Protein AF-0000000067511232 (afdb_homodimer)

Organism: Streptococcus pyogenes serotype M1 (NCBI:txid301447)

Nearest PDB structures (foldseek):
  1jft-assembly1_A-2  TM=5.245E-01  e=6.812E-08  Escherichia coli
  1vpw-assembly1_A-2  TM=4.801E-01  e=4.025E-08  Escherichia coli
  1jfs-assembly1_A-2  TM=5.142E-01  e=1.087E-07  Escherichia coli
  3c3k-assembly1_B  TM=6.241E-01  e=3.677E-04  Actinobacillus succinogenes 130Z
  8ikz-assembly1_A  TM=3.084E-01  e=2.949E-02  Arabidopsis thaliana

Sequence (532 aa):
MMTSKITIKDIAREAGVSVATVSYVLNQRNDQKISEETRNKVLHISNLLNYTPNQAARSLVTQQSNSVVLYYKYADSILARAEQLHTISFLSRLLHEQDYQLVCLNEDSTEKFDWADLILTLDVDNDTFYKIGKLNFKPLIAIDSFVNDPLFFQINTDYAALKDQANQFFKDEPYTLLSLPITNRERYEHVSAFFPSLHIVNDLRELTYFEKENLLLIDESLDQFFVNSSQKLYCPRFSPKKGQVILEAIEWAKKRQPDKKHNLLVMMTSKITIKDIAREAGVSVATVSYVLNQRNDQKISEETRNKVLHISNLLNYTPNQAARSLVTQQSNSVVLYYKYADSILARAEQLHTISFLSRLLHEQDYQLVCLNEDSTEKFDWADLILTLDVDNDTFYKIGKLNFKPLIAIDSFVNDPLFFQINTDYAALKDQANQFFKDEPYTLLSLPITNRERYEHVSAFFPSLHIVNDLRELTYFEKENLLLIDESLDQFFVNSSQKLYCPRFSPKKGQVILEAIEWAKKRQPDKKHNLLV

pLDDT: mean 82.09, std 18.15, range [25.64, 98.56]

Structure (mmCIF, N/CA/C/O backbone):
data_AF-0000000067511232-model_v1
#
loop_
_entity.id
_entity.type
_entity.pdbx_description
1 polymer 'Transcription regulator (LacI family)'
#
loop_
_atom_site.group_PDB
_atom_site.id
_atom_site.type_symbol
_atom_site.label_atom_id
_atom_site.label_alt_id
_atom_site.label_comp_id
_atom_site.label_asym_id
_atom_site.label_entity_id
_atom_site.label_seq_id
_atom_site.pdbx_PDB_ins_code
_atom_site.Cartn_x
_atom_site.Cartn_y
_atom_site.Cartn_z
_atom_site.occupancy
_atom_site.B_iso_or_equiv
_atom_site.auth_seq_id
_atom_site.auth_comp_id
_atom_site.auth_asym_id
_atom_site.auth_atom_id
_atom_site.pdbx_PDB_model_num
ATOM 1 N N . MET A 1 1 ? 36.125 -21.984 -4.438 1 25.64 1 MET A N 1
ATOM 2 C CA . MET A 1 1 ? 35.875 -21.969 -5.875 1 25.64 1 MET A CA 1
ATOM 3 C C . MET A 1 1 ? 35.875 -20.531 -6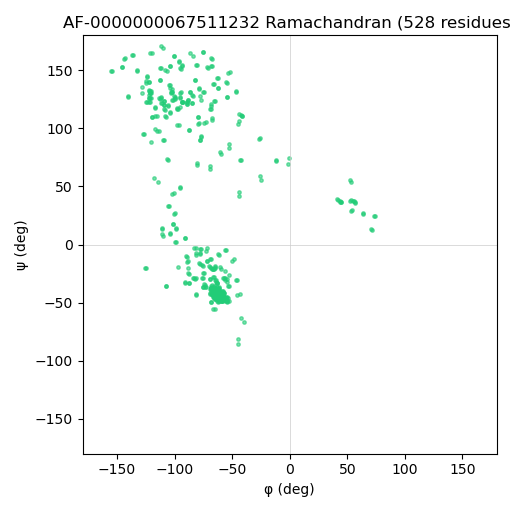.406 1 25.64 1 MET A C 1
ATOM 5 O O . MET A 1 1 ? 35.219 -19.656 -5.828 1 25.64 1 MET A O 1
ATOM 9 N N . MET A 1 2 ? 36.844 -20.109 -7.141 1 31.78 2 MET A N 1
ATOM 10 C CA . MET A 1 2 ? 37.281 -18.781 -7.566 1 31.78 2 MET A CA 1
ATOM 11 C C . MET A 1 2 ? 36.156 -18.094 -8.344 1 31.78 2 MET A C 1
ATOM 13 O O . MET A 1 2 ? 35.688 -18.609 -9.359 1 31.78 2 MET A O 1
ATOM 17 N N . THR A 1 3 ? 35.188 -17.578 -7.723 1 38.22 3 THR A N 1
ATOM 18 C CA . THR A 1 3 ? 33.969 -17.031 -8.336 1 38.22 3 THR A CA 1
ATOM 19 C C . THR A 1 3 ? 34.312 -16.203 -9.562 1 38.22 3 THR A C 1
ATOM 21 O O . THR A 1 3 ? 35 -15.172 -9.461 1 38.22 3 THR A O 1
ATOM 24 N N . SER A 1 4 ? 34.719 -16.891 -10.695 1 42.34 4 SER A N 1
ATOM 25 C CA . SER A 1 4 ? 35.25 -16.422 -11.984 1 42.34 4 SER A CA 1
ATOM 26 C C . SER A 1 4 ? 34.5 -15.188 -12.469 1 42.34 4 SER A C 1
ATOM 28 O O . SER A 1 4 ? 33.281 -15.125 -12.391 1 42.34 4 SER A O 1
ATOM 30 N N . LYS A 1 5 ? 35.188 -14.062 -12.461 1 51.5 5 LYS A N 1
ATOM 31 C CA . LYS A 1 5 ? 34.781 -12.742 -12.945 1 51.5 5 LYS A CA 1
ATOM 32 C C . LYS A 1 5 ? 34.094 -12.844 -14.305 1 51.5 5 LYS A C 1
ATOM 34 O O . LYS A 1 5 ? 34.625 -13.484 -15.219 1 51.5 5 LYS A O 1
ATOM 39 N N . ILE A 1 6 ? 32.781 -12.68 -14.328 1 54.81 6 ILE A N 1
ATOM 40 C CA . ILE A 1 6 ? 32.062 -12.641 -15.594 1 54.81 6 ILE A CA 1
ATOM 41 C C . ILE A 1 6 ? 32.812 -11.781 -16.594 1 54.81 6 ILE A C 1
ATOM 43 O O . ILE A 1 6 ? 33.281 -10.688 -16.266 1 54.81 6 ILE A O 1
ATOM 47 N N . THR A 1 7 ? 33.375 -12.344 -17.656 1 61.28 7 THR A N 1
ATOM 48 C CA . THR A 1 7 ? 34.125 -11.664 -18.703 1 61.28 7 THR A CA 1
ATOM 49 C C . THR A 1 7 ? 33.219 -11.367 -19.891 1 61.28 7 THR A C 1
ATOM 51 O O . THR A 1 7 ? 32.094 -11.859 -19.969 1 61.28 7 THR A O 1
ATOM 54 N N . ILE A 1 8 ? 33.688 -10.414 -20.578 1 65.81 8 ILE A N 1
ATOM 55 C CA . ILE A 1 8 ? 33.031 -10.086 -21.844 1 65.81 8 ILE A CA 1
ATOM 56 C C . ILE A 1 8 ? 32.781 -11.367 -22.625 1 65.81 8 ILE A C 1
ATOM 58 O O . ILE A 1 8 ? 31.781 -11.469 -23.359 1 65.81 8 ILE A O 1
ATOM 62 N N . LYS A 1 9 ? 33.594 -12.344 -22.484 1 67.62 9 LYS A N 1
ATOM 63 C CA . LYS A 1 9 ? 33.438 -13.617 -23.172 1 67.62 9 LYS A CA 1
ATOM 64 C C . LYS A 1 9 ? 32.219 -14.383 -22.656 1 67.62 9 LYS A C 1
ATOM 66 O O . LYS A 1 9 ? 31.5 -15.023 -23.438 1 67.62 9 LYS A O 1
ATOM 71 N N . ASP A 1 10 ? 32 -14.281 -21.406 1 67.12 10 ASP A N 1
ATOM 72 C CA . ASP A 1 10 ? 30.844 -14.953 -20.812 1 67.12 10 ASP A CA 1
ATOM 73 C C . ASP A 1 10 ? 29.531 -14.344 -21.328 1 67.12 10 ASP A C 1
ATOM 75 O O . ASP A 1 10 ? 28.578 -15.062 -21.625 1 67.12 10 ASP A O 1
ATOM 79 N N . ILE A 1 11 ? 29.578 -13.078 -21.391 1 69.81 11 ILE A N 1
ATOM 80 C CA . ILE A 1 11 ? 28.422 -12.367 -21.906 1 69.81 11 ILE A CA 1
ATOM 81 C C . ILE A 1 11 ? 28.172 -12.758 -23.359 1 69.81 11 ILE A C 1
ATOM 83 O O . ILE A 1 11 ? 27.031 -13 -23.766 1 69.81 11 ILE A O 1
ATOM 87 N N . ALA A 1 12 ? 29.203 -12.82 -24.078 1 69.81 12 ALA A N 1
ATOM 88 C CA . ALA A 1 12 ? 29.125 -13.188 -25.484 1 69.81 12 ALA A CA 1
ATOM 89 C C . ALA A 1 12 ? 28.562 -14.594 -25.656 1 69.81 12 ALA A C 1
ATOM 91 O O . ALA A 1 12 ? 27.703 -14.828 -26.5 1 69.81 12 ALA A O 1
ATOM 92 N N . ARG A 1 13 ? 28.938 -15.453 -24.875 1 70 13 ARG A N 1
ATOM 93 C CA . ARG A 1 13 ? 28.453 -16.828 -24.906 1 70 13 ARG A CA 1
ATOM 94 C C . ARG A 1 13 ? 26.969 -16.906 -24.578 1 70 13 ARG A C 1
ATOM 96 O O . ARG A 1 13 ? 26.203 -17.562 -25.297 1 70 13 ARG A O 1
ATOM 103 N N . GLU A 1 14 ? 26.641 -16.172 -23.609 1 66 14 GLU A N 1
ATOM 104 C CA . GLU A 1 14 ? 25.25 -16.219 -23.156 1 66 14 GLU A CA 1
ATOM 105 C C . GLU A 1 14 ? 24.312 -15.523 -24.141 1 66 14 GLU A C 1
ATOM 107 O O . GLU A 1 14 ? 23.172 -15.953 -24.312 1 66 14 GLU A O 1
ATOM 112 N N . ALA A 1 15 ? 24.797 -14.492 -24.688 1 67.5 15 ALA A N 1
ATOM 113 C CA . ALA A 1 15 ? 24.016 -13.703 -25.625 1 67.5 15 ALA A CA 1
ATOM 114 C C . ALA A 1 15 ? 24.047 -14.328 -27.016 1 67.5 15 ALA A C 1
ATOM 116 O O . ALA A 1 15 ? 23.234 -13.977 -27.891 1 67.5 15 ALA A O 1
ATOM 117 N N . GLY A 1 16 ? 24.844 -15.297 -27.141 1 72.56 16 GLY A N 1
ATOM 118 C CA . GLY A 1 16 ? 25.016 -15.93 -28.438 1 72.56 16 GLY A CA 1
ATOM 119 C C . GLY A 1 16 ? 25.609 -14.992 -29.484 1 72.56 16 GLY A C 1
ATOM 120 O O . GLY A 1 16 ? 25.219 -15.039 -30.656 1 72.56 16 GLY A O 1
ATOM 121 N N . VAL A 1 17 ? 26.328 -14.078 -28.984 1 73.81 17 VAL A N 1
ATOM 122 C CA . VAL A 1 17 ? 26.969 -13.141 -29.891 1 73.81 17 VAL A CA 1
ATOM 123 C C . VAL A 1 17 ? 28.484 -13.195 -29.703 1 73.81 17 VAL A C 1
ATOM 125 O O . VAL A 1 17 ? 28.984 -13.875 -28.797 1 73.81 17 VAL A O 1
ATOM 128 N N . SER A 1 18 ? 29.25 -12.633 -30.672 1 68.69 18 SER A N 1
ATOM 129 C CA . SER A 1 18 ? 30.703 -12.594 -30.578 1 68.69 18 SER A CA 1
ATOM 130 C C . SER A 1 18 ? 31.141 -11.68 -29.438 1 68.69 18 SER A C 1
ATOM 132 O O . SER A 1 18 ? 30.406 -10.781 -29.031 1 68.69 18 SER A O 1
ATOM 134 N N . VAL A 1 19 ? 32.281 -11.867 -28.844 1 71.12 19 VAL A N 1
ATOM 135 C CA . VAL A 1 19 ? 32.875 -11.016 -27.812 1 71.12 19 VAL A CA 1
ATOM 136 C C . VAL A 1 19 ? 33 -9.578 -28.328 1 71.12 19 VAL A C 1
ATOM 138 O O . VAL A 1 19 ? 32.781 -8.625 -27.562 1 71.12 19 VAL A O 1
ATOM 141 N N . ALA A 1 20 ? 33.188 -9.375 -29.578 1 69.62 20 ALA A N 1
ATOM 142 C CA . ALA A 1 20 ? 33.281 -8.047 -30.172 1 69.62 20 ALA A CA 1
ATOM 143 C C . ALA A 1 20 ? 31.922 -7.336 -30.125 1 69.62 20 ALA A C 1
ATOM 145 O O . ALA A 1 20 ? 31.859 -6.141 -29.828 1 69.62 20 ALA A O 1
ATOM 146 N N . THR A 1 21 ? 30.891 -8.117 -30.359 1 70.56 21 THR A N 1
ATOM 147 C CA . THR A 1 21 ? 29.562 -7.535 -30.328 1 70.56 21 THR A CA 1
ATOM 148 C C . THR A 1 21 ? 29.219 -7.047 -28.922 1 70.56 21 THR A C 1
ATOM 150 O O . THR A 1 21 ? 28.656 -5.961 -28.75 1 70.56 21 THR A O 1
ATOM 153 N N . VAL A 1 22 ? 29.625 -7.887 -27.922 1 71.81 22 VAL A N 1
ATOM 154 C CA . VAL A 1 22 ? 29.375 -7.488 -26.547 1 71.81 22 VAL A CA 1
ATOM 155 C C . VAL A 1 22 ? 30.172 -6.23 -26.219 1 71.81 22 VAL A C 1
ATOM 157 O O . VAL A 1 22 ? 29.656 -5.293 -25.609 1 71.81 22 VAL A O 1
ATOM 160 N N . SER A 1 23 ? 31.359 -6.16 -26.641 1 64.81 23 SER A N 1
ATOM 161 C CA . SER A 1 23 ? 32.219 -4.996 -26.422 1 64.81 23 SER A CA 1
ATOM 162 C C . SER A 1 23 ? 31.641 -3.752 -27.094 1 64.81 23 SER A C 1
ATOM 164 O O . SER A 1 23 ? 31.625 -2.672 -26.5 1 64.81 23 SER A O 1
ATOM 166 N N . TYR A 1 24 ? 31.141 -3.977 -28.266 1 66.31 24 TYR A N 1
ATOM 167 C CA . TYR A 1 24 ? 30.578 -2.842 -28.984 1 66.31 24 TYR A CA 1
ATOM 168 C C . TYR A 1 24 ? 29.344 -2.311 -28.266 1 66.31 24 TYR A C 1
ATOM 170 O O . TYR A 1 24 ? 29.156 -1.098 -28.156 1 66.31 24 TYR A O 1
ATOM 178 N N . VAL A 1 25 ? 28.531 -3.303 -27.875 1 69.94 25 VAL A N 1
ATOM 179 C CA . VAL A 1 25 ? 27.281 -2.93 -27.219 1 69.94 25 VAL A CA 1
ATOM 180 C C . VAL A 1 25 ? 27.578 -2.254 -25.875 1 69.94 25 VAL A C 1
ATOM 182 O O . VAL A 1 25 ? 26.984 -1.221 -25.562 1 69.94 25 VAL A O 1
ATOM 185 N N . LEU A 1 26 ? 28.562 -2.777 -25.094 1 66.06 26 LEU A N 1
ATOM 186 C CA . LEU A 1 26 ? 28.859 -2.273 -23.766 1 66.06 26 LEU A CA 1
ATOM 187 C C . LEU A 1 26 ? 29.594 -0.943 -23.844 1 66.06 26 LEU A C 1
ATOM 189 O O . LEU A 1 26 ? 29.469 -0.1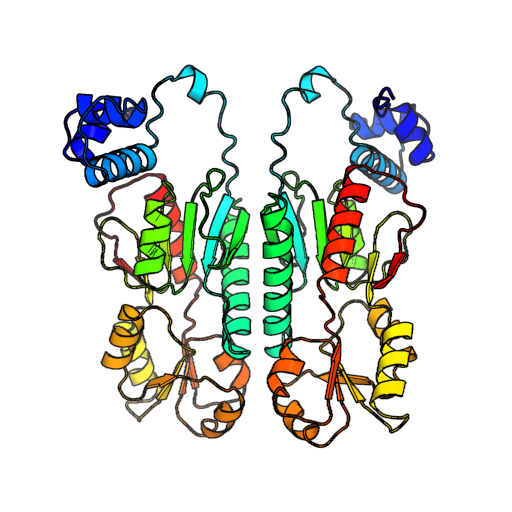05 -22.938 1 66.06 26 LEU A O 1
ATOM 193 N N . ASN A 1 27 ? 30.266 -0.651 -24.875 1 59.69 27 ASN A N 1
ATOM 194 C CA . ASN A 1 27 ? 31 0.595 -25.078 1 59.69 27 ASN A CA 1
ATOM 195 C C . ASN A 1 27 ? 30.25 1.561 -25.969 1 59.69 27 ASN A C 1
ATOM 197 O O . ASN A 1 27 ? 30.828 2.518 -26.5 1 59.69 27 ASN A O 1
ATOM 201 N N . GLN A 1 28 ? 28.984 1.259 -26.078 1 59.69 28 GLN A N 1
ATOM 202 C CA . GLN A 1 28 ? 28.078 2.094 -26.859 1 59.69 28 GLN A CA 1
ATOM 203 C C . GLN A 1 28 ? 28.703 2.482 -28.203 1 59.69 28 GLN A C 1
ATOM 205 O O . GLN A 1 28 ? 28.625 3.643 -28.609 1 59.69 28 GLN A O 1
ATOM 210 N N . ARG A 1 29 ? 29.406 1.569 -28.719 1 55.09 29 ARG A N 1
ATOM 211 C CA . ARG A 1 29 ? 29.922 1.822 -30.062 1 55.09 29 ARG A CA 1
ATOM 212 C C . ARG A 1 29 ? 28.828 1.634 -31.109 1 55.09 29 ARG A C 1
ATOM 214 O O . ARG A 1 29 ? 28.531 0.506 -31.516 1 55.09 29 ARG A O 1
ATOM 221 N N . ASN A 1 30 ? 28.078 2.596 -31.562 1 55.47 30 ASN A N 1
ATOM 222 C CA . ASN A 1 30 ? 26.969 2.666 -32.5 1 55.47 30 ASN A CA 1
ATOM 223 C C . ASN A 1 30 ? 27.438 2.594 -33.938 1 55.47 30 ASN A C 1
ATOM 225 O O . ASN A 1 30 ? 26.625 2.689 -34.875 1 55.47 30 ASN A O 1
ATOM 229 N N . ASP A 1 31 ? 28.609 2.566 -34.094 1 55.69 31 ASP A N 1
ATOM 230 C CA . ASP A 1 31 ? 29.156 2.504 -35.469 1 55.69 31 ASP A CA 1
ATOM 231 C C . ASP A 1 31 ? 29.047 1.089 -36.031 1 55.69 31 ASP A C 1
ATOM 233 O O . ASP A 1 31 ? 29.281 0.875 -37.219 1 55.69 31 ASP A O 1
ATOM 237 N N . GLN A 1 32 ? 28.672 0.107 -35.25 1 59.03 32 GLN A N 1
ATOM 238 C CA . GLN A 1 32 ? 28.531 -1.263 -35.719 1 59.03 32 GLN A CA 1
ATOM 239 C C . GLN A 1 32 ? 27.062 -1.62 -35.938 1 59.03 32 GLN A C 1
ATOM 241 O O . GLN A 1 32 ? 26.188 -1.147 -35.219 1 59.03 32 GLN A O 1
ATOM 246 N N . LYS A 1 33 ? 26.719 -2.254 -37.062 1 66.75 33 LYS A N 1
ATOM 247 C CA . LYS A 1 33 ? 25.359 -2.666 -37.406 1 66.75 33 LYS A CA 1
ATOM 248 C C . LYS A 1 33 ? 24.891 -3.791 -36.5 1 66.75 33 LYS A C 1
ATOM 250 O O . LYS A 1 33 ? 24.922 -4.965 -36.875 1 66.75 33 LYS A O 1
ATOM 255 N N . ILE A 1 34 ? 24.672 -3.588 -35.219 1 70.19 34 ILE A N 1
ATOM 256 C CA . ILE A 1 34 ? 24.078 -4.539 -34.281 1 70.19 34 ILE A CA 1
ATOM 257 C C . ILE A 1 34 ? 22.594 -4.23 -34.094 1 70.19 34 ILE A C 1
ATOM 259 O O . ILE A 1 34 ? 22.219 -3.088 -33.812 1 70.19 34 ILE A O 1
ATOM 263 N N . SER A 1 35 ? 21.781 -5.234 -34.5 1 72.06 35 SER A N 1
ATOM 264 C CA . SER A 1 35 ? 20.344 -5.051 -34.375 1 72.06 35 SER A CA 1
ATOM 265 C C . SER A 1 35 ? 19.953 -4.637 -32.969 1 72.06 35 SER A C 1
ATOM 267 O O . SER A 1 35 ? 20.672 -4.949 -32 1 72.06 35 SER A O 1
ATOM 269 N N . GLU A 1 36 ? 18.938 -3.883 -32.875 1 67.38 36 GLU A N 1
ATOM 270 C CA . GLU A 1 36 ? 18.438 -3.473 -31.562 1 67.38 36 GLU A CA 1
ATOM 271 C C . GLU A 1 36 ? 18.125 -4.68 -30.672 1 67.38 36 GLU A C 1
ATOM 273 O O . GLU A 1 36 ? 18.344 -4.641 -29.469 1 67.38 36 GLU A O 1
ATOM 278 N N . GLU A 1 37 ? 17.781 -5.727 -31.328 1 65.06 37 GLU A N 1
ATOM 279 C CA . GLU A 1 37 ? 17.484 -6.965 -30.609 1 65.06 37 GLU A CA 1
ATOM 280 C C . GLU A 1 37 ? 18.734 -7.547 -29.969 1 65.06 37 GLU A C 1
ATOM 282 O O . GLU A 1 37 ? 18.719 -7.945 -28.797 1 65.06 37 GLU A O 1
ATOM 287 N N . THR A 1 38 ? 19.766 -7.652 -30.734 1 69.25 38 THR A N 1
ATOM 288 C CA . THR A 1 38 ? 21.016 -8.188 -30.234 1 69.25 38 THR A CA 1
ATOM 289 C C . THR A 1 38 ? 21.609 -7.27 -29.156 1 69.25 38 THR A C 1
ATOM 291 O O . THR A 1 38 ? 22.109 -7.742 -28.125 1 69.25 38 THR A O 1
ATOM 294 N N . ARG A 1 39 ? 21.516 -6.047 -29.375 1 69.38 39 ARG A N 1
ATOM 295 C CA . ARG A 1 39 ? 22 -5.07 -28.391 1 69.38 39 ARG A CA 1
ATOM 296 C C . ARG A 1 39 ? 21.281 -5.227 -27.062 1 69.38 39 ARG A C 1
ATOM 298 O O . ARG A 1 39 ? 21.922 -5.27 -26.016 1 69.38 39 ARG A O 1
ATOM 305 N N . ASN A 1 40 ? 20.078 -5.285 -27.203 1 62.34 40 ASN A N 1
ATOM 306 C CA . ASN A 1 40 ? 19.281 -5.445 -26 1 62.34 40 ASN A CA 1
ATOM 307 C C . ASN A 1 40 ? 19.609 -6.754 -25.281 1 62.34 40 ASN A C 1
ATOM 309 O O . ASN A 1 40 ? 19.703 -6.793 -24.062 1 62.34 40 ASN A O 1
ATOM 313 N N . LYS A 1 41 ? 19.781 -7.809 -26.031 1 63.19 41 LYS A N 1
ATOM 314 C CA . LYS A 1 41 ? 20.125 -9.117 -25.484 1 63.19 41 LYS A CA 1
ATOM 315 C C . LYS A 1 41 ? 21.469 -9.07 -24.766 1 63.19 41 LYS A C 1
ATOM 317 O O . LYS A 1 41 ? 21.609 -9.609 -23.656 1 63.19 41 LYS A O 1
ATOM 322 N N . VAL A 1 42 ? 22.422 -8.461 -25.391 1 66.06 42 VAL A N 1
ATOM 323 C CA . VAL A 1 42 ? 23.766 -8.367 -24.797 1 66.06 42 VAL A CA 1
ATOM 324 C C . VAL A 1 42 ? 23.703 -7.516 -23.531 1 66.06 42 VAL A C 1
ATOM 326 O O . VAL A 1 42 ? 24.297 -7.879 -22.516 1 66.06 42 VAL A O 1
ATOM 329 N N . LEU A 1 43 ? 22.984 -6.461 -23.656 1 62.97 43 LEU A N 1
ATOM 330 C CA . LEU A 1 43 ? 22.875 -5.574 -22.5 1 62.97 43 LEU A CA 1
ATOM 331 C C . LEU A 1 43 ? 22.156 -6.262 -21.359 1 62.97 43 LEU A C 1
ATOM 333 O O . LEU A 1 43 ? 22.562 -6.129 -20.188 1 62.97 43 LEU A O 1
ATOM 337 N N . HIS A 1 44 ? 21.219 -7 -21.734 1 57.59 44 HIS A N 1
ATOM 338 C CA . HIS A 1 44 ? 20.484 -7.773 -20.75 1 57.59 44 HIS A CA 1
ATOM 339 C C . HIS A 1 44 ? 21.375 -8.812 -20.078 1 57.59 44 HIS A C 1
ATOM 341 O O . HIS A 1 44 ? 21.391 -8.93 -18.859 1 57.59 44 HIS A O 1
ATOM 347 N N . ILE A 1 45 ? 22.125 -9.531 -20.891 1 58.78 45 ILE A N 1
ATOM 348 C CA . ILE A 1 45 ? 23 -10.586 -20.391 1 58.78 45 ILE A CA 1
ATOM 349 C C . ILE A 1 45 ? 24.125 -9.969 -19.578 1 58.78 45 ILE A C 1
ATOM 351 O O . ILE A 1 45 ? 24.5 -10.5 -18.516 1 58.78 45 ILE A O 1
ATOM 355 N N . SER A 1 46 ? 24.672 -8.914 -20.062 1 57.72 46 SER A N 1
ATOM 356 C CA . SER A 1 46 ? 25.734 -8.219 -19.359 1 57.72 46 SER A CA 1
ATOM 357 C C . SER A 1 46 ? 25.281 -7.762 -17.984 1 57.72 46 SER A C 1
ATOM 359 O O . SER A 1 46 ? 26.031 -7.871 -17 1 57.72 46 SER A O 1
ATOM 361 N N . ASN A 1 47 ? 24.141 -7.262 -18.016 1 52.91 47 ASN A N 1
ATOM 362 C CA . ASN A 1 47 ? 23.531 -6.812 -16.766 1 52.91 47 ASN A CA 1
ATOM 363 C C . ASN A 1 47 ? 23.25 -7.984 -15.828 1 52.91 47 ASN A C 1
ATOM 365 O O . ASN A 1 47 ? 23.5 -7.895 -14.625 1 52.91 47 ASN A O 1
ATOM 369 N N . LEU A 1 48 ? 22.781 -9.008 -16.422 1 51.16 48 LEU A N 1
ATOM 370 C CA . LEU A 1 48 ? 22.469 -10.219 -15.672 1 51.16 48 LEU A CA 1
ATOM 371 C C . LEU A 1 48 ? 23.734 -10.82 -15.07 1 51.16 48 LEU A C 1
ATOM 373 O O . LEU A 1 48 ? 23.703 -11.359 -13.961 1 51.16 48 LEU A O 1
ATOM 377 N N . LEU A 1 49 ? 24.828 -10.625 -15.828 1 52.03 49 LEU A N 1
ATOM 378 C CA . LEU A 1 49 ? 26.078 -11.25 -15.398 1 52.03 49 LEU A CA 1
ATOM 379 C C . LEU A 1 49 ? 26.953 -10.25 -14.664 1 52.03 49 LEU A C 1
ATOM 381 O O . LEU A 1 49 ? 28.109 -10.562 -14.32 1 52.03 49 LEU A O 1
ATOM 385 N N . ASN A 1 50 ? 26.359 -9.133 -14.289 1 48.97 50 ASN A N 1
ATOM 386 C CA . ASN A 1 50 ? 27.016 -8.039 -13.586 1 48.97 50 ASN A CA 1
ATOM 387 C C . ASN A 1 50 ? 28.391 -7.73 -14.188 1 48.97 50 ASN A C 1
ATOM 389 O O . ASN A 1 50 ? 29.375 -7.578 -13.453 1 48.97 50 ASN A O 1
ATOM 393 N N . TYR A 1 51 ? 28.531 -7.832 -15.43 1 50.53 51 TYR A N 1
ATOM 394 C CA . TYR A 1 51 ? 29.797 -7.527 -16.078 1 50.53 51 TYR A CA 1
ATOM 395 C C . TYR A 1 51 ? 29.984 -6.023 -16.234 1 50.53 51 TYR A C 1
ATOM 397 O O . TYR A 1 51 ? 29.094 -5.336 -16.75 1 50.53 51 TYR A O 1
ATOM 405 N N . THR A 1 52 ? 30.875 -5.406 -15.367 1 45.94 52 THR A N 1
ATOM 406 C CA . THR A 1 52 ? 31.344 -4.047 -15.625 1 45.94 52 THR A CA 1
ATOM 407 C C . THR A 1 52 ? 32.75 -4.062 -16.203 1 45.94 52 THR A C 1
ATOM 409 O O . THR A 1 52 ? 33.625 -4.758 -15.695 1 45.94 52 THR A O 1
ATOM 412 N N . PRO A 1 53 ? 33.094 -3.477 -17.375 1 40.5 53 PRO A N 1
ATOM 413 C CA . PRO A 1 53 ? 34.469 -3.492 -17.875 1 40.5 53 PRO A CA 1
ATOM 414 C C . PRO A 1 53 ? 35.469 -3.152 -16.781 1 40.5 53 PRO A C 1
ATOM 416 O O . PRO A 1 53 ? 36.531 -3.777 -16.719 1 40.5 53 PRO A O 1
ATOM 419 N N . ASN A 1 54 ? 35.875 -1.779 -16.375 1 36.28 54 ASN A N 1
ATOM 420 C CA . ASN A 1 54 ? 36.969 -1.298 -15.516 1 36.28 54 ASN A CA 1
ATOM 421 C C . ASN A 1 54 ? 36.75 -1.704 -14.062 1 36.28 54 ASN A C 1
ATOM 423 O O . ASN A 1 54 ? 35.656 -1.47 -13.508 1 36.28 54 ASN A O 1
ATOM 427 N N . GLN A 1 55 ? 37.5 -2.605 -13.562 1 34.09 55 GLN A N 1
ATOM 428 C CA . GLN A 1 55 ? 37.594 -3.107 -12.195 1 34.09 55 GLN A CA 1
ATOM 429 C C . GLN A 1 55 ? 37.531 -1.966 -11.18 1 34.09 55 GLN A C 1
ATOM 431 O O . GLN A 1 55 ? 36.938 -2.109 -10.109 1 34.09 55 GLN A O 1
ATOM 436 N N . ALA A 1 56 ? 38.562 -1.05 -11.227 1 34.53 56 ALA A N 1
ATOM 437 C CA . ALA A 1 56 ? 38.75 0.078 -10.32 1 34.53 56 ALA A CA 1
ATOM 438 C C . ALA A 1 56 ? 37.438 0.829 -10.109 1 34.53 56 ALA A C 1
ATOM 440 O O . ALA A 1 56 ? 37.156 1.326 -9.016 1 34.53 56 ALA A O 1
ATOM 441 N N . ALA A 1 57 ? 36.688 1.066 -11.133 1 34.84 57 ALA A N 1
ATOM 442 C CA . ALA A 1 57 ? 35.344 1.642 -11.125 1 34.84 57 ALA A CA 1
ATOM 443 C C . ALA A 1 57 ? 34.344 0.684 -10.492 1 34.84 57 ALA A C 1
ATOM 445 O O . ALA A 1 57 ? 33.188 1.057 -10.234 1 34.84 57 ALA A O 1
ATOM 446 N N . ARG A 1 58 ? 34.656 -0.508 -10.281 1 35.47 58 ARG A N 1
ATOM 447 C CA . ARG A 1 58 ? 33.938 -1.527 -9.539 1 35.47 58 ARG A CA 1
ATOM 448 C C . ARG A 1 58 ? 33.844 -1.158 -8.062 1 35.47 58 ARG A C 1
ATOM 450 O O . ARG A 1 58 ? 32.812 -1.448 -7.41 1 35.47 58 ARG A O 1
ATOM 457 N N . SER A 1 59 ? 35.125 -0.934 -7.516 1 31.98 59 SER A N 1
ATOM 458 C CA . SER A 1 59 ? 35.281 -0.646 -6.098 1 31.98 59 SER A CA 1
ATOM 459 C C . SER A 1 59 ? 34.406 0.526 -5.66 1 31.98 59 SER A C 1
ATOM 461 O O . SER A 1 59 ? 34.344 0.83 -4.469 1 31.98 59 SER A O 1
ATOM 463 N N . LEU A 1 60 ? 34.5 1.585 -6.551 1 32.25 60 LEU A N 1
ATOM 464 C CA . LEU A 1 60 ? 33.469 2.549 -6.188 1 32.25 60 LEU A CA 1
ATOM 465 C C . LEU A 1 60 ? 32.156 1.843 -5.887 1 32.25 60 LEU A C 1
ATOM 467 O O . LEU A 1 60 ? 31.5 1.344 -6.797 1 32.25 60 LEU A O 1
ATOM 471 N N . VAL A 1 61 ? 32.25 0.839 -5.18 1 34.59 61 VAL A N 1
ATOM 472 C CA . VAL A 1 61 ? 31.391 -0.032 -4.379 1 34.59 61 VAL A CA 1
ATOM 473 C C . VAL A 1 61 ? 29.953 0.481 -4.41 1 34.59 61 VAL A C 1
ATOM 475 O O . VAL A 1 61 ? 29.656 1.562 -3.891 1 34.59 61 VAL A O 1
ATOM 478 N N . THR A 1 62 ? 29.281 0.437 -5.414 1 38.53 62 THR A N 1
ATOM 479 C CA . THR A 1 62 ? 27.828 0.571 -5.613 1 38.53 62 THR A CA 1
ATOM 480 C C . THR A 1 62 ? 27.078 0.18 -4.348 1 38.53 62 THR A C 1
ATOM 482 O O . THR A 1 62 ? 27.172 -0.96 -3.887 1 38.53 62 THR A O 1
ATOM 485 N N . GLN A 1 63 ? 27.344 0.736 -3.32 1 41.75 63 GLN A N 1
ATOM 486 C CA . GLN A 1 63 ? 26.562 0.603 -2.094 1 41.75 63 GLN A CA 1
ATOM 487 C C . GLN A 1 63 ? 25.219 -0.074 -2.363 1 41.75 63 GLN A C 1
ATOM 489 O O . GLN A 1 63 ? 24.391 0.456 -3.105 1 41.75 63 GLN A O 1
ATOM 494 N N . GLN A 1 64 ? 25.344 -1.442 -2.631 1 50.22 64 GLN A N 1
ATOM 495 C CA . GLN A 1 64 ? 24.109 -2.211 -2.725 1 50.22 64 GLN A CA 1
ATOM 496 C C . GLN A 1 64 ? 22.984 -1.555 -1.922 1 50.22 64 GLN A C 1
ATOM 498 O O . GLN A 1 64 ? 23.141 -1.295 -0.727 1 50.22 64 GLN A O 1
ATOM 503 N N . SER A 1 65 ? 22.234 -0.71 -2.586 1 62.03 65 SER A N 1
ATOM 504 C CA . SER A 1 65 ? 21.141 0.01 -1.944 1 62.03 65 SER A CA 1
ATOM 505 C C . SER A 1 65 ? 20.156 -0.952 -1.278 1 62.03 65 SER A C 1
ATOM 507 O O . SER A 1 65 ? 19.344 -0.54 -0.458 1 62.03 65 SER A O 1
ATOM 509 N N . ASN A 1 66 ? 20.406 -2.514 -1.49 1 80.94 66 ASN A N 1
ATOM 510 C CA . ASN A 1 66 ? 19.438 -3.492 -1.006 1 80.94 66 ASN A CA 1
ATOM 511 C C . ASN A 1 66 ? 18.016 -3.035 -1.259 1 80.94 66 ASN A C 1
ATOM 513 O O . ASN A 1 66 ? 17.141 -3.213 -0.408 1 80.94 66 ASN A O 1
ATOM 517 N N . SER A 1 67 ? 17.859 -2.418 -2.486 1 86.94 67 SER A N 1
ATOM 518 C CA . SER A 1 67 ? 16.547 -1.912 -2.855 1 86.94 67 SER A CA 1
ATOM 519 C C . SER A 1 67 ? 15.828 -2.865 -3.811 1 86.94 67 SER A C 1
ATOM 521 O O . SER A 1 67 ? 16.406 -3.305 -4.805 1 86.94 67 SER A O 1
ATOM 523 N N . VAL A 1 68 ? 14.664 -3.213 -3.477 1 91.75 68 VAL A N 1
ATOM 524 C CA . VAL A 1 68 ? 13.805 -4.047 -4.305 1 91.75 68 VAL A CA 1
ATOM 525 C C . VAL A 1 68 ? 12.594 -3.238 -4.773 1 91.75 68 VAL A C 1
ATOM 527 O O . VAL A 1 68 ? 11.898 -2.631 -3.961 1 91.75 68 VAL A O 1
ATOM 530 N N . VAL A 1 69 ? 12.398 -3.219 -6.09 1 92.19 69 VAL A N 1
ATOM 531 C CA . VAL A 1 69 ? 11.234 -2.535 -6.641 1 92.19 69 VAL A CA 1
ATOM 532 C C . VAL A 1 69 ? 10.102 -3.535 -6.855 1 92.19 69 VAL A C 1
ATOM 534 O O . VAL A 1 69 ? 10.328 -4.637 -7.359 1 92.19 69 VAL A O 1
ATOM 537 N N . LEU A 1 70 ? 8.977 -3.174 -6.379 1 94 70 LEU A N 1
ATOM 538 C CA . LEU A 1 70 ? 7.766 -3.924 -6.699 1 94 70 LEU A CA 1
ATOM 539 C C . LEU A 1 70 ? 6.906 -3.162 -7.703 1 94 70 LEU A C 1
ATOM 541 O O . LEU A 1 70 ? 6.465 -2.045 -7.422 1 94 70 LEU A O 1
ATOM 545 N N . TYR A 1 71 ? 6.688 -3.795 -8.844 1 92.44 71 TYR A N 1
ATOM 546 C CA . TYR A 1 71 ? 5.77 -3.25 -9.844 1 92.44 71 TYR A CA 1
ATOM 547 C C . TYR A 1 71 ? 4.414 -3.941 -9.773 1 92.44 71 TYR A C 1
ATOM 549 O O . TYR A 1 71 ? 4.336 -5.172 -9.812 1 92.44 71 TYR A O 1
ATOM 557 N N . TYR A 1 72 ? 3.398 -3.148 -9.633 1 92.19 72 TYR A N 1
ATOM 558 C CA . TYR A 1 72 ? 2.031 -3.656 -9.641 1 92.19 72 TYR A CA 1
ATOM 559 C C . TYR A 1 72 ? 1.079 -2.654 -10.281 1 92.19 72 TYR A C 1
ATOM 561 O O . TYR A 1 72 ? 1.372 -1.458 -10.336 1 92.19 72 TYR A O 1
ATOM 569 N N . LYS A 1 73 ? 0.053 -3.162 -10.812 1 90.38 73 LYS A N 1
ATOM 570 C CA . LYS A 1 73 ? -0.982 -2.277 -11.344 1 90.38 73 LYS A CA 1
ATOM 571 C C . LYS A 1 73 ? -1.951 -1.85 -10.242 1 90.38 73 LYS A C 1
ATOM 573 O O . LYS A 1 73 ? -2.574 -2.693 -9.594 1 90.38 73 LYS A O 1
ATOM 578 N N . TYR A 1 74 ? -2.02 -0.558 -10.07 1 92.38 74 TYR A N 1
ATOM 579 C CA . TYR A 1 74 ? -2.98 -0.049 -9.094 1 92.38 74 TYR A CA 1
ATOM 580 C C . TYR A 1 74 ? -4.387 -0.56 -9.398 1 92.38 74 TYR A C 1
ATOM 582 O O . TYR A 1 74 ? -4.879 -0.411 -10.516 1 92.38 74 TYR A O 1
ATOM 590 N N . ALA A 1 75 ? -5 -1.137 -8.406 1 93.62 75 ALA A N 1
ATOM 591 C CA . ALA A 1 75 ? -6.281 -1.809 -8.609 1 93.62 75 ALA A CA 1
ATOM 592 C C . ALA A 1 75 ? -7.43 -0.804 -8.625 1 93.62 75 ALA A C 1
ATOM 594 O O . ALA A 1 75 ? -7.387 0.211 -7.926 1 93.62 75 ALA A O 1
ATOM 595 N N . ASP A 1 76 ? -8.477 -1.205 -9.305 1 91.5 76 ASP A N 1
ATOM 596 C CA . ASP A 1 76 ? -9.633 -0.323 -9.438 1 91.5 76 ASP A CA 1
ATOM 597 C C . ASP A 1 76 ? -10.633 -0.559 -8.305 1 91.5 76 ASP A C 1
ATOM 599 O O . ASP A 1 76 ? -11.344 0.362 -7.898 1 91.5 76 ASP A O 1
ATOM 603 N N . SER A 1 77 ? -10.742 -1.775 -7.832 1 94.69 77 SER A N 1
ATOM 604 C CA . SER A 1 77 ? -11.773 -2.088 -6.848 1 94.69 77 SER A CA 1
ATOM 605 C C . SER A 1 77 ? -11.234 -1.96 -5.426 1 94.69 77 SER A C 1
ATOM 607 O O . SER A 1 77 ? -10.039 -2.154 -5.191 1 94.69 77 SER A O 1
ATOM 609 N N . ILE A 1 78 ? -12.164 -1.699 -4.504 1 95.94 78 ILE A N 1
ATOM 610 C CA . ILE A 1 78 ? -11.844 -1.538 -3.09 1 95.94 78 ILE A CA 1
ATOM 611 C C . ILE A 1 78 ? -11.203 -2.818 -2.557 1 95.94 78 ILE A C 1
ATOM 613 O O . ILE A 1 78 ? -10.148 -2.775 -1.92 1 95.94 78 ILE A O 1
ATOM 617 N N . LEU A 1 79 ? -11.758 -3.947 -2.912 1 97 79 LEU A N 1
ATOM 618 C CA . LEU A 1 79 ? -11.281 -5.234 -2.418 1 97 79 LEU A CA 1
ATOM 619 C C . LEU A 1 79 ? -9.883 -5.535 -2.943 1 97 79 LEU A C 1
ATOM 621 O O . LEU A 1 79 ? -9.016 -5.996 -2.191 1 97 79 LEU A O 1
ATOM 625 N N . ALA A 1 80 ? -9.68 -5.242 -4.176 1 97.12 80 ALA A N 1
ATOM 626 C CA . ALA A 1 80 ? -8.383 -5.508 -4.793 1 97.12 80 ALA A CA 1
ATOM 627 C C . ALA A 1 80 ? -7.301 -4.598 -4.215 1 97.12 80 ALA A C 1
ATOM 629 O O . ALA A 1 80 ? -6.156 -5.02 -4.047 1 97.12 80 ALA A O 1
ATOM 630 N N . ARG A 1 81 ? -7.633 -3.398 -3.939 1 96.88 81 ARG A N 1
ATOM 631 C CA . ARG A 1 81 ? -6.676 -2.484 -3.318 1 96.88 81 ARG A CA 1
ATOM 632 C C . ARG A 1 81 ? -6.297 -2.959 -1.921 1 96.88 81 ARG A C 1
ATOM 634 O O . ARG A 1 81 ? -5.125 -2.9 -1.537 1 96.88 81 ARG A O 1
ATOM 641 N N . ALA A 1 82 ? -7.309 -3.348 -1.19 1 97.38 82 ALA A N 1
ATOM 642 C CA . ALA A 1 82 ? -7.035 -3.904 0.132 1 97.38 82 ALA A CA 1
ATOM 643 C C . ALA A 1 82 ? -6.102 -5.109 0.037 1 97.38 82 ALA A C 1
ATOM 645 O O . ALA A 1 82 ? -5.188 -5.258 0.848 1 97.38 82 ALA A O 1
ATOM 646 N N . GLU A 1 83 ? -6.316 -5.941 -0.922 1 97.38 83 GLU A N 1
ATOM 647 C CA . GLU A 1 83 ? -5.488 -7.125 -1.14 1 97.38 83 GLU A CA 1
ATOM 648 C C . GLU A 1 83 ? -4.062 -6.738 -1.521 1 97.38 83 GLU A C 1
ATOM 650 O O . GLU A 1 83 ? -3.1 -7.352 -1.056 1 97.38 83 GLU A O 1
ATOM 655 N N . GLN A 1 84 ? -3.959 -5.738 -2.348 1 96.25 84 GLN A N 1
ATOM 656 C CA . GLN A 1 84 ? -2.635 -5.27 -2.742 1 96.25 84 GLN A CA 1
ATOM 657 C C . GLN A 1 84 ? -1.852 -4.758 -1.536 1 96.25 84 GLN A C 1
ATOM 659 O O . GLN A 1 84 ? -0.655 -5.027 -1.406 1 96.25 84 GLN A O 1
ATOM 664 N N . LEU A 1 85 ? -2.533 -4.02 -0.7 1 96.56 85 LEU A N 1
ATOM 665 C CA . LEU A 1 85 ? -1.861 -3.549 0.507 1 96.56 85 LEU A CA 1
ATOM 666 C C . LEU A 1 85 ? -1.404 -4.723 1.366 1 96.56 85 LEU A C 1
ATOM 668 O O . LEU A 1 85 ? -0.302 -4.703 1.919 1 96.56 85 LEU A O 1
ATOM 672 N N . HIS A 1 86 ? -2.238 -5.68 1.491 1 96.38 86 HIS A N 1
ATOM 673 C CA . HIS A 1 86 ? -1.885 -6.879 2.242 1 96.38 86 HIS A CA 1
ATOM 674 C C . HIS A 1 86 ? -0.625 -7.531 1.68 1 96.38 86 HIS A C 1
ATOM 676 O O . HIS A 1 86 ? 0.289 -7.875 2.432 1 96.38 86 HIS A O 1
ATOM 682 N N . THR A 1 87 ? -0.589 -7.637 0.403 1 96.12 87 THR A N 1
ATOM 683 C CA . THR A 1 87 ? 0.548 -8.258 -0.269 1 96.12 87 THR A CA 1
ATOM 684 C C . THR A 1 87 ? 1.809 -7.418 -0.086 1 96.12 87 THR A C 1
ATOM 686 O O . THR A 1 87 ? 2.875 -7.949 0.228 1 96.12 87 THR A O 1
ATOM 689 N N . ILE A 1 88 ? 1.663 -6.148 -0.254 1 94.5 88 ILE A N 1
ATOM 690 C CA . ILE A 1 88 ? 2.787 -5.23 -0.101 1 94.5 88 ILE A CA 1
ATOM 691 C C . ILE A 1 88 ? 3.324 -5.309 1.326 1 94.5 88 ILE A C 1
ATOM 693 O O . ILE A 1 88 ? 4.539 -5.355 1.537 1 94.5 88 ILE A O 1
ATOM 697 N N . SER A 1 89 ? 2.434 -5.309 2.27 1 93.44 89 SER A N 1
ATOM 698 C CA . SER A 1 89 ? 2.844 -5.402 3.668 1 93.44 89 SER A CA 1
ATOM 699 C C . SER A 1 89 ? 3.572 -6.711 3.943 1 93.44 89 SER A C 1
ATOM 701 O O . SER A 1 89 ? 4.574 -6.734 4.66 1 93.44 89 SER A O 1
ATOM 703 N N . PHE A 1 90 ? 3.074 -7.777 3.414 1 94.62 90 PHE A N 1
ATOM 704 C CA . PHE A 1 90 ? 3.701 -9.086 3.547 1 94.62 90 PHE A CA 1
ATOM 705 C C . PHE A 1 90 ? 5.117 -9.07 2.982 1 94.62 90 PHE A C 1
ATOM 707 O O . PHE A 1 90 ? 6.062 -9.477 3.658 1 94.62 90 PHE A O 1
ATOM 714 N N . LEU A 1 91 ? 5.258 -8.539 1.771 1 95.31 91 LEU A N 1
ATOM 715 C CA . LEU A 1 91 ? 6.551 -8.5 1.101 1 95.31 91 LEU A CA 1
ATOM 716 C C . LEU A 1 91 ? 7.508 -7.559 1.821 1 95.31 91 LEU A C 1
ATOM 718 O O . LEU A 1 91 ? 8.703 -7.844 1.934 1 95.31 91 LEU A O 1
ATOM 722 N N . SER A 1 92 ? 6.98 -6.422 2.219 1 92.69 92 SER A N 1
ATOM 723 C CA . SER A 1 92 ? 7.805 -5.453 2.936 1 92.69 92 SER A CA 1
ATOM 724 C C . SER A 1 92 ? 8.422 -6.07 4.188 1 92.69 92 SER A C 1
ATOM 726 O O . SER A 1 92 ? 9.625 -5.938 4.418 1 92.69 92 SER A O 1
ATOM 728 N N . ARG A 1 93 ? 7.613 -6.742 4.965 1 90.38 93 ARG A N 1
ATOM 729 C CA . ARG A 1 93 ? 8.102 -7.387 6.18 1 90.38 93 ARG A CA 1
ATOM 730 C C . ARG A 1 93 ? 9.133 -8.469 5.848 1 90.38 93 ARG A C 1
ATOM 732 O O . ARG A 1 93 ? 10.195 -8.523 6.461 1 90.38 93 ARG A O 1
ATOM 739 N N . LEU A 1 94 ? 8.766 -9.281 4.926 1 92.88 94 LEU A N 1
ATOM 740 C CA . LEU A 1 94 ? 9.625 -10.383 4.492 1 92.88 94 LEU A CA 1
ATOM 741 C C . LEU A 1 94 ? 10.992 -9.875 4.066 1 92.88 94 LEU A C 1
ATOM 743 O O . LEU A 1 94 ? 12.023 -10.398 4.504 1 92.88 94 LEU A O 1
ATOM 747 N N . LEU A 1 95 ? 11.062 -8.836 3.24 1 92.12 95 LEU A N 1
ATOM 748 C CA . LEU A 1 95 ? 12.297 -8.297 2.67 1 92.12 95 LEU A CA 1
ATOM 749 C C . LEU A 1 95 ? 13.07 -7.5 3.707 1 92.12 95 LEU A C 1
ATOM 751 O O . LEU A 1 95 ? 14.305 -7.539 3.732 1 92.12 95 LEU A O 1
ATOM 755 N N . HIS A 1 96 ? 12.312 -6.832 4.512 1 87.38 96 HIS A N 1
ATOM 756 C CA . HIS A 1 96 ? 12.953 -6.051 5.562 1 87.38 96 HIS A CA 1
ATOM 757 C C . HIS A 1 96 ? 13.758 -6.941 6.496 1 87.38 96 HIS A C 1
ATOM 759 O O . HIS A 1 96 ? 14.859 -6.574 6.918 1 87.38 96 HIS A O 1
ATOM 765 N N . GLU A 1 97 ? 13.188 -8.039 6.797 1 87.19 97 GLU A N 1
ATOM 766 C CA . GLU A 1 97 ? 13.867 -8.992 7.668 1 87.19 97 GLU A CA 1
ATOM 767 C C . GLU A 1 97 ? 15.18 -9.461 7.055 1 87.19 97 GLU A C 1
ATOM 769 O O . GLU A 1 97 ? 16.062 -9.969 7.762 1 87.19 97 GLU A O 1
ATOM 774 N N . GLN A 1 98 ? 15.367 -9.32 5.758 1 87.88 98 GLN A N 1
ATOM 775 C CA . GLN A 1 98 ? 16.594 -9.688 5.051 1 87.88 98 GLN A CA 1
ATOM 776 C C . GLN A 1 98 ? 17.406 -8.445 4.695 1 87.88 98 GLN A C 1
ATOM 778 O O . GLN A 1 98 ? 18.297 -8.508 3.84 1 87.88 98 GLN A O 1
ATOM 783 N N . ASP A 1 99 ? 17.031 -7.246 5.23 1 83.94 99 ASP A N 1
ATOM 784 C CA . ASP A 1 99 ? 17.719 -5.973 5.09 1 83.94 99 ASP A CA 1
ATOM 785 C C . ASP A 1 99 ? 17.547 -5.391 3.691 1 83.94 99 ASP A C 1
ATOM 787 O O . ASP A 1 99 ? 18.422 -4.703 3.176 1 83.94 99 ASP A O 1
ATOM 791 N N . TYR A 1 100 ? 16.422 -5.84 3.07 1 87.69 100 TYR A N 1
ATOM 792 C CA . TYR A 1 100 ? 16.031 -5.207 1.815 1 87.69 100 TYR A CA 1
ATOM 793 C C . TYR A 1 100 ? 15.016 -4.102 2.061 1 87.69 100 TYR A C 1
ATOM 795 O O . TYR A 1 100 ? 14.242 -4.156 3.021 1 87.69 100 TYR A O 1
ATOM 803 N N . GLN A 1 101 ? 15.062 -3.109 1.126 1 87.44 101 GLN A N 1
ATOM 804 C CA . GLN A 1 101 ? 14.07 -2.041 1.114 1 87.44 101 GLN A CA 1
ATOM 805 C C . GLN A 1 101 ? 13.133 -2.18 -0.079 1 87.44 101 GLN A C 1
ATOM 807 O O . GLN A 1 101 ? 13.578 -2.227 -1.227 1 87.44 101 GLN A O 1
ATOM 812 N N . LEU A 1 102 ? 11.883 -2.252 0.242 1 92.44 102 LEU A N 1
ATOM 813 C CA . LEU A 1 102 ? 10.898 -2.414 -0.818 1 92.44 102 LEU A CA 1
ATOM 814 C C . LEU A 1 102 ? 10.359 -1.061 -1.268 1 92.44 102 LEU A C 1
ATOM 816 O O . LEU A 1 102 ? 9.875 -0.274 -0.447 1 92.44 102 LEU A O 1
ATOM 820 N N . VAL A 1 103 ? 10.5 -0.806 -2.504 1 89.06 103 VAL A N 1
ATOM 821 C CA . VAL A 1 103 ? 9.945 0.393 -3.121 1 89.06 103 VAL A CA 1
ATOM 822 C C . VAL A 1 103 ? 8.812 0.008 -4.07 1 89.06 103 VAL A C 1
ATOM 824 O O . VAL A 1 103 ? 9 -0.802 -4.98 1 89.06 103 VAL A O 1
ATOM 827 N N . CYS A 1 104 ? 7.629 0.585 -3.762 1 88.94 104 CYS A N 1
ATOM 828 C CA . CYS A 1 104 ? 6.473 0.261 -4.586 1 88.94 104 CYS A CA 1
ATOM 829 C C . CYS A 1 104 ? 6.273 1.303 -5.68 1 88.94 104 CYS A C 1
ATOM 831 O O . CYS A 1 104 ? 6.227 2.502 -5.402 1 88.94 104 CYS A O 1
ATOM 833 N N . LEU A 1 105 ? 6.199 0.859 -6.883 1 81.56 105 LEU A N 1
ATOM 834 C CA . LEU A 1 105 ? 5.934 1.735 -8.016 1 81.56 105 LEU A CA 1
ATOM 835 C C . LEU A 1 105 ? 4.773 1.208 -8.852 1 81.56 105 LEU A C 1
ATOM 837 O O . LEU A 1 105 ? 4.641 -0.002 -9.047 1 81.56 105 LEU A O 1
ATOM 841 N N . ASN A 1 106 ? 3.904 2.082 -9.109 1 73.25 106 ASN A N 1
ATOM 842 C CA . ASN A 1 106 ? 2.77 1.663 -9.93 1 73.25 106 ASN A CA 1
ATOM 843 C C . ASN A 1 106 ? 3.094 1.726 -11.414 1 73.25 106 ASN A C 1
ATOM 845 O O . ASN A 1 106 ? 4.145 2.238 -11.805 1 73.25 106 ASN A O 1
ATOM 849 N N . GLU A 1 107 ? 2.377 1.095 -12.188 1 62.53 107 GLU A N 1
ATOM 850 C CA . GLU A 1 107 ? 2.568 0.826 -13.609 1 62.53 107 GLU A CA 1
ATOM 851 C C . GLU A 1 107 ? 2.811 2.115 -14.383 1 62.53 107 GLU A C 1
ATOM 853 O O . GLU A 1 107 ? 3.473 2.104 -15.422 1 62.53 107 GLU A O 1
ATOM 858 N N . ASP A 1 108 ? 2.34 3.125 -13.875 1 63.78 108 ASP A N 1
ATOM 859 C CA . ASP A 1 108 ? 2.479 4.344 -14.664 1 63.78 108 ASP A CA 1
ATOM 860 C C . ASP A 1 108 ? 3.928 4.824 -14.688 1 63.78 108 ASP A C 1
ATOM 862 O O . ASP A 1 108 ? 4.293 5.676 -15.5 1 63.78 108 ASP A O 1
ATOM 866 N N . SER A 1 109 ? 4.676 4.113 -13.992 1 62.94 109 SER A N 1
ATOM 867 C CA . SER A 1 109 ? 6.059 4.57 -13.898 1 62.94 109 SER A CA 1
ATOM 868 C C . SER A 1 109 ? 7.023 3.541 -14.484 1 62.94 109 SER A C 1
ATOM 870 O O . SER A 1 109 ? 7.723 2.85 -13.742 1 62.94 109 SER A O 1
ATOM 872 N N . THR A 1 110 ? 6.871 3.174 -15.711 1 61.62 110 THR A N 1
ATOM 873 C CA . THR A 1 110 ? 7.805 2.211 -16.281 1 61.62 110 THR A CA 1
ATOM 874 C C . THR A 1 110 ? 9.102 2.898 -16.703 1 61.62 110 THR A C 1
ATOM 876 O O . THR A 1 110 ? 9.156 3.52 -17.766 1 61.62 110 THR A O 1
ATOM 879 N N . GLU A 1 111 ? 9.789 3.326 -15.688 1 67.75 111 GLU A N 1
ATOM 880 C CA . GLU A 1 111 ? 11.055 3.969 -16.016 1 67.75 111 GLU A CA 1
ATOM 881 C C . GLU A 1 111 ? 12.242 3.107 -15.586 1 67.75 111 GLU A C 1
ATOM 883 O O . GLU A 1 111 ? 12.055 1.989 -15.102 1 67.75 111 GLU A O 1
ATOM 888 N N . LYS A 1 112 ? 13.375 3.508 -16.031 1 66.19 112 LYS A N 1
ATOM 889 C CA . LYS A 1 112 ? 14.617 2.854 -15.633 1 66.19 112 LYS A CA 1
ATOM 890 C C . LYS A 1 112 ? 14.883 3.035 -14.141 1 66.19 112 LYS A C 1
ATOM 892 O O . LYS A 1 112 ? 14.711 4.133 -13.609 1 66.19 112 LYS A O 1
ATOM 897 N N . PHE A 1 113 ? 15.016 1.839 -13.531 1 71.94 113 PHE A N 1
ATOM 898 C CA . PHE A 1 113 ? 15.312 1.829 -12.102 1 71.94 113 PHE A CA 1
ATOM 899 C C . PHE A 1 113 ? 16.766 1.457 -11.852 1 71.94 113 PHE A C 1
ATOM 901 O O . PHE A 1 113 ? 17.062 0.444 -11.211 1 71.94 113 PHE A O 1
ATOM 908 N N . ASP A 1 114 ? 17.656 2.275 -12.109 1 66.31 114 ASP A N 1
ATOM 909 C CA . ASP A 1 114 ? 19.078 1.991 -12.039 1 66.31 114 ASP A CA 1
ATOM 910 C C . ASP A 1 114 ? 19.531 1.764 -10.594 1 66.31 114 ASP A C 1
ATOM 912 O O . ASP A 1 114 ? 20.469 1.019 -10.344 1 66.31 114 ASP A O 1
ATOM 916 N N . TRP A 1 115 ? 18.766 2.232 -9.734 1 72.81 115 TRP A N 1
ATOM 917 C CA . TRP A 1 115 ? 19.156 2.178 -8.328 1 72.81 115 TRP A CA 1
ATOM 918 C C . TRP A 1 115 ? 18.688 0.877 -7.684 1 72.81 115 TRP A C 1
ATOM 920 O O . TRP A 1 115 ? 19.141 0.522 -6.59 1 72.81 115 TRP A O 1
ATOM 930 N N . ALA A 1 116 ? 17.766 0.152 -8.359 1 82 116 ALA A N 1
ATOM 931 C CA . ALA A 1 116 ? 17.203 -1.062 -7.781 1 82 116 ALA A CA 1
ATOM 932 C C . ALA A 1 116 ? 18.125 -2.256 -7.988 1 82 116 ALA A C 1
ATOM 934 O O . ALA A 1 116 ? 18.75 -2.395 -9.047 1 82 116 ALA A O 1
ATOM 935 N N . ASP A 1 117 ? 18.203 -3.105 -6.984 1 82.31 117 ASP A N 1
ATOM 936 C CA . ASP A 1 117 ? 18.969 -4.336 -7.109 1 82.31 117 ASP A CA 1
ATOM 937 C C . ASP A 1 117 ? 18.156 -5.434 -7.785 1 82.31 117 ASP A C 1
ATOM 939 O O . ASP A 1 117 ? 18.719 -6.324 -8.43 1 82.31 117 ASP A O 1
ATOM 943 N N . LEU A 1 118 ? 16.922 -5.352 -7.602 1 87.81 118 LEU A N 1
ATOM 944 C CA . LEU A 1 118 ? 15.992 -6.383 -8.078 1 87.81 118 LEU A CA 1
ATOM 945 C C . LEU A 1 118 ? 14.602 -5.805 -8.305 1 87.81 118 LEU A C 1
ATOM 947 O O . LEU A 1 118 ? 14.211 -4.844 -7.637 1 87.81 118 LEU A O 1
ATOM 951 N N . ILE A 1 119 ? 13.906 -6.402 -9.281 1 90.75 119 ILE A N 1
ATOM 952 C CA . ILE A 1 119 ? 12.539 -5.973 -9.57 1 90.75 119 ILE A CA 1
ATOM 953 C C . ILE A 1 119 ? 11.586 -7.16 -9.438 1 90.75 119 ILE A C 1
ATOM 955 O O . ILE A 1 119 ? 11.836 -8.227 -9.992 1 90.75 119 ILE A O 1
ATOM 959 N N . LEU A 1 120 ? 10.594 -6.953 -8.648 1 95.56 120 LEU A N 1
ATOM 960 C CA . LEU A 1 120 ? 9.469 -7.879 -8.555 1 95.56 120 LEU A CA 1
ATOM 961 C C . LEU A 1 120 ? 8.25 -7.32 -9.273 1 95.56 120 LEU A C 1
ATOM 963 O O . LEU A 1 120 ? 7.973 -6.121 -9.203 1 95.56 120 LEU A O 1
ATOM 967 N N . THR A 1 121 ? 7.57 -8.156 -10.008 1 94.81 121 THR A N 1
ATOM 968 C CA . THR A 1 121 ? 6.27 -7.789 -10.555 1 94.81 121 THR A CA 1
ATOM 969 C C . THR A 1 121 ? 5.16 -8.625 -9.914 1 94.81 121 THR A C 1
ATOM 971 O O . THR A 1 121 ? 5.359 -9.797 -9.609 1 94.81 121 THR A O 1
ATOM 974 N N . LEU A 1 122 ? 4.051 -7.996 -9.672 1 96.25 122 LEU A N 1
ATOM 975 C CA . LEU A 1 122 ? 2.91 -8.656 -9.047 1 96.25 122 LEU A CA 1
ATOM 976 C C . LEU A 1 122 ? 1.691 -8.625 -9.961 1 96.25 122 LEU A C 1
ATOM 978 O O . LEU A 1 122 ? 1.077 -7.566 -10.148 1 96.25 122 LEU A O 1
ATOM 982 N N . ASP A 1 123 ? 1.335 -9.773 -10.484 1 95.94 123 ASP A N 1
ATOM 983 C CA . ASP A 1 123 ? 0.13 -9.938 -11.289 1 95.94 123 ASP A CA 1
ATOM 984 C C . ASP A 1 123 ? 0.084 -8.922 -12.43 1 95.94 123 ASP A C 1
ATOM 986 O O . ASP A 1 123 ? -0.911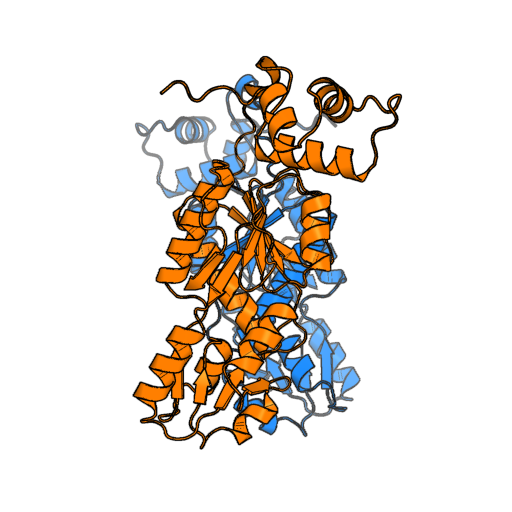 -8.219 -12.594 1 95.94 123 ASP A O 1
ATOM 990 N N . VAL A 1 124 ? 1.127 -8.891 -13.211 1 93.56 124 VAL A N 1
ATOM 991 C CA . VAL A 1 124 ? 1.182 -7.992 -14.367 1 93.56 124 VAL A CA 1
ATOM 992 C C . VAL A 1 124 ? 1.021 -8.797 -15.656 1 93.56 124 VAL A C 1
ATOM 994 O O . VAL A 1 124 ? 1.343 -9.984 -15.695 1 93.56 124 VAL A O 1
ATOM 997 N N . ASP A 1 125 ? 0.436 -8.133 -16.609 1 95.12 125 ASP A N 1
ATOM 998 C CA . ASP A 1 125 ? 0.342 -8.805 -17.906 1 95.12 125 ASP A CA 1
ATOM 999 C C . ASP A 1 125 ? 1.72 -8.969 -18.547 1 95.12 125 ASP A C 1
ATOM 1001 O O . ASP A 1 125 ? 2.645 -8.211 -18.234 1 95.12 125 ASP A O 1
ATOM 1005 N N . ASN A 1 126 ? 1.838 -9.883 -19.469 1 94.81 126 ASN A N 1
ATOM 1006 C CA . ASN A 1 126 ? 3.137 -10.242 -20.031 1 94.81 126 ASN A CA 1
ATOM 1007 C C . ASN A 1 126 ? 3.75 -9.094 -20.812 1 94.81 126 ASN A C 1
ATOM 1009 O O . ASN A 1 126 ? 4.969 -8.898 -20.797 1 94.81 126 ASN A O 1
ATOM 1013 N N . ASP A 1 127 ? 2.945 -8.297 -21.5 1 91.75 127 ASP A N 1
ATOM 1014 C CA . ASP A 1 127 ? 3.469 -7.145 -22.234 1 91.75 127 ASP A CA 1
ATOM 1015 C C . ASP A 1 127 ? 4.172 -6.168 -21.297 1 91.75 127 ASP A C 1
ATOM 1017 O O . ASP A 1 127 ? 5.273 -5.703 -21.578 1 91.75 127 ASP A O 1
ATOM 1021 N N . THR A 1 128 ? 3.518 -5.93 -20.25 1 91.06 128 THR A N 1
ATOM 1022 C CA . THR A 1 128 ? 4.086 -5.027 -19.266 1 91.06 128 THR A CA 1
ATOM 1023 C C . THR A 1 128 ? 5.344 -5.633 -18.641 1 91.06 128 THR A C 1
ATOM 1025 O O . THR A 1 128 ? 6.34 -4.938 -18.438 1 91.06 128 THR A O 1
ATOM 1028 N N . PHE A 1 129 ? 5.289 -6.891 -18.328 1 91.31 129 PHE A N 1
ATOM 1029 C CA . PHE A 1 129 ? 6.426 -7.594 -17.734 1 91.31 129 PHE A CA 1
ATOM 1030 C C . PHE A 1 129 ? 7.66 -7.453 -18.609 1 91.31 129 PHE A C 1
ATOM 1032 O O . PHE A 1 129 ? 8.727 -7.059 -18.141 1 91.31 129 PHE A O 1
ATOM 1039 N N . TYR A 1 130 ? 7.516 -7.648 -19.891 1 86.56 130 TYR A N 1
ATOM 1040 C CA . TYR A 1 130 ? 8.648 -7.602 -20.812 1 86.56 130 TYR A CA 1
ATOM 1041 C C . TYR A 1 130 ? 9.102 -6.168 -21.031 1 86.56 130 TYR A C 1
ATOM 1043 O O . TYR A 1 130 ? 10.297 -5.91 -21.219 1 86.56 130 TYR A O 1
ATOM 1051 N N . LYS A 1 131 ? 8.164 -5.293 -21.031 1 84.69 131 LYS A N 1
ATOM 1052 C CA . LYS A 1 131 ? 8.531 -3.883 -21.141 1 84.69 131 LYS A CA 1
ATOM 1053 C C . LYS A 1 131 ? 9.453 -3.471 -19.984 1 84.69 131 LYS A C 1
ATOM 1055 O O . LYS A 1 131 ? 10.461 -2.799 -20.219 1 84.69 131 LYS A O 1
ATOM 1060 N N . ILE A 1 132 ? 9.086 -3.938 -18.797 1 84.06 132 ILE A N 1
ATOM 1061 C CA . ILE A 1 132 ? 9.898 -3.643 -17.625 1 84.06 132 ILE A CA 1
ATOM 1062 C C . ILE A 1 132 ? 11.281 -4.27 -17.781 1 84.06 132 ILE A C 1
ATOM 1064 O O . ILE A 1 132 ? 12.297 -3.635 -17.484 1 84.06 132 ILE A O 1
ATOM 1068 N N . GLY A 1 133 ? 11.312 -5.492 -18.234 1 80.69 133 GLY A N 1
ATOM 1069 C CA . GLY A 1 133 ? 12.562 -6.207 -18.438 1 80.69 133 GLY A CA 1
ATOM 1070 C C . GLY A 1 133 ? 13.453 -5.57 -19.484 1 80.69 133 GLY A C 1
ATOM 1071 O O . GLY A 1 133 ? 14.68 -5.59 -19.359 1 80.69 133 GLY A O 1
ATOM 1072 N N . LYS A 1 134 ? 12.844 -5.004 -20.453 1 75.75 134 LYS A N 1
ATOM 1073 C CA . LYS A 1 134 ? 13.594 -4.387 -21.547 1 75.75 134 LYS A CA 1
ATOM 1074 C C . LYS A 1 134 ? 14.203 -3.059 -21.109 1 75.75 134 LYS A C 1
ATOM 1076 O O . LYS A 1 134 ? 15.273 -2.67 -21.594 1 75.75 134 LYS A O 1
ATOM 1081 N N . LEU A 1 135 ? 13.539 -2.461 -20.203 1 72.81 135 LEU A N 1
ATOM 1082 C CA . LEU A 1 135 ? 13.977 -1.144 -19.75 1 72.81 135 LEU A CA 1
ATOM 1083 C C . LEU A 1 135 ? 14.984 -1.265 -18.625 1 72.81 135 LEU A C 1
ATOM 1085 O O . LEU A 1 135 ? 15.742 -0.326 -18.359 1 72.81 135 LEU A O 1
ATOM 1089 N N . ASN A 1 136 ? 14.836 -2.398 -17.969 1 70.75 136 ASN A N 1
ATOM 1090 C CA . ASN A 1 136 ? 15.672 -2.59 -16.797 1 70.75 136 ASN A CA 1
ATOM 1091 C C . ASN A 1 136 ? 16.547 -3.838 -16.922 1 70.75 136 ASN A C 1
ATOM 1093 O O . ASN A 1 136 ? 16.047 -4.918 -17.234 1 70.75 136 ASN A O 1
ATOM 1097 N N . PHE A 1 137 ? 17.797 -3.639 -16.656 1 67.5 137 PHE A N 1
ATOM 1098 C CA . PHE A 1 137 ? 18.703 -4.77 -16.75 1 67.5 137 PHE A CA 1
ATOM 1099 C C . PHE A 1 137 ? 19.047 -5.312 -15.375 1 67.5 137 PHE A C 1
ATOM 1101 O O . PHE A 1 137 ? 20.219 -5.496 -15.039 1 67.5 137 PHE A O 1
ATOM 1108 N N . LYS A 1 138 ? 18.062 -5.41 -14.602 1 75.75 138 LYS A N 1
ATOM 1109 C CA . LYS A 1 138 ? 18.141 -5.965 -13.25 1 75.75 138 LYS A CA 1
ATOM 1110 C C . LYS A 1 138 ? 17.391 -7.293 -13.164 1 75.75 138 LYS A C 1
ATOM 1112 O O . LYS A 1 138 ? 16.531 -7.586 -14 1 75.75 138 LYS A O 1
ATOM 1117 N N . PRO A 1 139 ? 17.828 -8.156 -12.258 1 83.12 139 PRO A N 1
ATOM 1118 C CA . PRO A 1 139 ? 17.031 -9.359 -12.055 1 83.12 139 PRO A CA 1
ATOM 1119 C C . PRO A 1 139 ? 15.531 -9.055 -11.922 1 83.12 139 PRO A C 1
ATOM 1121 O O . PRO A 1 139 ? 15.156 -8.102 -11.242 1 83.12 139 PRO A O 1
ATOM 1124 N N . LEU A 1 140 ? 14.742 -9.805 -12.68 1 88.88 140 LEU A N 1
ATOM 1125 C CA . LEU A 1 140 ? 13.297 -9.609 -12.75 1 88.88 140 LEU A CA 1
ATOM 1126 C C . LEU A 1 140 ? 12.555 -10.898 -12.398 1 88.88 140 LEU A C 1
ATOM 1128 O O . LEU A 1 140 ? 12.828 -11.953 -12.984 1 88.88 140 LEU A O 1
ATOM 1132 N N . ILE A 1 141 ? 11.688 -10.859 -11.391 1 94.06 141 ILE A N 1
ATOM 1133 C CA . ILE A 1 141 ? 10.938 -12.023 -10.93 1 94.06 141 ILE A CA 1
ATOM 1134 C C . ILE A 1 141 ? 9.438 -11.75 -11.047 1 94.06 141 ILE A C 1
ATOM 1136 O O . ILE A 1 141 ? 8.961 -10.68 -10.656 1 94.06 141 ILE A O 1
ATOM 1140 N N . ALA A 1 142 ? 8.703 -12.68 -11.609 1 96.38 142 ALA A N 1
ATOM 1141 C CA . ALA A 1 142 ? 7.258 -12.562 -11.766 1 96.38 142 ALA A CA 1
ATOM 1142 C C . ALA A 1 142 ? 6.52 -13.289 -10.648 1 96.38 142 ALA A C 1
ATOM 1144 O O . ALA A 1 142 ? 6.645 -14.508 -10.508 1 96.38 142 ALA A O 1
ATOM 1145 N N . ILE A 1 143 ? 5.773 -12.531 -9.844 1 97.88 143 ILE A N 1
ATOM 1146 C CA . ILE A 1 143 ? 4.934 -13.125 -8.812 1 97.88 143 ILE A CA 1
ATOM 1147 C C . ILE A 1 143 ? 3.475 -13.125 -9.273 1 97.88 143 ILE A C 1
ATOM 1149 O O . ILE A 1 143 ? 2.959 -12.102 -9.719 1 97.88 143 ILE A O 1
ATOM 1153 N N . ASP A 1 144 ? 2.83 -14.219 -9.164 1 97.62 144 ASP A N 1
ATOM 1154 C CA . ASP A 1 144 ? 1.435 -14.398 -9.555 1 97.62 144 ASP A CA 1
ATOM 1155 C C . ASP A 1 144 ? 1.212 -13.992 -11.008 1 97.62 144 ASP A C 1
ATOM 1157 O O . ASP A 1 144 ? 0.267 -13.266 -11.312 1 97.62 144 ASP A O 1
ATOM 1161 N N . SER A 1 145 ? 2.156 -14.289 -11.812 1 97.31 145 SER A N 1
ATOM 1162 C CA . SER A 1 145 ? 2.111 -14.133 -13.258 1 97.31 145 SER A CA 1
ATOM 1163 C C . SER A 1 145 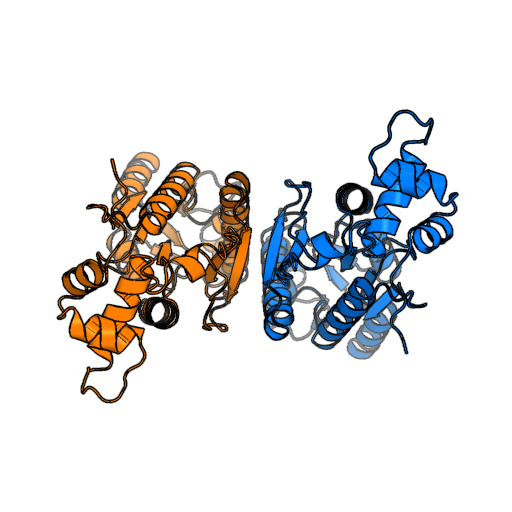? 2.789 -15.305 -13.961 1 97.31 145 SER A C 1
ATOM 1165 O O . SER A 1 145 ? 3.916 -15.672 -13.625 1 97.31 145 SER A O 1
ATOM 1167 N N . PHE A 1 146 ? 2.072 -15.906 -14.883 1 96.31 146 PHE A N 1
ATOM 1168 C CA . PHE A 1 146 ? 2.674 -16.906 -15.742 1 96.31 146 PHE A CA 1
ATOM 1169 C C . PHE A 1 146 ? 3.309 -16.266 -16.969 1 96.31 146 PHE A C 1
ATOM 1171 O O . PHE A 1 146 ? 2.617 -15.961 -17.953 1 96.31 146 PHE A O 1
ATOM 1178 N N . VAL A 1 147 ? 4.57 -16.094 -16.875 1 91.56 147 VAL A N 1
ATOM 1179 C CA . VAL A 1 147 ? 5.336 -15.516 -17.984 1 91.56 147 VAL A CA 1
ATOM 1180 C C . VAL A 1 147 ? 5.773 -16.625 -18.938 1 91.56 147 VAL A C 1
ATOM 1182 O O . VAL A 1 147 ? 5.848 -16.422 -20.141 1 91.56 147 VAL A O 1
ATOM 1185 N N . ASN A 1 148 ? 6.039 -17.766 -18.469 1 87.88 148 ASN A N 1
ATOM 1186 C CA . ASN A 1 148 ? 6.438 -18.953 -19.203 1 87.88 148 ASN A CA 1
ATOM 1187 C C . ASN A 1 148 ? 7.68 -18.703 -20.047 1 87.88 148 ASN A C 1
ATOM 1189 O O . ASN A 1 148 ? 7.707 -19.047 -21.234 1 87.88 148 ASN A O 1
ATOM 1193 N N . ASP A 1 149 ? 8.586 -17.922 -19.578 1 81.69 149 ASP A N 1
ATOM 1194 C CA . ASP A 1 149 ? 9.922 -17.656 -20.094 1 81.69 149 ASP A CA 1
ATOM 1195 C C . ASP A 1 149 ? 11 -18.141 -19.125 1 81.69 149 ASP A C 1
ATOM 1197 O O . ASP A 1 149 ? 11.094 -17.641 -18.016 1 81.69 149 ASP A O 1
ATOM 1201 N N . PRO A 1 150 ? 11.742 -19.203 -19.516 1 76.88 150 PRO A N 1
ATOM 1202 C CA . PRO A 1 150 ? 12.711 -19.812 -18.609 1 76.88 150 PRO A CA 1
ATOM 1203 C C . PRO A 1 150 ? 13.82 -18.844 -18.203 1 76.88 150 PRO A C 1
ATOM 1205 O O . PRO A 1 150 ? 14.594 -19.141 -17.281 1 76.88 150 PRO A O 1
ATOM 1208 N N . LEU A 1 151 ? 13.867 -17.75 -18.781 1 72.56 151 LEU A N 1
ATOM 1209 C CA . LEU A 1 151 ? 14.875 -16.75 -18.422 1 72.56 151 LEU A CA 1
ATOM 1210 C C . LEU A 1 151 ? 14.516 -16.047 -17.109 1 72.56 151 LEU A C 1
ATOM 1212 O O . LEU A 1 151 ? 15.375 -15.438 -16.484 1 72.56 151 LEU A O 1
ATOM 1216 N N . PHE A 1 152 ? 13.25 -16.203 -16.781 1 83.5 152 PHE A N 1
ATOM 1217 C CA . PHE A 1 152 ? 12.789 -15.484 -15.594 1 83.5 152 PHE A CA 1
ATOM 1218 C C . PHE A 1 152 ? 12.172 -16.438 -14.578 1 83.5 152 PHE A C 1
ATOM 1220 O O . PHE A 1 152 ? 11.539 -17.422 -14.953 1 83.5 152 PHE A O 1
ATOM 1227 N N . PHE A 1 153 ? 12.398 -16.094 -13.344 1 88.25 153 PHE A N 1
ATOM 1228 C CA . PHE A 1 153 ? 11.688 -16.812 -12.297 1 88.25 153 PHE A CA 1
ATOM 1229 C C . PHE A 1 153 ? 10.234 -16.359 -12.219 1 88.25 153 PHE A C 1
ATOM 1231 O O . PHE A 1 153 ? 9.945 -15.164 -12.344 1 88.25 153 PHE A O 1
ATOM 1238 N N . GLN A 1 154 ? 9.391 -17.281 -12.188 1 94.38 154 GLN A N 1
ATOM 1239 C CA . GLN A 1 154 ? 7.988 -17.016 -11.898 1 94.38 154 GLN A CA 1
ATOM 1240 C C . GLN A 1 154 ? 7.512 -17.812 -10.695 1 94.38 154 GLN A C 1
ATOM 1242 O O . GLN A 1 154 ? 7.867 -18.984 -10.547 1 94.38 154 GLN A O 1
ATOM 1247 N N . ILE A 1 155 ? 6.844 -17.172 -9.789 1 97.31 155 ILE A N 1
ATOM 1248 C CA . ILE A 1 155 ? 6.324 -17.797 -8.578 1 97.31 155 ILE A CA 1
ATOM 1249 C C . ILE A 1 155 ? 4.801 -17.719 -8.57 1 97.31 155 ILE A C 1
ATOM 1251 O O . ILE A 1 155 ? 4.23 -16.625 -8.547 1 97.31 155 ILE A O 1
ATOM 1255 N N . ASN A 1 156 ? 4.148 -18.844 -8.57 1 97.31 156 ASN A N 1
ATOM 1256 C CA . ASN A 1 156 ? 2.689 -18.906 -8.633 1 97.31 156 ASN A CA 1
ATOM 1257 C C . ASN A 1 156 ? 2.127 -19.938 -7.652 1 97.31 156 ASN A C 1
ATOM 1259 O O . ASN A 1 156 ? 2.869 -20.75 -7.102 1 97.31 156 ASN A O 1
ATOM 1263 N N . THR A 1 157 ? 0.883 -19.844 -7.387 1 97.19 157 THR A N 1
ATOM 1264 C CA . THR A 1 157 ? 0.155 -20.812 -6.574 1 97.19 157 THR A CA 1
ATOM 1265 C C . THR A 1 157 ? 0.085 -22.156 -7.281 1 97.19 157 THR A C 1
ATOM 1267 O O . THR A 1 157 ? -0.116 -22.219 -8.5 1 97.19 157 THR A O 1
ATOM 1270 N N . ASP A 1 158 ? 0.276 -23.219 -6.535 1 97.06 158 ASP A N 1
ATOM 1271 C CA . ASP A 1 158 ? 0.036 -24.562 -7.043 1 97.06 158 ASP A CA 1
ATOM 1272 C C . ASP A 1 158 ? -1.457 -24.875 -7.062 1 97.06 158 ASP A C 1
ATOM 1274 O O . ASP A 1 158 ? -1.98 -25.469 -6.117 1 97.06 158 ASP A O 1
ATOM 1278 N N . TYR A 1 159 ? -2.07 -24.578 -8.133 1 97 159 TYR A N 1
ATOM 1279 C CA . TYR A 1 159 ? -3.523 -24.688 -8.219 1 97 159 TYR A CA 1
ATOM 1280 C C . TYR A 1 159 ? -3.967 -26.141 -8.195 1 97 159 TYR A C 1
ATOM 1282 O O . TYR A 1 159 ? -5.082 -26.453 -7.766 1 97 159 TYR A O 1
ATOM 1290 N N . ALA A 1 160 ? -3.111 -27.047 -8.711 1 96.5 160 ALA A N 1
ATOM 1291 C CA . ALA A 1 160 ? -3.436 -28.469 -8.617 1 96.5 160 ALA A CA 1
ATOM 1292 C C . ALA A 1 160 ? -3.547 -28.906 -7.156 1 96.5 160 ALA A C 1
ATOM 1294 O O . ALA A 1 160 ? -4.527 -29.547 -6.77 1 96.5 160 ALA A O 1
ATOM 1295 N N . ALA A 1 161 ? -2.564 -28.531 -6.414 1 97 161 ALA A N 1
ATOM 1296 C CA . ALA A 1 161 ? -2.582 -28.859 -4.988 1 97 161 ALA A CA 1
ATOM 1297 C C . ALA A 1 161 ? -3.752 -28.172 -4.289 1 97 161 ALA A C 1
ATOM 1299 O O . ALA A 1 161 ? -4.387 -28.75 -3.404 1 97 161 ALA A O 1
ATOM 1300 N N . LEU A 1 162 ? -4.016 -26.922 -4.629 1 97.62 162 LEU A N 1
ATOM 1301 C CA . LEU A 1 162 ? -5.125 -26.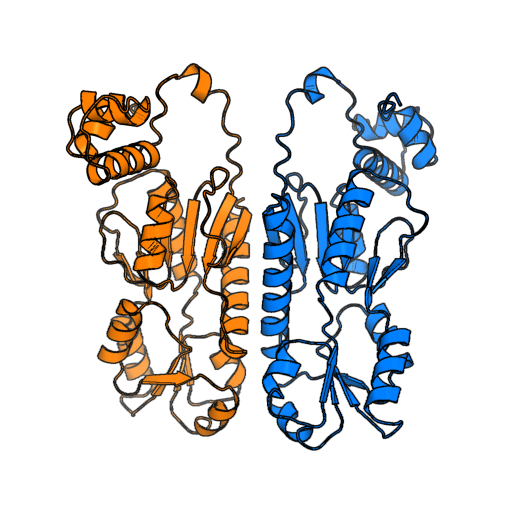172 -4.062 1 97.62 162 LEU A CA 1
ATOM 1302 C C . LEU A 1 162 ? -6.453 -26.875 -4.316 1 97.62 162 LEU A C 1
ATOM 1304 O O . LEU A 1 162 ? -7.289 -26.984 -3.416 1 97.62 162 L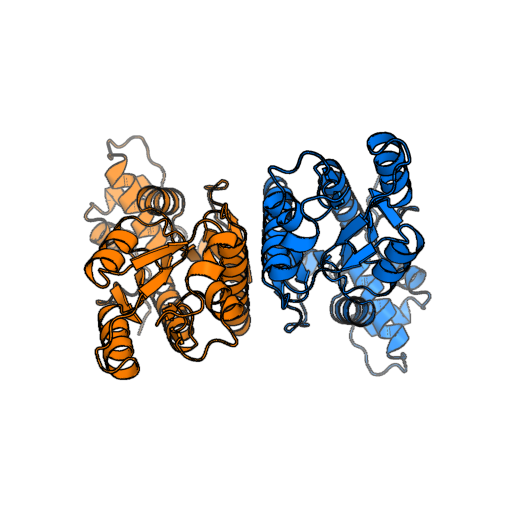EU A O 1
ATOM 1308 N N . LYS A 1 163 ? -6.609 -27.344 -5.5 1 97.31 163 LYS A N 1
ATOM 1309 C CA . LYS A 1 163 ? -7.836 -28.047 -5.863 1 97.31 163 LYS A CA 1
ATOM 1310 C C . LYS A 1 163 ? -7.996 -29.328 -5.047 1 97.31 163 LYS A C 1
ATOM 1312 O O . LYS A 1 163 ? -9.086 -29.625 -4.562 1 97.31 163 LYS A O 1
ATOM 1317 N N . ASP A 1 164 ? -6.898 -30.062 -4.91 1 97.25 164 ASP A N 1
ATOM 1318 C CA . ASP A 1 164 ? -6.926 -31.281 -4.125 1 97.25 164 ASP A CA 1
ATOM 1319 C C . ASP A 1 164 ? -7.336 -31.016 -2.682 1 97.25 164 ASP A C 1
ATOM 1321 O O . ASP A 1 164 ? -8.164 -31.719 -2.117 1 97.25 164 ASP A O 1
ATOM 1325 N N . GLN A 1 165 ? -6.805 -29.953 -2.152 1 97.5 165 GLN A N 1
ATOM 1326 C CA . GLN A 1 165 ? -7.125 -29.547 -0.785 1 97.5 165 GLN A CA 1
ATOM 1327 C C . GLN A 1 165 ? -8.594 -29.156 -0.655 1 97.5 165 GLN A C 1
ATOM 1329 O O . GLN A 1 165 ? -9.258 -29.547 0.309 1 97.5 165 GLN A O 1
ATOM 1334 N N . ALA A 1 166 ? -9.07 -28.422 -1.579 1 97.88 166 ALA A N 1
ATOM 1335 C CA . ALA A 1 166 ? -10.461 -27.969 -1.56 1 97.88 166 ALA A CA 1
ATOM 1336 C C . ALA A 1 166 ? -11.414 -29.156 -1.684 1 97.88 166 ALA A C 1
ATOM 1338 O O . ALA A 1 166 ? -12.406 -29.25 -0.956 1 97.88 166 ALA A O 1
ATOM 1339 N N . ASN A 1 167 ? -11.109 -30.094 -2.602 1 97.38 167 ASN A N 1
ATOM 1340 C CA . ASN A 1 167 ? -11.938 -31.281 -2.781 1 97.38 167 ASN A CA 1
ATOM 1341 C C . ASN A 1 167 ? -12.031 -32.094 -1.497 1 97.38 167 ASN A C 1
ATOM 1343 O O . ASN A 1 167 ? -13.102 -32.594 -1.139 1 97.38 167 ASN A O 1
ATOM 1347 N N . GLN A 1 168 ? -10.891 -32.219 -0.871 1 97.81 168 GLN A N 1
ATOM 1348 C CA . GLN A 1 168 ? -10.852 -32.969 0.387 1 97.81 168 GLN A CA 1
ATOM 1349 C C . GLN A 1 168 ? -11.656 -32.25 1.469 1 97.81 168 GLN A C 1
ATOM 1351 O O . GLN A 1 168 ? -12.438 -32.875 2.182 1 97.81 168 GLN A O 1
ATOM 1356 N N . PHE A 1 169 ? -11.516 -30.969 1.561 1 97.75 169 PHE A N 1
ATOM 1357 C CA . PHE A 1 169 ? -12.172 -30.172 2.592 1 97.75 169 PHE A CA 1
ATOM 1358 C C . PHE A 1 169 ? -13.68 -30.203 2.418 1 97.75 169 PHE A C 1
ATOM 1360 O O . PHE A 1 169 ? -14.422 -30.375 3.389 1 97.75 169 PHE A O 1
ATOM 1367 N N . PHE A 1 170 ? -14.148 -30.047 1.166 1 97.44 170 PHE A N 1
ATOM 1368 C CA . PHE A 1 170 ? -15.578 -29.938 0.905 1 97.44 170 PHE A CA 1
ATOM 1369 C C . PHE A 1 170 ? -16.172 -31.312 0.635 1 97.44 170 PHE A C 1
ATOM 1371 O O . PHE A 1 170 ? -17.328 -31.422 0.221 1 97.44 170 PHE A O 1
ATOM 1378 N N . LYS A 1 171 ? -15.383 -32.375 0.784 1 96.75 171 LYS A N 1
ATOM 1379 C CA . LYS A 1 171 ? -15.828 -33.75 0.607 1 96.75 171 LYS A CA 1
ATOM 1380 C C . LYS A 1 171 ? -16.516 -33.938 -0.744 1 96.75 171 LYS A C 1
ATOM 1382 O O . LYS A 1 171 ? -17.609 -34.5 -0.818 1 96.75 171 LYS A O 1
ATOM 1387 N N . ASP A 1 172 ? -16.016 -33.312 -1.657 1 92.75 172 ASP A N 1
ATOM 1388 C CA . ASP A 1 172 ? -16.391 -33.406 -3.064 1 92.75 172 ASP A CA 1
ATOM 1389 C C . ASP A 1 172 ? -17.75 -32.781 -3.322 1 92.75 172 ASP A C 1
ATOM 1391 O O . ASP A 1 172 ? -18.375 -33.062 -4.355 1 92.75 172 ASP A O 1
ATOM 1395 N N . GLU A 1 173 ? -18.25 -32.031 -2.326 1 96.25 173 GLU A N 1
ATOM 1396 C CA . GLU A 1 173 ? -19.391 -31.156 -2.596 1 96.25 173 GLU A CA 1
ATOM 1397 C C . GLU A 1 173 ? -19 -29.969 -3.451 1 96.25 173 GLU A C 1
ATOM 1399 O O . GLU A 1 173 ? -17.844 -29.531 -3.424 1 96.25 173 GLU A O 1
ATOM 1404 N N . PRO A 1 174 ? -19.922 -29.453 -4.203 1 96.69 174 PRO A N 1
ATOM 1405 C CA . PRO A 1 174 ? -19.594 -28.312 -5.047 1 96.69 174 PRO A CA 1
ATOM 1406 C C . PRO A 1 174 ? -19.172 -27.078 -4.238 1 96.69 174 PRO A C 1
ATOM 1408 O O . PRO A 1 174 ? -19.703 -26.844 -3.15 1 96.69 174 PRO A O 1
ATOM 1411 N N . TYR A 1 175 ? -18.234 -26.375 -4.766 1 98 175 TYR A N 1
ATOM 1412 C CA . TYR A 1 175 ? -17.766 -25.125 -4.168 1 98 175 TYR A CA 1
ATOM 1413 C C . TYR A 1 175 ? -17.422 -24.109 -5.242 1 98 175 TYR A C 1
ATOM 1415 O O . TYR A 1 175 ? -17.25 -24.453 -6.414 1 98 175 TYR A O 1
ATOM 1423 N N . THR A 1 176 ? -17.391 -22.859 -4.816 1 97.75 176 THR A N 1
ATOM 1424 C CA . THR A 1 176 ? -17.016 -21.75 -5.695 1 97.75 176 THR A CA 1
ATOM 1425 C C . THR A 1 176 ? -15.688 -21.141 -5.277 1 97.75 176 THR A C 1
ATOM 1427 O O . THR A 1 176 ? -15.469 -20.859 -4.098 1 97.75 176 THR A O 1
ATOM 1430 N N . LEU A 1 177 ? -14.758 -21.047 -6.238 1 98.38 177 LEU A N 1
ATOM 1431 C CA . LEU A 1 177 ? -13.586 -20.203 -6.008 1 98.38 177 LEU A CA 1
ATOM 1432 C C . LEU A 1 177 ? -13.914 -18.734 -6.25 1 98.38 177 LEU A C 1
ATOM 1434 O O . LEU A 1 177 ? -14.211 -18.344 -7.379 1 98.38 177 LEU A O 1
ATOM 1438 N N . LEU A 1 178 ? -13.953 -17.969 -5.176 1 97.69 178 LEU A N 1
ATOM 1439 C CA . LEU A 1 178 ? -14.078 -16.516 -5.309 1 97.69 178 LEU A CA 1
ATOM 1440 C C . LEU A 1 178 ? -12.703 -15.867 -5.434 1 97.69 178 LEU A C 1
ATOM 1442 O O . LEU A 1 178 ? -11.812 -16.125 -4.617 1 97.69 178 LEU A O 1
ATOM 1446 N N . SER A 1 179 ? -12.523 -15.133 -6.457 1 97.75 179 SER A N 1
ATOM 1447 C CA . SER A 1 179 ? -11.242 -14.492 -6.695 1 97.75 179 SER A CA 1
ATOM 1448 C C . SER A 1 179 ? -11.414 -13.016 -7.047 1 97.75 179 SER A C 1
ATOM 1450 O O . SER A 1 179 ? -12.461 -12.617 -7.555 1 97.75 179 SER A O 1
ATOM 1452 N N . LEU A 1 180 ? -10.445 -12.258 -6.695 1 97.62 180 LEU A N 1
ATOM 1453 C CA . LEU A 1 180 ? -10.359 -10.891 -7.207 1 97.62 180 LEU A CA 1
ATOM 1454 C C . LEU A 1 180 ? -9.883 -10.891 -8.656 1 97.62 180 LEU A C 1
ATOM 1456 O O . LEU A 1 180 ? -9.43 -11.914 -9.172 1 97.62 180 LEU A O 1
ATOM 1460 N N . PRO A 1 181 ? -10.039 -9.758 -9.32 1 97.06 181 PRO A N 1
ATOM 1461 C CA . PRO A 1 181 ? -9.625 -9.703 -10.727 1 97.06 181 PRO A CA 1
ATOM 1462 C C . PRO A 1 181 ? -8.172 -10.109 -10.938 1 97.06 181 PRO A C 1
ATOM 1464 O O . PRO A 1 181 ? -7.309 -9.773 -10.125 1 97.06 181 PRO A O 1
ATOM 1467 N N . ILE A 1 182 ? -7.902 -10.836 -11.961 1 97.06 182 ILE A N 1
ATOM 1468 C CA . ILE A 1 182 ? -6.586 -11.328 -12.344 1 97.06 182 ILE A CA 1
ATOM 1469 C C . ILE A 1 182 ? -6.117 -10.602 -13.602 1 97.06 182 ILE A C 1
ATOM 1471 O O . ILE A 1 182 ? -6.77 -10.664 -14.648 1 97.06 182 ILE A O 1
ATOM 1475 N N . THR A 1 183 ? -5.02 -9.93 -13.484 1 95.88 183 THR A N 1
ATOM 1476 C CA . THR A 1 183 ? -4.523 -9.117 -14.586 1 95.88 183 THR A CA 1
ATOM 1477 C C . THR A 1 183 ? -3.773 -9.977 -15.602 1 95.88 183 THR A C 1
ATOM 1479 O O . THR A 1 183 ? -3.928 -9.797 -16.812 1 95.88 183 THR A O 1
ATOM 1482 N N . ASN A 1 184 ? -2.979 -10.859 -15.07 1 97.38 184 ASN A N 1
ATOM 1483 C CA . ASN A 1 184 ? -2.232 -11.75 -15.961 1 97.38 184 ASN A CA 1
ATOM 1484 C C . ASN A 1 184 ? -3.154 -12.734 -16.672 1 97.38 184 ASN A C 1
ATOM 1486 O O . ASN A 1 184 ? -3.738 -13.617 -16.031 1 97.38 184 ASN A O 1
ATOM 1490 N N . ARG A 1 185 ? -3.209 -12.641 -17.938 1 97.62 185 ARG A N 1
ATOM 1491 C CA . ARG A 1 185 ? -4.137 -13.438 -18.734 1 97.62 185 ARG A CA 1
ATOM 1492 C C . ARG A 1 185 ? -3.834 -14.922 -18.594 1 97.62 185 ARG A C 1
ATOM 1494 O O . ARG A 1 185 ? -4.75 -15.742 -18.469 1 97.62 185 ARG A O 1
ATOM 1501 N N . GLU A 1 186 ? -2.584 -15.25 -18.688 1 97.25 186 GLU A N 1
ATOM 1502 C CA . GLU A 1 186 ? -2.174 -16.641 -18.578 1 97.25 186 GLU A CA 1
ATOM 1503 C C . GLU A 1 186 ? -2.586 -17.234 -17.234 1 97.25 186 GLU A C 1
ATOM 1505 O O . GLU A 1 186 ? -3.023 -18.391 -17.156 1 97.25 186 GLU A O 1
ATOM 1510 N N . ARG A 1 187 ? -2.467 -16.484 -16.203 1 97.69 187 ARG A N 1
ATOM 1511 C CA . ARG A 1 187 ? -2.898 -16.938 -14.891 1 97.69 187 ARG A CA 1
ATOM 1512 C C . ARG A 1 187 ? -4.41 -17.125 -14.844 1 97.69 187 ARG A C 1
ATOM 1514 O O . ARG A 1 187 ? -4.902 -18.125 -14.32 1 97.69 187 ARG A O 1
ATOM 1521 N N . TYR A 1 188 ? -5.117 -16.156 -15.359 1 97.81 188 TYR A N 1
ATOM 1522 C CA . TYR A 1 188 ? -6.57 -16.266 -15.398 1 97.81 188 TYR A CA 1
ATOM 1523 C C . TYR A 1 188 ? -7.008 -17.547 -16.094 1 97.81 188 TYR A C 1
ATOM 1525 O O . TYR A 1 188 ? -7.867 -18.266 -15.594 1 97.81 188 TYR A O 1
ATOM 1533 N N . GLU A 1 189 ? -6.434 -17.781 -17.25 1 97.44 189 GLU A N 1
ATOM 1534 C CA . GLU A 1 189 ? -6.773 -18.969 -18.016 1 97.44 189 GLU A CA 1
ATOM 1535 C C . GLU A 1 189 ? -6.461 -20.234 -17.234 1 97.44 189 GLU A C 1
ATOM 1537 O O . GLU A 1 189 ? -7.238 -21.188 -17.25 1 97.44 189 GLU A O 1
ATOM 1542 N N . HIS A 1 190 ? -5.328 -20.188 -16.578 1 96.19 190 HIS A N 1
ATOM 1543 C CA . HIS A 1 190 ? -4.91 -21.344 -15.781 1 96.19 190 HIS A CA 1
ATOM 1544 C C . HIS A 1 190 ? -5.883 -21.594 -14.633 1 96.19 190 HIS A C 1
ATOM 1546 O O . HIS A 1 190 ? -6.336 -22.734 -14.445 1 96.19 190 HIS A O 1
ATOM 1552 N N . VAL A 1 191 ? -6.285 -20.609 -13.906 1 97.56 191 VAL A N 1
ATOM 1553 C CA . VAL A 1 191 ? -7.199 -20.719 -12.773 1 97.56 191 VAL A CA 1
ATOM 1554 C C . VAL A 1 191 ? -8.578 -21.172 -13.266 1 97.56 191 VAL A C 1
ATOM 1556 O O . VAL A 1 191 ? -9.203 -22.047 -12.664 1 97.56 191 VAL A O 1
ATOM 1559 N N . SER A 1 192 ? -9 -20.547 -14.336 1 97.38 192 SER A N 1
ATOM 1560 C CA . SER A 1 192 ? -10.312 -20.859 -14.883 1 97.38 192 SER A CA 1
ATOM 1561 C C . SER A 1 192 ? -10.406 -22.328 -15.312 1 97.38 192 SER A C 1
ATOM 1563 O O . SER A 1 192 ? -11.461 -22.953 -15.195 1 97.38 192 SER A O 1
ATOM 1565 N N . ALA A 1 193 ? -9.359 -22.859 -15.836 1 96.44 193 ALA A N 1
ATOM 1566 C CA . ALA A 1 193 ? -9.328 -24.25 -16.281 1 96.44 193 ALA A CA 1
ATOM 1567 C C . ALA A 1 193 ? -9.406 -25.203 -15.109 1 96.44 193 ALA A C 1
ATOM 1569 O O . ALA A 1 193 ? -10.062 -26.25 -15.188 1 96.44 193 ALA A O 1
ATOM 1570 N N . PHE A 1 194 ? -8.789 -24.844 -14 1 94.94 194 PHE A N 1
ATOM 1571 C CA . PHE A 1 194 ? -8.727 -25.719 -12.844 1 94.94 194 PHE A CA 1
ATOM 1572 C C . PHE A 1 194 ? -10.016 -25.641 -12.023 1 94.94 194 PHE A C 1
ATOM 1574 O O . PHE A 1 194 ? -10.398 -26.594 -11.359 1 94.94 194 PHE A O 1
ATOM 1581 N N . PHE A 1 195 ? -10.602 -24.469 -12.125 1 97.62 195 PHE A N 1
ATOM 1582 C CA . PHE A 1 195 ? -11.781 -24.234 -11.297 1 97.62 195 PHE A CA 1
ATOM 1583 C C . PHE A 1 195 ? -12.945 -23.75 -12.148 1 97.62 195 PHE A C 1
ATOM 1585 O O . PHE A 1 195 ? -13.18 -22.531 -12.25 1 97.62 195 PHE A O 1
ATOM 1592 N N . PRO A 1 196 ? -13.797 -24.672 -12.57 1 92.44 196 PRO A N 1
ATOM 1593 C CA . PRO A 1 196 ? -14.906 -24.281 -13.438 1 92.44 196 PRO A CA 1
ATOM 1594 C C . PRO A 1 196 ? -15.914 -23.375 -12.734 1 92.44 196 PRO A C 1
ATOM 1596 O O . PRO A 1 196 ? -16.609 -22.594 -13.383 1 92.44 196 PRO A O 1
ATOM 1599 N N . SER A 1 197 ? -16.047 -23.484 -11.445 1 96.94 197 SER A N 1
ATOM 1600 C CA . SER A 1 197 ? -16.922 -22.609 -10.672 1 96.94 197 SER A CA 1
ATOM 1601 C C . SER A 1 197 ? -16.125 -21.438 -10.094 1 96.94 197 SER A C 1
ATOM 1603 O O . SER A 1 197 ? -16.219 -21.156 -8.891 1 96.94 197 SER A O 1
ATOM 1605 N N . LEU A 1 198 ? -15.391 -20.828 -10.945 1 97.94 198 LEU A N 1
ATOM 1606 C CA . LEU A 1 198 ? -14.648 -19.609 -10.617 1 97.94 198 LEU A CA 1
ATOM 1607 C C . LEU A 1 198 ? -15.539 -18.375 -10.766 1 97.94 198 LEU A C 1
ATOM 1609 O O . LEU A 1 198 ? -16.25 -18.234 -11.766 1 97.94 198 LEU A O 1
ATOM 1613 N N . HIS A 1 199 ? -15.594 -17.516 -9.727 1 98 199 HIS A N 1
ATOM 1614 C CA . HIS A 1 199 ? -16.281 -16.234 -9.805 1 98 199 HIS A CA 1
ATOM 1615 C C . HIS A 1 199 ? -15.336 -15.078 -9.484 1 98 199 HIS A C 1
ATOM 1617 O O . HIS A 1 199 ? -14.734 -15.039 -8.406 1 98 199 HIS A O 1
ATOM 1623 N N . ILE A 1 200 ? -15.195 -14.148 -10.391 1 97.69 200 ILE A N 1
ATOM 1624 C CA . ILE A 1 200 ? -14.383 -12.953 -10.203 1 97.69 200 ILE A CA 1
ATOM 1625 C C . ILE A 1 200 ? -15.227 -11.844 -9.578 1 97.69 200 ILE A C 1
ATOM 1627 O O . ILE A 1 200 ? -16.25 -11.453 -10.133 1 97.69 200 ILE A O 1
ATOM 1631 N N . VAL A 1 201 ? -14.812 -11.383 -8.438 1 96.94 201 VAL A N 1
ATOM 1632 C CA . VAL A 1 201 ? -15.562 -10.359 -7.711 1 96.94 201 VAL A CA 1
ATOM 1633 C C . VAL A 1 201 ? -15.094 -8.977 -8.148 1 96.94 201 VAL A C 1
ATOM 1635 O O . VAL A 1 201 ? -13.938 -8.602 -7.93 1 96.94 201 VAL A O 1
ATOM 1638 N N . ASN A 1 202 ? -15.969 -8.156 -8.633 1 89.44 202 ASN A N 1
ATOM 1639 C CA . ASN A 1 202 ? -15.648 -6.793 -9.062 1 89.44 202 ASN A CA 1
ATOM 1640 C C . ASN A 1 202 ? -16.203 -5.758 -8.086 1 89.44 202 ASN A C 1
ATOM 1642 O O . ASN A 1 202 ? -15.602 -4.699 -7.891 1 89.44 202 ASN A O 1
ATOM 1646 N N . ASP A 1 203 ? -17.344 -6.09 -7.566 1 89.56 203 ASP A N 1
ATOM 1647 C CA . ASP A 1 203 ? -18.031 -5.195 -6.648 1 89.56 203 ASP A CA 1
ATOM 1648 C C . ASP A 1 203 ? -18.266 -5.863 -5.293 1 89.56 203 ASP A C 1
ATOM 1650 O O . ASP A 1 203 ? -18.766 -6.98 -5.223 1 89.56 203 ASP A O 1
ATOM 1654 N N . LEU A 1 204 ? -17.891 -5.113 -4.297 1 91.06 204 LEU A N 1
ATOM 1655 C CA . LEU A 1 204 ? -17.984 -5.707 -2.967 1 91.06 204 LEU A CA 1
ATOM 1656 C C . LEU A 1 204 ? -19.438 -5.992 -2.607 1 91.06 204 LEU A C 1
ATOM 1658 O O . LEU A 1 204 ? -19.719 -6.859 -1.773 1 91.06 204 LEU A O 1
ATOM 1662 N N . ARG A 1 205 ? -20.422 -5.43 -3.221 1 88.19 205 ARG A N 1
ATOM 1663 C CA . ARG A 1 205 ? -21.844 -5.621 -2.924 1 88.19 205 ARG A CA 1
ATOM 1664 C C . ARG A 1 205 ? -22.297 -7.023 -3.316 1 88.19 205 ARG A C 1
ATOM 1666 O O . ARG A 1 205 ? -23.312 -7.516 -2.814 1 88.19 205 ARG A O 1
ATOM 1673 N N . GLU A 1 206 ? -21.5 -7.641 -4.16 1 91.5 206 GLU A N 1
ATOM 1674 C CA . GLU A 1 206 ? -21.875 -8.969 -4.633 1 91.5 206 GLU A CA 1
ATOM 1675 C C . GLU A 1 206 ? -21.562 -10.039 -3.596 1 91.5 206 GLU A C 1
ATOM 1677 O O . GLU A 1 206 ? -22.062 -11.156 -3.678 1 91.5 206 GLU A O 1
ATOM 1682 N N . LEU A 1 207 ? -20.766 -9.695 -2.666 1 94.25 207 LEU A N 1
ATOM 1683 C CA . LEU A 1 207 ? -20.234 -10.695 -1.745 1 94.25 207 LEU A CA 1
ATOM 1684 C C . LEU A 1 207 ? -21.359 -11.305 -0.908 1 94.25 207 LEU A C 1
ATOM 1686 O O . LEU A 1 207 ? -21.297 -12.477 -0.539 1 94.25 207 LEU A O 1
ATOM 1690 N N . THR A 1 208 ? -22.375 -10.539 -0.655 1 91 208 THR A N 1
ATOM 1691 C CA . THR A 1 208 ? -23.453 -11.016 0.203 1 91 208 THR A CA 1
ATOM 1692 C C . THR A 1 208 ? -24.203 -12.164 -0.461 1 91 208 THR A C 1
ATOM 1694 O O . THR A 1 208 ? -24.828 -12.984 0.221 1 91 208 THR A O 1
ATOM 1697 N N . TYR A 1 209 ? -24.094 -12.266 -1.761 1 92.88 209 TYR A N 1
ATOM 1698 C CA . TYR A 1 209 ? -24.781 -13.312 -2.504 1 92.88 209 TYR A CA 1
ATOM 1699 C C . TYR A 1 209 ? -24.141 -14.672 -2.254 1 92.88 209 TYR A C 1
ATOM 1701 O O . TYR A 1 209 ? -24.75 -15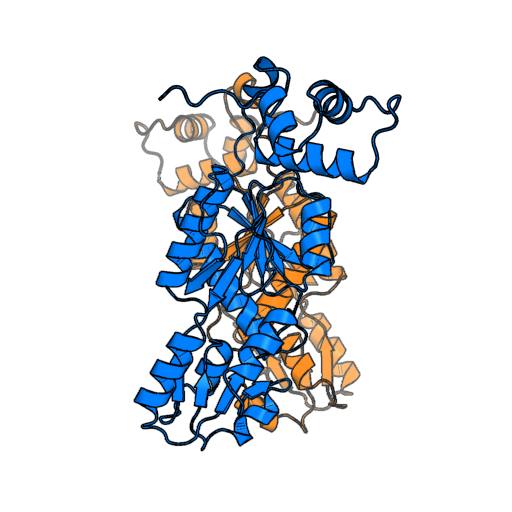.711 -2.553 1 92.88 209 TYR A O 1
ATOM 1709 N N . PHE A 1 210 ? -22.953 -14.68 -1.679 1 95.25 210 PHE A N 1
ATOM 1710 C CA . PHE A 1 210 ? -22.203 -15.922 -1.573 1 95.25 210 PHE A CA 1
ATOM 1711 C C . PHE A 1 210 ? -22.125 -16.391 -0.123 1 95.25 210 PHE A C 1
ATOM 1713 O O . PHE A 1 210 ? -21.391 -17.328 0.194 1 95.25 210 PHE A O 1
ATOM 1720 N N . GLU A 1 211 ? -22.812 -15.766 0.76 1 92.25 211 GLU A N 1
ATOM 1721 C CA . GLU A 1 211 ? -22.672 -15.992 2.195 1 92.25 211 GLU A CA 1
ATOM 1722 C C . GLU A 1 211 ? -23.109 -17.406 2.572 1 92.25 211 GLU A C 1
ATOM 1724 O O . GLU A 1 211 ? -22.656 -17.953 3.588 1 92.25 211 GLU A O 1
ATOM 1729 N N . LYS A 1 212 ? -23.891 -18.094 1.771 1 92.5 212 LYS A N 1
ATOM 1730 C CA . LYS A 1 212 ? -24.391 -19.422 2.111 1 92.5 212 LYS A CA 1
ATOM 1731 C C . LYS A 1 212 ? -23.766 -20.5 1.222 1 92.5 212 LYS A C 1
ATOM 1733 O O . LYS A 1 212 ? -24.234 -21.641 1.208 1 92.5 212 LYS A O 1
ATOM 1738 N N . GLU A 1 213 ? -22.75 -20.172 0.53 1 95.12 213 GLU A N 1
ATOM 1739 C CA . GLU A 1 213 ? -22.109 -21.109 -0.403 1 95.12 213 GLU A CA 1
ATOM 1740 C C . GLU A 1 213 ? -20.812 -21.656 0.167 1 95.12 213 GLU A C 1
ATOM 1742 O O . GLU A 1 213 ? -20.234 -21.078 1.085 1 95.12 213 GLU A O 1
ATOM 1747 N N . ASN A 1 214 ? -20.484 -22.891 -0.34 1 97.69 214 ASN A N 1
ATOM 1748 C CA . ASN A 1 214 ? -19.125 -23.375 -0.115 1 97.69 214 ASN A CA 1
ATOM 1749 C C . ASN A 1 214 ? -18.109 -22.547 -0.902 1 97.69 214 ASN A C 1
ATOM 1751 O O . ASN A 1 214 ? -18.172 -22.484 -2.131 1 97.69 214 ASN A O 1
ATOM 1755 N N . LEU A 1 215 ? -17.172 -21.938 -0.118 1 98.31 215 LEU A N 1
ATOM 1756 C CA . LEU A 1 215 ? -16.281 -20.984 -0.774 1 98.31 215 LEU A CA 1
ATOM 1757 C C . LEU A 1 215 ? -14.828 -21.406 -0.601 1 98.31 215 LEU A C 1
ATOM 1759 O O . LEU A 1 215 ? -14.406 -21.75 0.504 1 98.31 215 LEU A O 1
ATOM 1763 N N . LEU A 1 216 ? -14.141 -21.516 -1.68 1 98.56 216 LEU A N 1
ATOM 1764 C CA . LEU A 1 216 ? -12.688 -21.531 -1.665 1 98.56 216 LEU A CA 1
ATOM 1765 C C . LEU A 1 216 ? -12.117 -20.125 -1.868 1 98.56 216 LEU A C 1
ATOM 1767 O O . LEU A 1 216 ? -12.469 -19.453 -2.834 1 98.56 216 LEU A O 1
ATOM 1771 N N . LEU A 1 217 ? -11.312 -19.672 -0.909 1 98.31 217 LEU A N 1
ATOM 1772 C CA . LEU A 1 217 ? -10.75 -18.328 -0.939 1 98.31 217 LEU A CA 1
ATOM 1773 C C . LEU A 1 217 ? -9.227 -18.375 -0.91 1 98.31 217 LEU A C 1
ATOM 1775 O O . LEU A 1 217 ? -8.641 -19.188 -0.185 1 98.31 217 LEU A O 1
ATOM 1779 N N . ILE A 1 218 ? -8.625 -17.5 -1.688 1 98.06 218 ILE A N 1
ATOM 1780 C CA . ILE A 1 218 ? -7.168 -17.422 -1.663 1 98.06 218 ILE A CA 1
ATOM 1781 C C . ILE A 1 218 ? -6.742 -15.977 -1.375 1 98.06 218 ILE A C 1
ATOM 1783 O O . ILE A 1 218 ? -5.586 -15.719 -1.033 1 98.06 218 ILE A O 1
ATOM 1787 N N . ASP A 1 219 ? -7.617 -14.969 -1.594 1 97.81 219 ASP A N 1
ATOM 1788 C CA . ASP A 1 219 ? -7.375 -13.562 -1.312 1 97.81 219 ASP A CA 1
ATOM 1789 C C . ASP A 1 219 ? -7.742 -13.219 0.13 1 97.81 219 ASP A C 1
ATOM 1791 O O . ASP A 1 219 ? -8.82 -13.578 0.602 1 97.81 219 ASP A O 1
ATOM 1795 N N . GLU A 1 220 ? -6.84 -12.539 0.802 1 97.75 220 GLU A N 1
ATOM 1796 C CA . GLU A 1 220 ? -7.035 -12.219 2.215 1 97.75 220 GLU A CA 1
ATOM 1797 C C . GLU A 1 220 ? -8.234 -11.297 2.414 1 97.75 220 GLU A C 1
ATOM 1799 O O . GLU A 1 220 ? -8.977 -11.438 3.389 1 97.75 220 GLU A O 1
ATOM 1804 N N . SER A 1 221 ? -8.445 -10.336 1.558 1 96.81 221 SER A N 1
ATOM 1805 C CA . SER A 1 221 ? -9.555 -9.406 1.68 1 96.81 221 SER A CA 1
ATOM 1806 C C . SER A 1 221 ? -10.898 -10.125 1.601 1 96.81 221 SER A C 1
ATOM 1808 O O . SER A 1 221 ? -11.836 -9.789 2.326 1 96.81 221 SER A O 1
ATOM 1810 N N . LEU A 1 222 ? -10.992 -11.141 0.74 1 97.44 222 LEU A N 1
ATOM 1811 C CA . LEU A 1 222 ? -12.211 -11.945 0.655 1 97.44 222 LEU A CA 1
ATOM 1812 C C . LEU A 1 222 ? -12.391 -12.789 1.907 1 97.44 222 LEU A C 1
ATOM 1814 O O . LEU A 1 222 ? -13.5 -12.914 2.424 1 97.44 222 LEU A O 1
ATOM 1818 N N . ASP A 1 223 ? -11.297 -13.375 2.367 1 97.38 223 ASP A N 1
ATOM 1819 C CA . ASP A 1 223 ? -11.375 -14.141 3.607 1 97.38 223 ASP A CA 1
ATOM 1820 C C . ASP A 1 223 ? -11.875 -13.273 4.758 1 97.38 223 ASP A C 1
ATOM 1822 O O . ASP A 1 223 ? -12.688 -13.719 5.574 1 97.38 223 ASP A O 1
ATOM 1826 N N . GLN A 1 224 ? -11.375 -12.062 4.789 1 95.31 224 GLN A N 1
ATOM 1827 C CA . GLN A 1 224 ? -11.773 -11.141 5.855 1 95.31 224 GLN A CA 1
ATOM 1828 C C . GLN A 1 224 ? -13.266 -10.859 5.812 1 95.31 224 GLN A C 1
ATOM 1830 O O . GLN A 1 224 ? -13.922 -10.789 6.855 1 95.31 224 GLN A O 1
ATOM 1835 N N . PHE A 1 225 ? -13.797 -10.711 4.672 1 95 225 PHE A N 1
ATOM 1836 C CA . PHE A 1 225 ? -15.227 -10.461 4.539 1 95 225 PHE A CA 1
ATOM 1837 C C . PHE A 1 225 ? -16.031 -11.641 5.062 1 95 225 PHE A C 1
ATOM 1839 O O . PHE A 1 225 ? -17.062 -11.453 5.715 1 95 225 PHE A O 1
ATOM 1846 N N . PHE A 1 226 ? -15.562 -12.82 4.816 1 95.94 226 PHE A N 1
ATOM 1847 C CA . PHE A 1 226 ? -16.297 -14.023 5.168 1 95.94 226 PHE A CA 1
ATOM 1848 C C . PHE A 1 226 ? -15.766 -14.633 6.461 1 95.94 226 PHE A C 1
ATOM 1850 O O . PHE A 1 226 ? -15.836 -15.844 6.66 1 95.94 226 PHE A O 1
ATOM 1857 N N . VAL A 1 227 ? -15.203 -13.828 7.293 1 92.12 227 VAL A N 1
ATOM 1858 C CA . VAL A 1 227 ? -14.477 -14.289 8.469 1 92.12 227 VAL A CA 1
ATOM 1859 C C . VAL A 1 227 ? -15.383 -15.148 9.344 1 92.12 227 VAL A C 1
ATOM 1861 O O . VAL A 1 227 ? -14.938 -16.125 9.953 1 92.12 227 VAL A O 1
ATOM 1864 N N . ASN A 1 228 ? -16.656 -14.961 9.367 1 89.81 228 ASN A N 1
ATOM 1865 C CA . ASN A 1 228 ? -17.578 -15.68 10.242 1 89.81 228 ASN A CA 1
ATOM 1866 C C . ASN A 1 228 ? -18.266 -16.828 9.516 1 89.81 228 ASN A C 1
ATOM 1868 O O . ASN A 1 228 ? -19.078 -17.531 10.102 1 89.81 228 ASN A O 1
ATOM 1872 N N . SER A 1 229 ? -17.906 -17.031 8.273 1 91.25 229 SER A N 1
ATOM 1873 C CA . SER A 1 229 ? -18.531 -18.109 7.512 1 91.25 229 SER A CA 1
ATOM 1874 C C . SER A 1 229 ? -17.922 -19.469 7.875 1 91.25 229 SER A C 1
ATOM 1876 O O . SER A 1 229 ? -16.703 -19.594 7.965 1 91.25 229 SER A O 1
ATOM 1878 N N . SER A 1 230 ? -18.688 -20.438 8.094 1 88.25 230 SER A N 1
ATOM 1879 C CA . SER A 1 230 ? -18.219 -21.781 8.406 1 88.25 230 SER A CA 1
ATOM 1880 C C . SER A 1 230 ? -18.031 -22.609 7.137 1 88.25 230 SER A C 1
ATOM 1882 O O . SER A 1 230 ? -17.438 -23.688 7.176 1 88.25 230 SER A O 1
ATOM 1884 N N . GLN A 1 231 ? -18.438 -22.203 6.031 1 93.88 231 GLN A N 1
ATOM 1885 C CA . GLN A 1 231 ? -18.391 -22.938 4.77 1 93.88 231 GLN A CA 1
ATOM 1886 C C . GLN A 1 231 ? -17.297 -22.406 3.863 1 93.88 231 GLN A C 1
ATOM 1888 O O . GLN A 1 231 ? -17.469 -22.328 2.645 1 93.88 231 GLN A O 1
ATOM 1893 N N . LYS A 1 232 ? -16.25 -21.969 4.449 1 97.19 232 LYS A N 1
ATOM 1894 C CA . LYS A 1 232 ? -15.172 -21.438 3.627 1 97.19 232 LYS A CA 1
ATOM 1895 C C . LYS A 1 232 ? -13.852 -22.156 3.928 1 97.19 232 LYS A C 1
ATOM 1897 O O . LYS A 1 232 ? -13.602 -22.562 5.066 1 97.19 232 LYS A O 1
ATOM 1902 N N . LEU A 1 233 ? -13.086 -22.422 2.916 1 98.12 233 LEU A N 1
ATOM 1903 C CA . LEU A 1 233 ? -11.688 -22.812 3.008 1 98.12 233 LEU A CA 1
ATOM 1904 C C . LEU A 1 233 ? -10.773 -21.703 2.523 1 98.12 233 LEU A C 1
ATOM 1906 O O . LEU A 1 233 ? -10.883 -21.25 1.38 1 98.12 233 LEU A O 1
ATOM 1910 N N . TYR A 1 234 ? -9.992 -21.219 3.414 1 98.12 234 TYR A N 1
ATOM 1911 C CA . TYR A 1 234 ? -9.055 -20.156 3.064 1 98.12 234 TYR A CA 1
ATOM 1912 C C . TYR A 1 234 ? -7.641 -20.703 2.928 1 98.12 234 TYR A C 1
ATOM 1914 O O . TYR A 1 234 ? -7.07 -21.203 3.896 1 98.12 234 TYR A O 1
ATOM 1922 N N . CYS A 1 235 ? -7.094 -20.672 1.761 1 97.81 235 CYS A N 1
ATOM 1923 C CA . CYS A 1 235 ? -5.707 -21 1.437 1 97.81 235 CYS A CA 1
ATOM 1924 C C . CYS A 1 235 ? -4.969 -19.766 0.925 1 97.81 235 CYS A C 1
ATOM 1926 O O . CYS A 1 235 ? -5.012 -19.469 -0.268 1 97.81 235 CYS A O 1
ATOM 1928 N N . PRO A 1 236 ? -4.242 -19.125 1.788 1 97.25 236 PRO A N 1
ATOM 1929 C CA . PRO A 1 236 ? -3.678 -17.828 1.419 1 97.25 236 PRO A CA 1
ATOM 1930 C C . PRO A 1 236 ? -2.705 -17.906 0.245 1 97.25 236 PRO A C 1
ATOM 1932 O O . PRO A 1 236 ? -1.813 -18.766 0.241 1 97.25 236 PRO A O 1
ATOM 1935 N N . ARG A 1 237 ? -2.85 -17 -0.693 1 94.81 237 ARG A N 1
ATOM 1936 C CA . ARG A 1 237 ? -1.943 -16.875 -1.83 1 94.81 237 ARG A CA 1
ATOM 1937 C C . ARG A 1 237 ? -0.531 -16.516 -1.368 1 94.81 237 ARG A C 1
ATOM 1939 O O . ARG A 1 237 ? 0.449 -16.922 -1.997 1 94.81 237 ARG A O 1
ATOM 1946 N N . PHE A 1 238 ? -0.423 -15.703 -0.354 1 96.25 238 PHE A N 1
ATOM 1947 C CA . PHE A 1 238 ? 0.862 -15.32 0.22 1 96.25 238 PHE A CA 1
ATOM 1948 C C . PHE A 1 238 ? 1.047 -15.945 1.598 1 96.25 238 PHE A C 1
ATOM 1950 O O . PHE A 1 238 ? 0.658 -15.359 2.609 1 96.25 238 PHE A O 1
ATOM 1957 N N . SER A 1 239 ? 1.604 -17.109 1.627 1 95.88 239 SER A N 1
ATOM 1958 C CA . SER A 1 239 ? 1.909 -17.891 2.818 1 95.88 239 SER A CA 1
ATOM 1959 C C . SER A 1 239 ? 3.381 -17.781 3.197 1 95.88 239 SER A C 1
ATOM 1961 O O . SER A 1 239 ? 4.195 -17.312 2.4 1 95.88 239 SER A O 1
ATOM 1963 N N . PRO A 1 240 ? 3.738 -18.125 4.434 1 94.94 240 PRO A N 1
ATOM 1964 C CA . PRO A 1 240 ? 5.156 -18.156 4.801 1 94.94 240 PRO A CA 1
ATOM 1965 C C . PRO A 1 240 ? 5.996 -19 3.848 1 94.94 240 PRO A C 1
ATOM 1967 O O . PRO A 1 240 ? 7.133 -18.641 3.531 1 94.94 240 PRO A O 1
ATOM 1970 N N . LYS A 1 241 ? 5.402 -20.078 3.375 1 96.62 241 LYS A N 1
ATOM 1971 C CA . LYS A 1 241 ? 6.113 -20.922 2.42 1 96.62 241 LYS A CA 1
ATOM 1972 C C . LYS A 1 241 ? 6.395 -20.172 1.123 1 96.62 241 LYS A C 1
ATOM 1974 O O . LYS A 1 241 ? 7.504 -20.25 0.588 1 96.62 241 LYS A O 1
ATOM 1979 N N . LYS A 1 242 ? 5.449 -19.5 0.608 1 96.94 242 LYS A N 1
ATOM 1980 C CA . LYS A 1 242 ? 5.656 -18.703 -0.598 1 96.94 242 LYS A CA 1
ATOM 1981 C C . LYS A 1 242 ? 6.699 -17.609 -0.366 1 96.94 242 LYS A C 1
ATOM 1983 O O . LYS A 1 242 ? 7.504 -17.312 -1.255 1 96.94 242 LYS A O 1
ATOM 1988 N N . GLY A 1 243 ? 6.625 -17 0.846 1 97.12 243 GLY A N 1
ATOM 1989 C CA . GLY A 1 243 ? 7.648 -16.031 1.204 1 97.12 243 GLY A CA 1
ATOM 1990 C C . GLY A 1 243 ? 9.055 -16.594 1.103 1 97.12 243 GLY A C 1
ATOM 1991 O O . GLY A 1 243 ? 9.945 -15.938 0.545 1 97.12 243 GLY A O 1
ATOM 1992 N N . GLN A 1 244 ? 9.227 -17.781 1.605 1 96.62 244 GLN A N 1
ATOM 1993 C CA . GLN A 1 244 ? 10.531 -18.422 1.551 1 96.62 244 GLN A CA 1
ATOM 1994 C C . GLN A 1 244 ? 10.961 -18.672 0.108 1 96.62 244 GLN A C 1
ATOM 1996 O O . GLN A 1 244 ? 12.125 -18.469 -0.244 1 96.62 244 GLN A O 1
ATOM 2001 N N . VAL A 1 245 ? 10.047 -19.078 -0.669 1 96.5 245 VAL A N 1
ATOM 2002 C CA . VAL A 1 245 ? 10.344 -19.344 -2.072 1 96.5 245 VAL A CA 1
ATOM 2003 C C . VAL A 1 245 ? 10.742 -18.047 -2.781 1 96.5 245 VAL A C 1
ATOM 2005 O O . VAL A 1 245 ? 11.648 -18.047 -3.613 1 96.5 245 VAL A O 1
ATOM 2008 N N . ILE A 1 246 ? 10.047 -16.953 -2.451 1 96.94 246 ILE A N 1
ATOM 2009 C CA . ILE A 1 246 ? 10.367 -15.664 -3.029 1 96.94 246 ILE A CA 1
ATOM 2010 C C . ILE A 1 246 ? 11.805 -15.273 -2.666 1 96.94 246 ILE A C 1
ATOM 2012 O O . ILE A 1 246 ? 12.578 -14.859 -3.529 1 96.94 246 ILE A O 1
ATOM 2016 N N . LEU A 1 247 ? 12.164 -15.469 -1.407 1 95.25 247 LEU A N 1
ATOM 2017 C CA . LEU A 1 247 ? 13.508 -15.133 -0.959 1 95.25 247 LEU A CA 1
ATOM 2018 C C . LEU A 1 247 ? 14.547 -15.992 -1.677 1 95.25 247 LEU A C 1
ATOM 2020 O O . LEU A 1 247 ? 15.602 -15.492 -2.072 1 95.25 247 LEU A O 1
ATOM 2024 N N . GLU A 1 248 ? 14.234 -17.25 -1.852 1 92.5 248 GLU A N 1
ATOM 2025 C CA . GLU A 1 248 ? 15.133 -18.141 -2.57 1 92.5 248 GLU A CA 1
ATOM 2026 C C . GLU A 1 248 ? 15.305 -17.703 -4.023 1 92.5 248 GLU A C 1
ATOM 2028 O O . GLU A 1 248 ? 16.422 -17.656 -4.539 1 92.5 248 GLU A O 1
ATOM 2033 N N . ALA A 1 249 ? 14.211 -17.375 -4.621 1 92.06 249 ALA A N 1
ATOM 2034 C CA . ALA A 1 249 ? 14.258 -16.922 -6.008 1 92.06 249 ALA A CA 1
ATOM 2035 C C . ALA A 1 249 ? 15.086 -15.648 -6.145 1 92.06 249 ALA A C 1
ATOM 2037 O O . ALA A 1 249 ? 15.82 -15.477 -7.125 1 92.06 249 ALA A O 1
ATOM 2038 N N . ILE A 1 250 ? 14.938 -14.742 -5.191 1 90.81 250 ILE A N 1
ATOM 2039 C CA . ILE A 1 250 ? 15.703 -13.5 -5.184 1 90.81 250 ILE A CA 1
ATOM 2040 C C . ILE A 1 250 ? 17.188 -13.812 -5.125 1 90.81 250 ILE A C 1
ATOM 2042 O O . ILE A 1 250 ? 17.984 -13.25 -5.891 1 90.81 250 ILE A O 1
ATOM 2046 N N . GLU A 1 251 ? 17.562 -14.719 -4.262 1 85.81 251 GLU A N 1
ATOM 2047 C CA . GLU A 1 251 ? 18.969 -15.109 -4.137 1 85.81 251 GLU A CA 1
ATOM 2048 C C . GLU A 1 251 ? 19.484 -15.727 -5.434 1 85.81 251 GLU A C 1
ATOM 2050 O O . GLU A 1 251 ? 20.594 -15.414 -5.883 1 85.81 251 GLU A O 1
ATOM 2055 N N . TRP A 1 252 ? 18.688 -16.594 -6 1 83.69 252 TRP A N 1
ATOM 2056 C CA . TRP A 1 252 ? 19.078 -17.25 -7.246 1 83.69 252 TRP A CA 1
ATOM 2057 C C . TRP A 1 252 ? 19.219 -16.234 -8.375 1 83.69 252 TRP A C 1
ATOM 2059 O O . TRP A 1 252 ? 20.156 -16.297 -9.172 1 83.69 252 TRP A O 1
ATOM 2069 N N . ALA A 1 253 ? 18.25 -15.312 -8.406 1 81 253 ALA A N 1
ATOM 2070 C CA . ALA A 1 253 ? 18.25 -14.305 -9.469 1 81 253 ALA A CA 1
ATOM 2071 C C . ALA A 1 253 ? 19.453 -13.383 -9.344 1 81 253 ALA A C 1
ATOM 2073 O O . ALA A 1 253 ? 20.062 -13.008 -10.352 1 81 253 ALA A O 1
ATOM 2074 N N . LYS A 1 254 ? 19.766 -13.062 -8.125 1 75.56 254 LYS A N 1
ATOM 2075 C CA . LYS A 1 254 ? 20.906 -12.172 -7.887 1 75.56 254 LYS A CA 1
ATOM 2076 C C . LYS A 1 254 ? 22.219 -12.852 -8.25 1 75.56 254 LYS A C 1
ATOM 2078 O O . LYS A 1 254 ? 23.141 -12.195 -8.727 1 75.56 254 LYS A O 1
ATOM 2083 N N . LYS A 1 255 ? 22.219 -14.133 -7.926 1 69.94 255 LYS A N 1
ATOM 2084 C CA . LYS A 1 255 ? 23.438 -14.891 -8.188 1 69.94 255 LYS A CA 1
ATOM 2085 C C . LYS A 1 255 ? 23.484 -15.359 -9.641 1 69.94 255 LYS A C 1
ATOM 2087 O O . LYS A 1 255 ? 24.484 -15.93 -10.078 1 69.94 255 LYS A O 1
ATOM 2092 N N . ARG A 1 256 ? 22.469 -15.086 -10.336 1 59.81 256 ARG A N 1
ATOM 2093 C CA . ARG A 1 256 ? 22.344 -15.484 -11.734 1 59.81 256 ARG A CA 1
ATOM 2094 C C . ARG A 1 256 ? 22.578 -16.984 -11.906 1 59.81 256 ARG A C 1
ATOM 2096 O O . ARG A 1 256 ? 23.281 -17.406 -12.82 1 59.81 256 ARG A O 1
ATOM 2103 N N . GLN A 1 257 ? 22.25 -17.625 -10.875 1 55.47 257 GLN A N 1
ATOM 2104 C CA . GLN A 1 257 ? 22.359 -19.078 -10.938 1 55.47 257 GLN A CA 1
ATOM 2105 C C . GLN A 1 257 ? 21.266 -19.672 -11.82 1 55.47 257 GLN A C 1
ATOM 2107 O O . GLN A 1 257 ? 20.078 -19.391 -11.617 1 55.47 257 GLN A O 1
ATOM 2112 N N . PRO A 1 258 ? 21.828 -20.078 -13.047 1 50.19 258 PRO A N 1
ATOM 2113 C CA . PRO A 1 258 ? 20.797 -20.781 -13.828 1 50.19 258 PRO A CA 1
ATOM 2114 C C . PRO A 1 258 ? 20.141 -21.922 -13.047 1 50.19 258 PRO A C 1
ATOM 2116 O O . PRO A 1 258 ? 20.844 -22.734 -12.438 1 50.19 258 PRO A O 1
ATOM 2119 N N . ASP A 1 259 ? 19.219 -21.578 -12.281 1 52.94 259 ASP A N 1
ATOM 2120 C CA . ASP A 1 259 ? 18.531 -22.719 -11.688 1 52.94 259 ASP A CA 1
ATOM 2121 C C . ASP A 1 259 ? 17.562 -23.359 -12.68 1 52.94 259 ASP A C 1
ATOM 2123 O O . ASP A 1 259 ? 17.016 -22.672 -13.547 1 52.94 259 ASP A O 1
ATOM 2127 N N . LYS A 1 260 ? 17.672 -24.719 -12.891 1 58.5 260 LYS A N 1
ATOM 2128 C CA . LYS A 1 260 ? 16.797 -25.516 -13.75 1 58.5 260 LYS A CA 1
ATOM 2129 C C . LYS A 1 260 ? 15.328 -25.25 -13.43 1 58.5 260 LYS A C 1
ATOM 2131 O O . LYS A 1 260 ? 14.445 -25.531 -14.242 1 58.5 260 LYS A O 1
ATOM 2136 N N . LYS A 1 261 ? 15.133 -24.594 -12.242 1 71.5 261 LYS A N 1
ATOM 2137 C CA . LYS A 1 261 ? 13.703 -24.453 -11.961 1 71.5 261 LYS A CA 1
ATOM 2138 C C . LYS A 1 261 ? 13.305 -22.984 -11.93 1 71.5 261 LYS A C 1
ATOM 2140 O O . LYS A 1 261 ? 13.523 -22.297 -10.938 1 71.5 261 LYS A O 1
ATOM 2145 N N . HIS A 1 262 ? 12.75 -22.453 -12.984 1 79.88 262 HIS A N 1
ATOM 2146 C CA . HIS A 1 262 ? 12.32 -21.062 -13.102 1 79.88 262 HIS A CA 1
ATOM 2147 C C . HIS A 1 262 ? 10.828 -20.922 -12.805 1 79.88 262 HIS A C 1
ATOM 2149 O O . HIS A 1 262 ? 10.344 -19.828 -12.547 1 79.88 262 HIS A O 1
ATOM 2155 N N . ASN A 1 263 ? 10.164 -22.047 -12.906 1 87.38 263 ASN A N 1
ATOM 2156 C CA . ASN A 1 263 ? 8.75 -22.109 -12.562 1 87.38 263 ASN A CA 1
ATOM 2157 C C . ASN A 1 263 ? 8.539 -22.641 -11.148 1 87.38 263 ASN A C 1
ATOM 2159 O O . ASN A 1 263 ? 8.57 -23.859 -10.922 1 87.38 263 ASN A O 1
ATOM 2163 N N . LEU A 1 264 ? 8.266 -21.812 -10.219 1 90.5 264 LEU A N 1
ATOM 2164 C CA . LEU A 1 264 ? 8.133 -22.172 -8.805 1 90.5 264 LEU A CA 1
ATOM 2165 C C . LEU A 1 264 ? 6.676 -22.109 -8.367 1 90.5 264 LEU A C 1
ATOM 2167 O O . LEU A 1 264 ? 6.086 -21.031 -8.289 1 90.5 264 LEU A O 1
ATOM 2171 N N . LEU A 1 265 ? 6.129 -23.25 -8.117 1 90.25 265 LEU A N 1
ATOM 2172 C CA . LEU A 1 265 ? 4.742 -23.375 -7.688 1 90.25 265 LEU A CA 1
ATOM 2173 C C . LEU A 1 265 ? 4.66 -23.625 -6.184 1 90.25 265 LEU A C 1
ATOM 2175 O O . LEU A 1 265 ? 5.398 -24.453 -5.648 1 90.25 265 LEU A O 1
ATOM 2179 N N . VAL A 1 266 ? 3.828 -22.859 -5.578 1 92.94 266 VAL A N 1
ATOM 2180 C CA . VAL A 1 266 ? 3.725 -22.953 -4.125 1 92.94 266 VAL A CA 1
ATOM 2181 C C . VAL A 1 266 ? 2.256 -23.031 -3.713 1 92.94 266 VAL A C 1
ATOM 2183 O O . VAL A 1 266 ? 1.414 -22.312 -4.27 1 92.94 266 VAL A O 1
ATOM 2186 N N . MET B 1 1 ? 25.484 33.406 -0.293 1 25.64 1 MET B N 1
ATOM 2187 C CA . MET B 1 1 ? 25.359 33.375 1.161 1 25.64 1 MET B CA 1
ATOM 2188 C C . MET B 1 1 ? 25.938 32.062 1.721 1 25.64 1 MET B C 1
ATOM 2190 O O . MET B 1 1 ? 25.625 30.984 1.224 1 25.64 1 MET B O 1
ATOM 2194 N N . MET B 1 2 ? 27.062 32.094 2.363 1 32.19 2 MET B N 1
ATOM 2195 C CA . MET B 1 2 ? 28 31.031 2.742 1 32.19 2 MET B CA 1
ATOM 2196 C C . MET B 1 2 ? 27.328 30 3.645 1 32.19 2 MET B C 1
ATOM 2198 O O . MET B 1 2 ? 26.797 30.344 4.699 1 32.19 2 MET B O 1
ATOM 2202 N N . THR B 1 3 ? 26.578 29.109 3.135 1 38.62 3 THR B N 1
ATOM 2203 C CA . THR B 1 3 ? 25.75 28.156 3.861 1 38.62 3 THR B CA 1
ATOM 2204 C C . THR B 1 3 ? 26.5 27.594 5.066 1 38.62 3 THR B C 1
ATOM 2206 O O . THR B 1 3 ? 27.5 26.891 4.906 1 38.62 3 THR B O 1
ATOM 2209 N N . SER B 1 4 ? 26.688 28.438 6.137 1 42.25 4 SER B N 1
ATOM 2210 C CA . SER B 1 4 ? 27.469 28.281 7.363 1 42.25 4 SER B CA 1
ATOM 2211 C C . SER B 1 4 ? 27.312 26.875 7.938 1 42.25 4 SER B C 1
ATOM 2213 O O . SER B 1 4 ? 26.203 26.312 7.945 1 42.25 4 SER B O 1
ATOM 2215 N N . LYS B 1 5 ? 28.375 26.109 7.875 1 52.03 5 LYS B N 1
ATOM 2216 C CA . LYS B 1 5 ? 28.578 24.75 8.398 1 52.03 5 LYS B CA 1
ATOM 2217 C C . LYS B 1 5 ? 28.047 24.625 9.82 1 52.03 5 LYS B C 1
ATOM 2219 O O . LYS B 1 5 ? 28.359 25.453 10.688 1 52.03 5 LYS B O 1
ATOM 2224 N N . ILE B 1 6 ? 26.875 23.984 9.961 1 55.09 6 ILE B N 1
ATOM 2225 C CA . ILE B 1 6 ? 26.375 23.719 11.305 1 55.09 6 ILE B CA 1
ATOM 2226 C C . ILE B 1 6 ? 27.5 23.25 12.211 1 55.09 6 ILE B C 1
ATOM 2228 O O . ILE B 1 6 ? 28.297 22.391 11.828 1 55.09 6 ILE B O 1
ATOM 2232 N N . THR B 1 7 ? 27.891 24.031 13.18 1 60.91 7 THR B N 1
ATOM 2233 C CA . THR B 1 7 ? 28.953 23.734 14.133 1 60.91 7 THR B CA 1
ATOM 2234 C C . THR B 1 7 ? 28.375 23.156 15.422 1 60.91 7 THR B C 1
ATOM 2236 O O . THR B 1 7 ? 27.172 23.172 15.625 1 60.91 7 THR B O 1
ATOM 2239 N N . ILE B 1 8 ? 29.266 22.469 16.047 1 65.19 8 ILE B N 1
ATOM 2240 C CA . ILE B 1 8 ? 28.922 21.969 17.359 1 65.19 8 ILE B CA 1
ATOM 2241 C C . ILE B 1 8 ? 28.266 23.062 18.188 1 65.19 8 ILE B C 1
ATOM 2243 O O . ILE B 1 8 ? 27.406 22.797 19.016 1 65.19 8 ILE B O 1
ATOM 2247 N N . LYS B 1 9 ? 28.625 24.281 17.953 1 66.88 9 LYS B N 1
ATOM 2248 C CA . LYS B 1 9 ? 28.062 25.422 18.672 1 66.88 9 LYS B CA 1
ATOM 2249 C C . LYS B 1 9 ? 26.594 25.625 18.297 1 66.88 9 LYS B C 1
ATOM 2251 O O . LYS B 1 9 ? 25.781 25.969 19.156 1 66.88 9 LYS B O 1
ATOM 2256 N N . ASP B 1 10 ? 26.297 25.406 17.078 1 67.12 10 ASP B N 1
ATOM 2257 C CA . ASP B 1 10 ? 24.922 25.547 16.625 1 67.12 10 ASP B CA 1
ATOM 2258 C C . ASP B 1 10 ? 24.016 24.5 17.281 1 67.12 10 ASP B C 1
ATOM 2260 O O . ASP B 1 10 ? 22.891 24.797 17.688 1 67.12 10 ASP B O 1
ATOM 2264 N N . ILE B 1 11 ? 24.547 23.344 17.312 1 69.56 11 ILE B N 1
ATOM 2265 C CA . ILE B 1 11 ? 23.828 22.25 17.953 1 69.56 11 ILE B CA 1
ATOM 2266 C C . ILE B 1 11 ? 23.609 22.578 19.438 1 69.56 11 ILE B C 1
ATOM 2268 O O . ILE B 1 11 ? 22.516 22.375 19.969 1 69.56 11 ILE B O 1
ATOM 2272 N N . ALA B 1 12 ? 24.609 23.047 20.031 1 68.94 12 ALA B N 1
ATOM 2273 C CA . ALA B 1 12 ? 24.547 23.422 21.438 1 68.94 12 ALA B CA 1
ATOM 2274 C C . ALA B 1 12 ? 23.5 24.5 21.688 1 68.94 12 ALA B C 1
ATOM 2276 O O . ALA B 1 12 ? 22.719 24.406 22.641 1 68.94 12 ALA B O 1
ATOM 2277 N N . ARG B 1 13 ? 23.422 25.406 20.875 1 69.31 13 ARG B N 1
ATOM 2278 C CA . ARG B 1 13 ? 22.453 26.484 20.984 1 69.31 13 ARG B CA 1
ATOM 2279 C C . ARG B 1 13 ? 21.031 25.969 20.828 1 69.31 13 ARG B C 1
ATOM 2281 O O . ARG B 1 13 ? 20.156 26.312 21.625 1 69.31 13 ARG B O 1
ATOM 2288 N N . GLU B 1 14 ? 20.922 25.125 19.891 1 66 14 GLU B N 1
ATOM 2289 C CA . GLU B 1 14 ? 19.578 24.625 19.594 1 66 14 GLU B CA 1
ATOM 2290 C C . GLU B 1 14 ? 19.109 23.656 20.672 1 66 14 GLU B C 1
ATOM 2292 O O . GLU B 1 14 ? 17.922 23.609 20.984 1 66 14 GLU B O 1
ATOM 2297 N N . ALA B 1 15 ? 20.016 22.922 21.141 1 67.12 15 ALA B N 1
ATOM 2298 C CA . ALA B 1 15 ? 19.719 21.922 22.156 1 67.12 15 ALA B CA 1
ATOM 2299 C C . ALA B 1 15 ? 19.641 22.562 23.547 1 67.12 15 ALA B C 1
ATOM 2301 O O . ALA B 1 15 ? 19.141 21.953 24.5 1 67.12 15 ALA B O 1
ATOM 2302 N N . GLY B 1 16 ? 20.016 23.781 23.578 1 71.56 16 GLY B N 1
ATOM 2303 C CA . GLY B 1 16 ? 20.062 24.484 24.844 1 71.56 16 GLY B CA 1
ATOM 2304 C C . GLY B 1 16 ? 21.078 23.891 25.812 1 71.56 16 GLY B C 1
ATOM 2305 O O . GLY B 1 16 ? 20.828 23.828 27.016 1 71.56 16 GLY B O 1
ATOM 2306 N N . VAL B 1 17 ? 22.031 23.297 25.234 1 73.62 17 VAL B N 1
ATOM 2307 C CA . VAL B 1 17 ? 23.094 22.719 26.047 1 73.62 17 VAL B CA 1
ATOM 2308 C C . VAL B 1 17 ? 24.438 23.359 25.688 1 73.62 17 VAL B C 1
ATOM 2310 O O . VAL B 1 17 ? 24.516 24.125 24.734 1 73.62 17 VAL B O 1
ATOM 2313 N N . SER B 1 18 ? 25.438 23.156 26.562 1 67.81 18 SER B N 1
ATOM 2314 C CA . SER B 1 18 ? 26.781 23.688 26.297 1 67.81 18 SER B CA 1
ATOM 2315 C C . SER B 1 18 ? 27.422 22.969 25.109 1 67.81 18 SER B C 1
ATOM 2317 O O . SER B 1 18 ? 27.031 21.844 24.781 1 67.81 18 SER B O 1
ATOM 2319 N N . VAL B 1 19 ? 28.312 23.562 24.391 1 70.12 19 VAL B N 1
ATOM 2320 C CA . VAL B 1 19 ? 29.078 22.969 23.297 1 70.12 19 VAL B CA 1
ATOM 2321 C C . VAL B 1 19 ? 29.781 21.703 23.781 1 70.12 19 VAL B C 1
ATOM 2323 O O . VAL B 1 19 ? 29.891 20.719 23.047 1 70.12 19 VAL B O 1
ATOM 2326 N N . ALA B 1 20 ? 30.172 21.641 24.984 1 68.25 20 ALA B N 1
ATOM 2327 C CA . ALA B 1 20 ? 30.828 20.484 25.562 1 68.25 20 ALA B CA 1
ATOM 2328 C C . ALA B 1 20 ? 29.875 19.297 25.656 1 68.25 20 ALA B C 1
ATOM 2330 O O . ALA B 1 20 ? 30.234 18.156 25.359 1 68.25 20 ALA B O 1
ATOM 2331 N N . THR B 1 21 ? 28.656 19.641 26 1 69.56 21 THR B N 1
ATOM 2332 C CA . THR B 1 21 ? 27.656 18.578 26.125 1 69.56 21 THR B CA 1
ATOM 2333 C C . THR B 1 21 ? 27.375 17.953 24.766 1 69.56 21 THR B C 1
ATOM 2335 O O . THR B 1 21 ? 27.281 16.719 24.656 1 69.56 21 THR B O 1
ATOM 2338 N N . VAL B 1 22 ? 27.312 18.844 23.75 1 71.38 22 VAL B N 1
ATOM 2339 C CA . VAL B 1 22 ? 27.094 18.328 22.406 1 71.38 22 VAL B CA 1
ATOM 2340 C C . VAL B 1 22 ? 28.281 17.469 21.984 1 71.38 22 VAL B C 1
ATOM 2342 O O . VAL B 1 22 ? 28.109 16.375 21.422 1 71.38 22 VAL B O 1
ATOM 2345 N N . SER B 1 23 ? 29.453 17.891 22.266 1 64.19 23 SER B N 1
ATOM 2346 C CA . SER B 1 23 ? 30.656 17.141 21.938 1 64.19 23 SER B CA 1
ATOM 2347 C C . SER B 1 23 ? 30.688 15.797 22.656 1 64.19 23 SER B C 1
ATOM 2349 O O . SER B 1 23 ? 31.031 14.773 22.062 1 64.19 23 SER B O 1
ATOM 2351 N N . TYR B 1 24 ? 30.281 15.867 23.875 1 65.5 24 TYR B N 1
ATOM 2352 C CA . TYR B 1 24 ? 30.266 14.625 24.641 1 65.5 24 TYR B CA 1
ATOM 2353 C C . TYR B 1 24 ? 29.266 13.633 24.078 1 65.5 24 TYR B C 1
ATOM 2355 O O . TYR B 1 24 ? 29.562 12.438 23.969 1 65.5 24 TYR B O 1
ATOM 2363 N N . VAL B 1 25 ? 28.094 14.211 23.75 1 69.5 25 VAL B N 1
ATOM 2364 C CA . VAL B 1 25 ? 27.031 13.359 23.25 1 69.5 25 VAL B CA 1
ATOM 2365 C C . VAL B 1 25 ? 27.406 12.805 21.875 1 69.5 25 VAL B C 1
ATOM 2367 O O . VAL B 1 25 ? 27.234 11.609 21.609 1 69.5 25 VAL B O 1
ATOM 2370 N N . LEU B 1 26 ? 28.016 13.641 21.016 1 65.69 26 LEU B N 1
ATOM 2371 C CA . LEU B 1 26 ? 28.328 13.242 19.641 1 65.69 26 LEU B CA 1
ATOM 2372 C C . LEU B 1 26 ? 29.531 12.305 19.625 1 65.69 26 LEU B C 1
ATOM 2374 O O . LEU B 1 26 ? 29.656 11.453 18.734 1 65.69 26 LEU B O 1
ATOM 2378 N N . ASN B 1 27 ? 30.375 12.359 20.594 1 59.34 27 ASN B N 1
ATOM 2379 C CA . ASN B 1 27 ? 31.547 11.5 20.688 1 59.34 27 ASN B CA 1
ATOM 2380 C C . ASN B 1 27 ? 31.328 10.352 21.656 1 59.34 27 ASN B C 1
ATOM 2382 O O . ASN B 1 27 ? 32.281 9.703 22.094 1 59.34 27 ASN B O 1
ATOM 2386 N N . GLN B 1 28 ? 30.062 10.156 21.906 1 59.56 28 GLN B N 1
ATOM 2387 C CA . GLN B 1 28 ? 29.641 9.062 22.781 1 59.56 28 GLN B CA 1
ATOM 2388 C C . GLN B 1 28 ? 30.516 9 24.031 1 59.56 28 GLN B C 1
ATOM 2390 O O . GLN B 1 28 ? 30.938 7.922 24.438 1 59.56 28 GLN B O 1
ATOM 2395 N N . ARG B 1 29 ? 30.875 10.141 24.484 1 54.69 29 ARG B N 1
ATOM 2396 C CA . ARG B 1 29 ? 31.594 10.156 25.75 1 54.69 29 ARG B CA 1
ATOM 2397 C C . ARG B 1 29 ? 30.641 9.945 26.922 1 54.69 29 ARG B C 1
ATOM 2399 O O . ARG B 1 29 ? 29.984 10.891 27.375 1 54.69 29 ARG B O 1
ATOM 2406 N N . ASN B 1 30 ? 30.375 8.789 27.438 1 55.75 30 ASN B N 1
ATOM 2407 C CA . ASN B 1 30 ? 29.484 8.328 28.484 1 55.75 30 ASN B CA 1
ATOM 2408 C C . ASN B 1 30 ? 30.047 8.617 29.875 1 55.75 30 ASN B C 1
ATOM 2410 O O . ASN B 1 30 ? 29.438 8.242 30.891 1 55.75 30 ASN B O 1
ATOM 2414 N N . ASP B 1 31 ? 31.109 9.086 29.906 1 55.84 31 ASP B N 1
ATOM 2415 C CA . ASP B 1 31 ? 31.75 9.406 31.188 1 55.84 31 ASP B CA 1
ATOM 2416 C C . ASP B 1 31 ? 31.172 10.695 31.766 1 55.84 31 ASP B C 1
ATOM 2418 O O . ASP B 1 31 ? 31.406 11.016 32.938 1 55.84 31 ASP B O 1
ATOM 2422 N N . GLN B 1 32 ? 30.359 11.414 31.078 1 58.12 32 GLN B N 1
ATOM 2423 C CA . GLN B 1 32 ? 29.75 12.641 31.578 1 58.12 32 GLN B CA 1
ATOM 2424 C C . GLN B 1 32 ? 28.281 12.406 31.969 1 58.12 32 GLN B C 1
ATOM 2426 O O . GLN B 1 32 ? 27.594 11.602 31.344 1 58.12 32 GLN B O 1
ATOM 2431 N N . LYS B 1 33 ? 27.812 12.883 33.125 1 65.44 33 LYS B N 1
ATOM 2432 C CA . LYS B 1 33 ? 26.453 12.742 33.625 1 65.44 33 LYS B CA 1
ATOM 2433 C C . LYS B 1 33 ? 25.484 13.562 32.781 1 65.44 33 LYS B C 1
ATOM 2435 O O . LYS B 1 33 ? 25.094 14.672 33.156 1 65.44 33 LYS B O 1
ATOM 2440 N N . ILE B 1 34 ? 25.266 13.266 31.516 1 69.75 34 ILE B N 1
ATOM 2441 C CA . ILE B 1 34 ? 24.266 13.875 30.656 1 69.75 34 ILE B CA 1
ATOM 2442 C C . ILE B 1 34 ? 23 13.008 30.641 1 69.75 34 ILE B C 1
ATOM 2444 O O . ILE B 1 34 ? 23.078 11.805 30.406 1 69.75 34 ILE B O 1
ATOM 2448 N N . SER B 1 35 ? 21.922 13.648 31.125 1 71.56 35 SER B N 1
ATOM 2449 C CA . SER B 1 35 ? 20.672 12.914 31.156 1 71.56 35 SER B CA 1
ATOM 2450 C C . SER B 1 35 ? 20.312 12.328 29.797 1 71.56 35 SER B C 1
ATOM 2452 O O . SER B 1 35 ? 20.734 12.859 28.766 1 71.56 35 SER B O 1
ATOM 2454 N N . GLU B 1 36 ? 19.672 11.227 29.812 1 67 36 GLU B N 1
ATOM 2455 C CA . GLU B 1 36 ? 19.219 10.609 28.578 1 67 36 GLU B CA 1
ATOM 2456 C C . GLU B 1 36 ? 18.375 11.57 27.75 1 67 36 GLU B C 1
ATOM 2458 O O . GLU B 1 36 ? 18.469 11.578 26.516 1 67 36 GLU B O 1
ATOM 2463 N N . GLU B 1 37 ? 17.734 12.43 28.453 1 64.81 37 GLU B N 1
ATOM 2464 C CA . GLU B 1 37 ? 16.891 13.422 27.781 1 64.81 37 GLU B CA 1
ATOM 2465 C C . GLU B 1 37 ? 17.75 14.422 27 1 64.81 37 GLU B C 1
ATOM 2467 O O . GLU B 1 37 ? 17.438 14.734 25.844 1 64.81 37 GLU B O 1
ATOM 2472 N N . THR B 1 38 ? 18.734 14.945 27.656 1 69 38 THR B N 1
ATOM 2473 C CA . THR B 1 38 ? 19.625 15.906 27 1 69 38 THR B CA 1
ATOM 2474 C C . THR B 1 38 ? 20.391 15.25 25.859 1 69 38 THR B C 1
ATOM 2476 O O . THR B 1 38 ? 20.547 15.836 24.797 1 69 38 THR B O 1
ATOM 2479 N N . ARG B 1 39 ? 20.812 14.109 26.078 1 69.06 39 ARG B N 1
ATOM 2480 C CA . ARG B 1 39 ? 21.531 13.359 25.047 1 69.06 39 ARG B CA 1
ATOM 2481 C C . ARG B 1 39 ? 20.672 13.172 23.797 1 69.06 39 ARG B C 1
ATOM 2483 O O . ARG B 1 39 ? 21.125 13.422 22.688 1 69.06 39 ARG B O 1
ATOM 2490 N N . ASN B 1 40 ? 19.562 12.758 24.094 1 62.25 40 ASN B N 1
ATOM 2491 C CA . ASN B 1 40 ? 18.641 12.555 22.969 1 62.25 40 ASN B CA 1
ATOM 2492 C C . ASN B 1 40 ? 18.359 13.859 22.234 1 62.25 40 ASN B C 1
ATOM 2494 O O . ASN B 1 40 ? 18.281 13.883 21.016 1 62.25 40 ASN B O 1
ATOM 2498 N N . LYS B 1 41 ? 18.172 14.906 22.984 1 62.94 41 LYS B N 1
ATOM 2499 C CA . LYS B 1 41 ? 17.922 16.234 22.422 1 62.94 41 LYS B CA 1
ATOM 2500 C C . LYS B 1 41 ? 19.094 16.672 21.547 1 62.94 41 LYS B C 1
ATOM 2502 O O . LYS B 1 41 ? 18.891 17.188 20.438 1 62.94 41 LYS B O 1
ATOM 2507 N N . VAL B 1 42 ? 20.266 16.516 22.031 1 65.94 42 VAL B N 1
ATOM 2508 C CA . VAL B 1 42 ? 21.453 16.922 21.312 1 65.94 42 VAL B CA 1
ATOM 2509 C C . VAL B 1 42 ? 21.609 16.078 20.047 1 65.94 42 VAL B C 1
ATOM 2511 O O . VAL B 1 42 ? 21.891 16.609 18.969 1 65.94 42 VAL B O 1
ATOM 2514 N N . LEU B 1 43 ? 21.359 14.828 20.234 1 63.03 43 LEU B N 1
ATOM 2515 C CA . LEU B 1 43 ? 21.484 13.93 19.094 1 63.03 43 LEU B CA 1
ATOM 2516 C C . LEU B 1 43 ? 20.422 14.242 18.031 1 63.03 43 LEU B C 1
ATOM 2518 O O . LEU B 1 43 ? 20.719 14.234 16.844 1 63.03 43 LEU B O 1
ATOM 2522 N N . HIS B 1 44 ? 19.344 14.555 18.547 1 58 44 HIS B N 1
ATOM 2523 C CA . HIS B 1 44 ? 18.25 14.938 17.656 1 58 44 HIS B CA 1
ATOM 2524 C C . HIS B 1 44 ? 18.594 16.219 16.906 1 58 44 HIS B C 1
ATOM 2526 O O . HIS B 1 44 ? 18.422 16.297 15.68 1 58 44 HIS B O 1
ATOM 2532 N N . ILE B 1 45 ? 19.078 17.203 17.625 1 58.88 45 ILE B N 1
ATOM 2533 C CA . ILE B 1 45 ? 19.406 18.484 17.047 1 58.88 45 ILE B CA 1
ATOM 2534 C C . ILE B 1 45 ? 20.594 18.328 16.094 1 58.88 45 ILE B C 1
ATOM 2536 O O . ILE B 1 45 ? 20.609 18.922 15.008 1 58.88 45 ILE B O 1
ATOM 2540 N N . SER B 1 46 ? 21.562 17.594 16.531 1 57.91 46 SER B N 1
ATOM 2541 C CA . SER B 1 46 ? 22.719 17.344 15.695 1 57.91 46 SER B CA 1
ATOM 2542 C C . SER B 1 46 ? 22.328 16.688 14.367 1 57.91 46 SER B C 1
ATOM 2544 O O . SER B 1 46 ? 22.875 17.047 13.312 1 57.91 46 SER B O 1
ATOM 2546 N N . ASN B 1 47 ? 21.484 15.789 14.523 1 53.38 47 ASN B N 1
ATOM 2547 C CA . ASN B 1 47 ? 20.969 15.102 13.352 1 53.38 47 ASN B CA 1
ATOM 2548 C C . ASN B 1 47 ? 20.141 16.031 12.461 1 53.38 47 ASN B C 1
ATOM 2550 O O . ASN B 1 47 ? 20.281 16 11.234 1 53.38 47 ASN B O 1
ATOM 2554 N N . LEU B 1 48 ? 19.359 16.797 13.133 1 51.34 48 LEU B N 1
ATOM 2555 C CA . LEU B 1 48 ? 18.516 17.766 12.422 1 51.34 48 LEU B CA 1
ATOM 2556 C C . LEU B 1 48 ? 19.375 18.781 11.68 1 51.34 48 LEU B C 1
ATOM 2558 O O . LEU B 1 48 ? 19.016 19.219 10.586 1 51.34 48 LEU B O 1
ATOM 2562 N N . LEU B 1 49 ? 20.547 19.078 12.32 1 52.69 49 LEU B N 1
ATOM 2563 C CA . LEU B 1 49 ? 21.391 20.125 11.75 1 52.69 49 LEU B CA 1
ATOM 2564 C C . LEU B 1 49 ? 22.516 19.516 10.914 1 52.69 49 LEU B C 1
ATOM 2566 O O . LEU B 1 49 ? 23.406 20.234 10.453 1 52.69 49 LEU B O 1
ATOM 2570 N N . ASN B 1 50 ? 22.359 18.219 10.625 1 50.03 50 ASN B N 1
ATOM 2571 C CA . ASN B 1 50 ? 23.312 17.438 9.852 1 50.03 50 ASN B CA 1
ATOM 2572 C C . ASN B 1 50 ? 24.75 17.719 10.281 1 50.03 50 ASN B C 1
ATOM 2574 O O . ASN B 1 50 ? 25.625 17.922 9.445 1 50.03 50 ASN B O 1
ATOM 2578 N N . TYR B 1 51 ? 24.969 17.906 11.5 1 50.72 51 TYR B N 1
ATOM 2579 C CA . TYR B 1 51 ? 26.312 18.141 12 1 50.72 51 TYR B CA 1
ATOM 2580 C C . TYR B 1 51 ? 27.078 16.844 12.141 1 50.72 51 TYR B C 1
ATOM 2582 O O . TYR B 1 51 ? 26.594 15.883 12.742 1 50.72 51 TYR B O 1
ATOM 2590 N N . THR B 1 52 ? 28.031 16.578 11.172 1 47.12 52 THR B N 1
ATOM 2591 C CA . THR B 1 52 ? 29.016 15.516 11.375 1 47.12 52 THR B CA 1
ATOM 2592 C C . THR B 1 52 ? 30.359 16.094 11.797 1 47.12 52 THR B C 1
ATOM 2594 O O . THR B 1 52 ? 30.844 17.047 11.203 1 47.12 52 THR B O 1
ATOM 2597 N N . PRO B 1 53 ? 31.016 15.734 12.93 1 41.09 53 PRO B N 1
ATOM 2598 C CA . PRO B 1 53 ? 32.312 16.297 13.266 1 41.09 53 PRO B CA 1
ATOM 2599 C C . PRO B 1 53 ? 33.281 16.344 12.07 1 41.09 53 PRO B C 1
ATOM 2601 O O . PRO B 1 53 ? 34 17.312 11.898 1 41.09 53 PRO B O 1
ATOM 2604 N N . ASN B 1 54 ? 34.094 15.219 11.578 1 37.16 54 ASN B N 1
ATOM 2605 C CA . ASN B 1 54 ? 35.156 15.172 10.586 1 37.16 54 ASN B CA 1
ATOM 2606 C C . ASN B 1 54 ? 34.625 15.461 9.18 1 37.16 54 ASN B C 1
ATOM 2608 O O . ASN B 1 54 ? 33.656 14.836 8.727 1 37.16 54 ASN B O 1
ATOM 2612 N N . GLN B 1 55 ? 34.906 16.578 8.656 1 34.78 55 GLN B N 1
ATOM 2613 C CA . GLN B 1 55 ? 34.656 17.078 7.312 1 34.78 55 GLN B CA 1
ATOM 2614 C C . GLN B 1 55 ? 34.875 15.992 6.266 1 34.78 55 GLN B C 1
ATOM 2616 O O . GLN B 1 55 ? 34.156 15.906 5.277 1 34.78 55 GLN B O 1
ATOM 2621 N N . ALA B 1 56 ? 36.188 15.57 6.141 1 36 56 ALA B N 1
ATOM 2622 C CA . ALA B 1 56 ? 36.688 14.594 5.164 1 36 56 ALA B CA 1
ATOM 2623 C C . ALA B 1 56 ? 35.719 13.398 5.078 1 36 56 ALA B C 1
ATOM 2625 O O . ALA B 1 56 ? 35.531 12.828 4.004 1 36 56 ALA B O 1
ATOM 2626 N N . ALA B 1 57 ? 35.219 12.906 6.141 1 35.31 57 ALA B N 1
ATOM 2627 C CA . ALA B 1 57 ? 34.219 11.852 6.258 1 35.31 57 ALA B CA 1
ATOM 2628 C C . ALA B 1 57 ? 32.844 12.336 5.77 1 35.31 57 ALA B C 1
ATOM 2630 O O . ALA B 1 57 ? 31.922 11.539 5.617 1 35.31 57 ALA B O 1
ATOM 2631 N N . ARG B 1 58 ? 32.688 13.562 5.574 1 35.97 58 ARG B N 1
ATOM 2632 C CA . ARG B 1 58 ? 31.531 14.195 4.949 1 35.97 58 ARG B CA 1
ATOM 2633 C C . ARG B 1 58 ? 31.422 13.812 3.479 1 35.97 58 ARG B C 1
ATOM 2635 O O . ARG B 1 58 ? 30.328 13.68 2.943 1 35.97 58 ARG B O 1
ATOM 2642 N N . SER B 1 59 ? 32.625 14.133 2.793 1 32.41 59 SER B N 1
ATOM 2643 C CA . SER B 1 59 ? 32.75 13.93 1.354 1 32.41 59 SER B CA 1
ATOM 2644 C C . SER B 1 59 ? 32.375 12.508 0.956 1 32.41 59 SER B C 1
ATOM 2646 O O . SER B 1 59 ? 32.25 12.203 -0.232 1 32.41 59 SER B O 1
ATOM 2648 N N . LEU B 1 60 ? 33 11.578 1.752 1 32.84 60 LEU B N 1
ATOM 2649 C CA . LEU B 1 60 ? 32.469 10.266 1.438 1 32.84 60 LEU B CA 1
ATOM 2650 C C . LEU B 1 60 ? 30.938 10.336 1.316 1 32.84 60 LEU B C 1
ATOM 2652 O O . LEU B 1 60 ? 30.234 10.445 2.324 1 32.84 60 LEU B O 1
ATOM 2656 N N . VAL B 1 61 ? 30.5 11.32 0.715 1 35.38 61 VAL B N 1
ATOM 2657 C CA . VAL B 1 61 ? 29.281 11.781 0.06 1 35.38 61 VAL B CA 1
ATOM 2658 C C . VAL B 1 61 ? 28.219 10.695 0.135 1 35.38 61 VAL B C 1
ATOM 2660 O O . VAL B 1 61 ? 28.359 9.625 -0.456 1 35.38 61 VAL B O 1
ATOM 2663 N N . THR B 1 62 ? 27.625 10.453 1.191 1 38.69 62 THR B N 1
ATOM 2664 C CA . THR B 1 62 ? 26.406 9.719 1.516 1 38.69 62 THR B CA 1
ATOM 2665 C C . THR B 1 62 ? 25.453 9.703 0.326 1 38.69 62 THR B C 1
ATOM 2667 O O . THR B 1 62 ? 25.031 10.758 -0.153 1 38.69 62 THR B O 1
ATOM 2670 N N . GLN B 1 63 ? 25.828 9.227 -0.703 1 42.22 63 GLN B N 1
ATOM 2671 C CA . GLN B 1 63 ? 24.922 8.961 -1.821 1 42.22 63 GLN B CA 1
ATOM 2672 C C . GLN B 1 63 ? 23.469 9.078 -1.393 1 42.22 63 GLN B C 1
ATOM 2674 O O . GLN B 1 63 ? 22.984 8.289 -0.573 1 42.22 63 GLN B O 1
ATOM 2679 N N . GLN B 1 64 ? 23.062 10.398 -1.151 1 50.72 64 GLN B N 1
ATOM 2680 C CA . GLN B 1 64 ? 21.641 10.641 -0.902 1 50.72 64 GLN B CA 1
ATOM 2681 C C . GLN B 1 64 ? 20.781 9.578 -1.576 1 50.72 64 GLN B C 1
ATOM 2683 O O . GLN B 1 64 ? 20.875 9.359 -2.785 1 50.72 64 GLN B O 1
ATOM 2688 N N . SER B 1 65 ? 20.5 8.523 -0.852 1 62.47 65 SER B N 1
ATOM 2689 C CA . SER B 1 65 ? 19.703 7.422 -1.365 1 62.47 65 SER B CA 1
ATOM 2690 C C . SER B 1 65 ? 18.344 7.91 -1.868 1 62.47 65 SER B C 1
ATOM 2692 O O . SER B 1 65 ? 17.641 7.191 -2.584 1 62.47 65 SER B O 1
ATOM 2694 N N . ASN B 1 66 ? 18 9.438 -1.649 1 80.88 66 ASN B N 1
ATOM 2695 C CA . ASN B 1 66 ? 16.672 9.945 -1.974 1 80.88 66 ASN B CA 1
ATOM 2696 C C . ASN B 1 66 ? 15.578 8.984 -1.535 1 80.88 66 ASN B C 1
ATOM 2698 O O . ASN B 1 66 ? 14.594 8.789 -2.252 1 80.88 66 ASN B O 1
ATOM 2702 N N . SER B 1 67 ? 15.852 8.383 -0.329 1 86.81 67 SER B N 1
ATOM 2703 C CA . SER B 1 67 ? 14.891 7.414 0.205 1 86.81 67 SER B CA 1
ATOM 2704 C C . SER B 1 67 ? 14.008 8.055 1.271 1 86.81 67 SER B C 1
ATOM 2706 O O . SER B 1 67 ? 14.5 8.703 2.191 1 86.81 67 SER B O 1
ATOM 2708 N N . VAL B 1 68 ? 12.758 7.93 1.106 1 91.81 68 VAL B N 1
ATOM 2709 C CA . VAL B 1 68 ? 11.758 8.391 2.064 1 91.81 68 VAL B CA 1
ATOM 2710 C C . VAL B 1 68 ? 11.031 7.191 2.67 1 91.81 68 VAL B C 1
ATOM 2712 O O . VAL B 1 68 ? 10.516 6.34 1.944 1 91.81 68 VAL B O 1
ATOM 2715 N N . VAL B 1 69 ? 11.047 7.133 4 1 92.31 69 VAL B N 1
ATOM 2716 C CA . VAL B 1 69 ? 10.32 6.062 4.684 1 92.31 69 VAL B CA 1
ATOM 2717 C C . VAL B 1 69 ? 8.93 6.555 5.078 1 92.31 69 VAL B C 1
ATOM 2719 O O . VAL B 1 69 ? 8.773 7.672 5.574 1 92.31 69 VAL B O 1
ATOM 2722 N N . LEU B 1 70 ? 7.973 5.773 4.754 1 94.19 70 LEU B N 1
ATOM 2723 C CA . LEU B 1 70 ? 6.625 6.004 5.258 1 94.19 70 LEU B CA 1
ATOM 2724 C C . LEU B 1 70 ? 6.27 4.996 6.344 1 94.19 70 LEU B C 1
ATOM 2726 O O . LEU B 1 70 ? 6.25 3.787 6.094 1 94.19 70 LEU B O 1
ATOM 2730 N N . TYR B 1 71 ? 5.992 5.523 7.527 1 92.69 71 TYR B N 1
ATOM 2731 C CA . TYR B 1 71 ? 5.504 4.699 8.625 1 92.69 71 TYR B CA 1
ATOM 2732 C C . TYR B 1 71 ? 3.99 4.809 8.758 1 92.69 71 TYR B C 1
ATOM 2734 O O . TYR B 1 71 ? 3.451 5.914 8.859 1 92.69 71 TYR B O 1
ATOM 2742 N N . TYR B 1 72 ? 3.352 3.676 8.727 1 92.38 72 TYR B N 1
ATOM 2743 C CA . TYR B 1 72 ? 1.907 3.623 8.93 1 92.38 72 TYR B CA 1
ATOM 2744 C C . TYR B 1 72 ? 1.506 2.348 9.664 1 92.38 72 TYR B C 1
ATOM 2746 O O . TYR B 1 72 ? 2.234 1.353 9.633 1 92.38 72 TYR B O 1
ATOM 2754 N N . LYS B 1 73 ? 0.451 2.441 10.336 1 90.69 73 LYS B N 1
ATOM 2755 C CA . LYS B 1 73 ? -0.083 1.24 10.969 1 90.69 73 LYS B CA 1
ATOM 2756 C C . LYS B 1 73 ? -0.955 0.446 10 1 90.69 73 LYS B C 1
ATOM 2758 O O . LYS B 1 73 ? -1.937 0.968 9.469 1 90.69 73 LYS B O 1
ATOM 2763 N N . TYR B 1 74 ? -0.55 -0.783 9.797 1 92.56 74 TYR B N 1
ATOM 2764 C CA . TYR B 1 74 ? -1.369 -1.65 8.961 1 92.56 74 TYR B CA 1
ATOM 2765 C C . TYR B 1 74 ? -2.803 -1.712 9.469 1 92.56 74 TYR B C 1
ATOM 2767 O O . TYR B 1 74 ? -3.035 -2.012 10.648 1 92.56 74 TYR B O 1
ATOM 2775 N N . ALA B 1 75 ? -3.725 -1.44 8.602 1 93.62 75 ALA B N 1
ATOM 2776 C CA . ALA B 1 75 ? -5.121 -1.308 9.008 1 93.62 75 ALA B CA 1
ATOM 2777 C C . ALA B 1 75 ? -5.785 -2.674 9.148 1 93.62 75 ALA B C 1
ATOM 2779 O O . ALA B 1 75 ? -5.453 -3.611 8.422 1 93.62 75 ALA B O 1
ATOM 2780 N N . ASP B 1 76 ? -6.801 -2.689 9.984 1 91.56 76 ASP B N 1
ATOM 2781 C CA . ASP B 1 76 ? -7.5 -3.943 10.242 1 91.56 76 ASP B CA 1
ATOM 2782 C C . ASP B 1 76 ? -8.664 -4.137 9.273 1 91.56 76 ASP B C 1
ATOM 2784 O O . ASP B 1 76 ? -9.031 -5.27 8.953 1 91.56 76 ASP B O 1
ATOM 2788 N N . SER B 1 77 ? -9.289 -3.07 8.844 1 94.75 77 SER B N 1
ATOM 2789 C CA . SER B 1 77 ? -10.484 -3.201 8.023 1 94.75 77 SER B CA 1
ATOM 2790 C C . SER B 1 77 ? -10.141 -3.152 6.535 1 94.75 77 SER B C 1
ATOM 2792 O O . SER B 1 77 ? -9.148 -2.525 6.141 1 94.75 77 SER B O 1
ATOM 2794 N N . ILE B 1 78 ? -11.008 -3.781 5.742 1 95.94 78 ILE B N 1
ATOM 2795 C CA . ILE B 1 78 ? -10.852 -3.844 4.293 1 95.94 78 ILE B CA 1
ATOM 2796 C C . ILE B 1 78 ? -10.828 -2.43 3.713 1 95.94 78 ILE B C 1
ATOM 2798 O O . ILE B 1 78 ? -9.938 -2.082 2.939 1 95.94 78 ILE B O 1
ATOM 2802 N N . LEU B 1 79 ? -11.727 -1.588 4.164 1 97 79 LEU B N 1
ATOM 2803 C CA . LEU B 1 79 ? -11.852 -0.229 3.65 1 97 79 LEU B CA 1
ATOM 2804 C C . LEU B 1 79 ? -10.617 0.597 3.986 1 97 79 LEU B C 1
ATOM 2806 O O . LEU B 1 79 ? -10.102 1.332 3.137 1 97 79 LEU B O 1
ATOM 2810 N N . ALA B 1 80 ? -10.156 0.44 5.176 1 97.12 80 ALA B N 1
ATOM 2811 C CA . ALA B 1 80 ? -8.984 1.201 5.617 1 97.12 80 ALA B CA 1
ATOM 2812 C C . ALA B 1 80 ? -7.73 0.765 4.871 1 97.12 80 ALA B C 1
ATOM 2814 O O . ALA B 1 80 ? -6.871 1.591 4.555 1 97.12 80 ALA B O 1
ATOM 2815 N N . ARG B 1 81 ? -7.613 -0.478 4.602 1 96.88 81 ARG B N 1
ATOM 2816 C CA . ARG B 1 81 ? -6.477 -0.967 3.83 1 96.88 81 ARG B CA 1
ATOM 2817 C C . ARG B 1 81 ? -6.504 -0.421 2.406 1 96.88 81 ARG B C 1
ATOM 2819 O O . ARG B 1 81 ? -5.465 -0.035 1.863 1 96.88 81 ARG B O 1
ATOM 2826 N N . ALA B 1 82 ? -7.676 -0.475 1.838 1 97.38 82 ALA B N 1
ATOM 2827 C CA . ALA B 1 82 ? -7.82 0.107 0.507 1 97.38 82 ALA B CA 1
ATOM 2828 C C . ALA B 1 82 ? -7.422 1.58 0.505 1 97.38 82 ALA B C 1
ATOM 2830 O O . ALA B 1 82 ? -6.75 2.047 -0.419 1 97.38 82 ALA B O 1
ATOM 2831 N N . GLU B 1 83 ? -7.805 2.299 1.507 1 97.38 83 GLU B N 1
ATOM 2832 C CA . GLU B 1 83 ? -7.473 3.713 1.642 1 97.38 83 GLU B CA 1
ATOM 2833 C C . GLU B 1 83 ? -5.969 3.914 1.812 1 97.38 83 GLU B C 1
ATOM 2835 O O . GLU B 1 83 ? -5.391 4.84 1.238 1 97.38 83 GLU B O 1
ATOM 2840 N N . GLN B 1 84 ? -5.375 3.043 2.59 1 96.31 84 GLN B N 1
ATOM 2841 C CA . GLN B 1 84 ? -3.932 3.129 2.783 1 96.31 84 GLN B CA 1
ATOM 2842 C C . GLN B 1 84 ? -3.186 2.926 1.469 1 96.31 84 GLN B C 1
ATOM 2844 O O . GLN B 1 84 ? -2.213 3.629 1.185 1 96.31 84 GLN B O 1
ATOM 2849 N N . LEU B 1 85 ? -3.639 1.964 0.708 1 96.5 85 LEU B N 1
ATOM 2850 C CA . LEU B 1 85 ? -3.01 1.761 -0.593 1 96.5 85 LEU B CA 1
ATOM 2851 C C . LEU B 1 85 ? -3.16 2.998 -1.47 1 96.5 85 LEU B C 1
ATOM 2853 O O . LEU B 1 85 ? -2.223 3.387 -2.17 1 96.5 85 LEU B O 1
ATOM 2857 N N . HIS B 1 86 ? -4.309 3.557 -1.45 1 96.38 86 HIS B N 1
ATOM 2858 C CA . HIS B 1 86 ? -4.547 4.781 -2.205 1 96.38 86 HIS B CA 1
ATOM 2859 C C . HIS B 1 86 ? -3.568 5.879 -1.801 1 96.38 86 HIS B C 1
ATOM 2861 O O . HIS B 1 86 ? -2.969 6.527 -2.66 1 96.38 86 HIS B O 1
ATOM 2867 N N . THR B 1 87 ? -3.4 6.023 -0.538 1 96.12 87 THR B N 1
ATOM 2868 C CA . THR B 1 87 ? -2.508 7.051 -0.009 1 96.12 87 THR B CA 1
ATOM 2869 C C . THR B 1 87 ? -1.06 6.754 -0.388 1 96.12 87 THR B C 1
ATOM 2871 O O . THR B 1 87 ? -0.334 7.648 -0.833 1 96.12 87 THR B O 1
ATOM 2874 N N . ILE B 1 88 ? -0.688 5.531 -0.243 1 94.5 88 ILE B N 1
ATOM 2875 C CA . ILE B 1 88 ? 0.669 5.109 -0.574 1 94.5 88 ILE B CA 1
ATOM 2876 C C . ILE B 1 88 ? 0.936 5.352 -2.059 1 94.5 88 ILE B C 1
ATOM 2878 O O . ILE B 1 88 ? 1.997 5.855 -2.432 1 94.5 88 ILE B O 1
ATOM 2882 N N . SER B 1 89 ? -0.005 4.988 -2.869 1 93.38 89 SER B N 1
ATOM 2883 C CA . SER B 1 89 ? 0.142 5.195 -4.309 1 93.38 89 SER B CA 1
ATOM 2884 C C . SER B 1 89 ? 0.266 6.68 -4.641 1 93.38 89 SER B C 1
ATOM 2886 O O . SER B 1 89 ? 1.076 7.062 -5.488 1 93.38 89 SER B O 1
ATOM 2888 N N . PHE B 1 90 ? -0.529 7.488 -4.023 1 94.69 90 PHE B N 1
ATOM 2889 C CA . PHE B 1 90 ? -0.479 8.938 -4.203 1 94.69 90 PHE B CA 1
ATOM 2890 C C . PHE B 1 90 ? 0.897 9.477 -3.838 1 94.69 90 PHE B C 1
ATOM 2892 O O . PHE B 1 90 ? 1.514 10.203 -4.625 1 94.69 90 PHE B O 1
ATOM 2899 N N . LEU B 1 91 ? 1.398 9.07 -2.668 1 95.31 91 LEU B N 1
ATOM 2900 C CA . LEU B 1 91 ? 2.688 9.555 -2.18 1 95.31 91 LEU B CA 1
ATOM 2901 C C . LEU B 1 91 ? 3.826 9.031 -3.051 1 95.31 91 LEU B C 1
ATOM 2903 O O . LEU B 1 91 ? 4.793 9.75 -3.314 1 95.31 91 LEU B O 1
ATOM 2907 N N . SER B 1 92 ? 3.727 7.773 -3.408 1 92.69 92 SER B N 1
ATOM 2908 C CA . SER B 1 92 ? 4.75 7.176 -4.258 1 92.69 92 SER B CA 1
ATOM 2909 C C . SER B 1 92 ? 4.91 7.949 -5.562 1 92.69 92 SER B C 1
ATOM 2911 O O . SER B 1 92 ? 6.027 8.281 -5.957 1 92.69 92 SER B O 1
ATOM 2913 N N . ARG B 1 93 ? 3.805 8.227 -6.203 1 90.38 93 ARG B N 1
ATOM 2914 C CA . ARG B 1 93 ? 3.84 8.984 -7.453 1 90.38 93 ARG B CA 1
ATOM 2915 C C . ARG B 1 93 ? 4.41 10.383 -7.23 1 90.38 93 ARG B C 1
ATOM 2917 O O . ARG B 1 93 ? 5.277 10.828 -7.984 1 90.38 93 ARG B O 1
ATOM 2924 N N . LEU B 1 94 ? 3.889 11.023 -6.246 1 92.94 94 LEU B N 1
ATOM 2925 C CA . LEU B 1 94 ? 4.305 12.383 -5.902 1 92.94 94 LEU B CA 1
ATOM 2926 C C . LEU B 1 94 ? 5.812 12.445 -5.684 1 92.94 94 LEU B C 1
ATOM 2928 O O . LEU B 1 94 ? 6.484 13.32 -6.242 1 92.94 94 LEU B O 1
ATOM 2932 N N . LEU B 1 95 ? 6.383 11.539 -4.906 1 92.12 95 LEU B N 1
ATOM 2933 C CA . LEU B 1 95 ? 7.789 11.531 -4.523 1 92.12 95 LEU B CA 1
ATOM 2934 C C . LEU B 1 95 ? 8.664 11.07 -5.68 1 92.12 95 LEU B C 1
ATOM 2936 O O . LEU B 1 95 ? 9.773 11.578 -5.875 1 92.12 95 LEU B O 1
ATOM 2940 N N . HIS B 1 96 ? 8.125 10.133 -6.395 1 87.31 96 HIS B N 1
ATOM 2941 C CA . HIS B 1 96 ? 8.867 9.633 -7.543 1 87.31 96 HIS B CA 1
ATOM 2942 C C . HIS B 1 96 ? 9.133 10.742 -8.555 1 87.31 96 HIS B C 1
ATOM 2944 O O . HIS B 1 96 ? 10.219 10.812 -9.133 1 87.31 96 HIS B O 1
ATOM 2950 N N . GLU B 1 97 ? 8.148 11.531 -8.742 1 87.56 97 GLU B N 1
ATOM 2951 C CA . GLU B 1 97 ? 8.281 12.656 -9.664 1 87.56 97 GLU B CA 1
ATOM 2952 C C . GLU B 1 97 ? 9.391 13.602 -9.227 1 87.56 97 GLU B C 1
ATOM 2954 O O . GLU B 1 97 ? 9.898 14.391 -10.031 1 87.56 97 GLU B O 1
ATOM 2959 N N . GLN B 1 98 ? 9.781 13.578 -7.98 1 88.06 98 GLN B N 1
ATOM 2960 C CA . GLN B 1 98 ? 10.859 14.398 -7.438 1 88.06 98 GLN B CA 1
ATOM 2961 C C . GLN B 1 98 ? 12.133 13.578 -7.23 1 88.06 98 GLN B C 1
ATOM 2963 O O . GLN B 1 98 ? 13.031 14 -6.504 1 88.06 98 GLN B O 1
ATOM 2968 N N . ASP B 1 99 ? 12.172 12.297 -7.734 1 84.06 99 ASP B N 1
ATOM 2969 C CA . ASP B 1 99 ? 13.312 11.391 -7.727 1 84.06 99 ASP B CA 1
ATOM 2970 C C . ASP B 1 99 ? 13.555 10.828 -6.328 1 84.06 99 ASP B C 1
ATOM 2972 O O . ASP B 1 99 ? 14.695 10.547 -5.953 1 84.06 99 ASP B O 1
ATOM 2976 N N . TYR B 1 100 ? 12.461 10.828 -5.551 1 87.75 100 TYR B N 1
ATOM 2977 C CA . TYR B 1 100 ? 12.508 10.133 -4.27 1 87.75 100 TYR B CA 1
ATOM 2978 C C . TYR B 1 100 ? 11.977 8.711 -4.398 1 87.75 100 TYR B C 1
ATOM 2980 O O . TYR B 1 100 ? 11.125 8.438 -5.246 1 87.75 100 TYR B O 1
ATOM 2988 N N . GLN B 1 101 ? 12.531 7.844 -3.514 1 87.44 101 GLN B N 1
ATOM 2989 C CA . GLN B 1 101 ? 12.039 6.477 -3.393 1 87.44 101 GLN B CA 1
ATOM 2990 C C . GLN B 1 101 ? 11.289 6.277 -2.08 1 87.44 101 GLN B C 1
ATOM 2992 O O . GLN B 1 101 ? 11.836 6.523 -1.003 1 87.44 101 GLN B O 1
ATOM 2997 N N . LEU B 1 102 ? 10.086 5.852 -2.229 1 92.5 102 LEU B N 1
ATOM 2998 C CA . LEU B 1 102 ? 9.266 5.652 -1.039 1 92.5 102 LEU B CA 1
ATOM 2999 C C . LEU B 1 102 ? 9.352 4.211 -0.554 1 92.5 102 LEU B C 1
ATOM 3001 O O . LEU B 1 102 ? 9.102 3.277 -1.32 1 92.5 102 LEU B O 1
ATOM 3005 N N . VAL B 1 103 ? 9.758 4.074 0.653 1 89.56 103 VAL B N 1
ATOM 3006 C CA . VAL B 1 103 ? 9.789 2.77 1.309 1 89.56 103 VAL B CA 1
ATOM 3007 C C . VAL B 1 103 ? 8.734 2.719 2.412 1 89.56 103 VAL B C 1
ATOM 3009 O O . VAL B 1 103 ? 8.727 3.562 3.311 1 89.56 103 VAL B O 1
ATOM 3012 N N . CYS B 1 104 ? 7.824 1.721 2.252 1 89.62 104 CYS B N 1
ATOM 3013 C CA . CYS B 1 104 ? 6.754 1.605 3.232 1 89.62 104 CYS B CA 1
ATOM 3014 C C . CYS B 1 104 ? 7.109 0.597 4.316 1 89.62 104 CYS B C 1
ATOM 3016 O O . CYS B 1 104 ? 7.496 -0.535 4.016 1 89.62 104 CYS B O 1
ATOM 3018 N N . LEU B 1 105 ? 7.016 1.028 5.516 1 82.94 105 LEU B N 1
ATOM 3019 C CA . LEU B 1 105 ? 7.246 0.153 6.66 1 82.94 105 LEU B CA 1
ATOM 3020 C C . LEU B 1 105 ? 6.082 0.231 7.645 1 82.94 105 LEU B C 1
ATOM 3022 O O . LEU B 1 105 ? 5.516 1.305 7.855 1 82.94 105 LEU B O 1
ATOM 3026 N N . ASN B 1 106 ? 5.727 -0.908 8.062 1 75.06 106 ASN B N 1
ATOM 3027 C CA . ASN B 1 106 ? 4.641 -0.91 9.039 1 75.06 106 ASN B CA 1
ATOM 3028 C C . ASN B 1 106 ? 5.16 -0.729 10.461 1 75.06 106 ASN B C 1
ATOM 3030 O O . ASN B 1 106 ? 6.371 -0.745 10.688 1 75.06 106 ASN B O 1
ATOM 3034 N N . GLU B 1 107 ? 4.348 -0.428 11.32 1 64.12 107 GLU B N 1
ATOM 3035 C CA . GLU B 1 107 ? 4.629 -0.05 12.703 1 64.12 107 GLU B CA 1
ATOM 3036 C C . GLU B 1 107 ? 5.426 -1.136 13.422 1 64.12 107 GLU B C 1
ATOM 3038 O O . GLU B 1 107 ? 6.141 -0.854 14.383 1 64.12 107 GLU B O 1
ATOM 3043 N N . ASP B 1 108 ? 5.32 -2.252 12.945 1 65.81 108 ASP B N 1
ATOM 3044 C CA . ASP B 1 108 ? 6.02 -3.33 13.641 1 65.81 108 ASP B CA 1
ATOM 3045 C C . ASP B 1 108 ? 7.527 -3.238 13.414 1 65.81 108 ASP B C 1
ATOM 3047 O O . ASP B 1 108 ? 8.305 -3.865 14.141 1 65.81 108 ASP B O 1
ATOM 3051 N N . SER B 1 109 ? 7.84 -2.344 12.602 1 64.94 109 SER B N 1
ATOM 3052 C CA . SER B 1 109 ? 9.258 -2.25 12.258 1 64.94 109 SER B CA 1
ATOM 3053 C C . SER B 1 109 ? 9.859 -0.935 12.75 1 64.94 109 SER B C 1
ATOM 3055 O O . SER B 1 109 ? 10.383 -0.154 11.953 1 64.94 109 SER B O 1
ATOM 3057 N N . THR B 1 110 ? 9.734 -0.613 14 1 62.22 110 THR B N 1
ATOM 3058 C CA . THR B 1 110 ? 10.289 0.646 14.477 1 62.22 110 THR B CA 1
ATOM 3059 C C . THR B 1 110 ? 11.789 0.509 14.734 1 62.22 110 THR B C 1
ATOM 3061 O O . THR B 1 110 ? 12.203 -0.044 15.758 1 62.22 110 THR B O 1
ATOM 3064 N N . GLU B 1 111 ? 12.477 0.377 13.664 1 68.56 111 GLU B N 1
ATOM 3065 C CA . GLU B 1 111 ? 13.922 0.279 13.828 1 68.56 111 GLU B CA 1
ATOM 3066 C C . GLU B 1 111 ? 14.625 1.508 13.266 1 68.56 111 GLU B C 1
ATOM 3068 O O . GLU B 1 111 ? 13.969 2.453 12.82 1 68.56 111 GLU B O 1
ATOM 3073 N N . LYS B 1 112 ? 15.875 1.593 13.531 1 66.44 112 LYS B N 1
ATOM 3074 C CA . LYS B 1 112 ? 16.703 2.654 12.977 1 66.44 112 LYS B CA 1
ATOM 3075 C C . LYS B 1 112 ? 16.828 2.537 11.461 1 66.44 112 LYS B C 1
ATOM 3077 O O . LYS B 1 112 ? 17.016 1.44 10.93 1 66.44 112 LYS B O 1
ATOM 3082 N N . PHE B 1 113 ? 16.422 3.672 10.867 1 71.62 113 PHE B N 1
ATOM 3083 C CA . PHE B 1 113 ? 16.5 3.744 9.414 1 71.62 113 PHE B CA 1
ATOM 3084 C C . PHE B 1 113 ? 17.641 4.645 8.977 1 71.62 113 PHE B C 1
ATOM 3086 O O . PHE B 1 113 ? 17.438 5.668 8.32 1 71.62 113 PHE B O 1
ATOM 3093 N N . ASP B 1 114 ? 18.797 4.23 9.094 1 65.94 114 ASP B N 1
ATOM 3094 C CA . ASP B 1 114 ? 19.984 5.043 8.828 1 65.94 114 ASP B CA 1
ATOM 3095 C C . ASP B 1 114 ? 20.094 5.387 7.344 1 65.94 114 ASP B C 1
ATOM 3097 O O . ASP B 1 114 ? 20.641 6.434 6.984 1 65.94 114 ASP B O 1
ATOM 3101 N N . TRP B 1 115 ? 19.453 4.625 6.578 1 72.56 115 TRP B N 1
ATOM 3102 C CA . TRP B 1 115 ? 19.594 4.793 5.137 1 72.56 115 TRP B CA 1
ATOM 3103 C C . TRP B 1 115 ? 18.578 5.797 4.602 1 72.56 115 TRP B C 1
ATOM 3105 O O . TRP B 1 115 ? 18.703 6.27 3.471 1 72.56 115 TRP B O 1
ATOM 3115 N N . ALA B 1 116 ? 17.562 6.137 5.414 1 81.81 116 ALA B N 1
ATOM 3116 C CA . ALA B 1 116 ? 16.484 7.023 4.961 1 81.81 116 ALA B CA 1
ATOM 3117 C C . ALA B 1 116 ? 16.906 8.484 5.07 1 81.81 116 ALA B C 1
ATOM 3119 O O . ALA B 1 116 ? 17.578 8.875 6.035 1 81.81 116 ALA B O 1
ATOM 3120 N N . ASP B 1 117 ? 16.5 9.266 4.086 1 82.19 117 ASP B N 1
ATOM 3121 C CA . ASP B 1 117 ? 16.75 10.703 4.137 1 82.19 117 ASP B CA 1
ATOM 3122 C C . ASP B 1 117 ? 15.68 11.43 4.945 1 82.19 117 ASP B C 1
ATOM 3124 O O . ASP B 1 117 ? 15.938 12.477 5.535 1 82.19 117 ASP B O 1
ATOM 3128 N N . LEU B 1 118 ? 14.562 10.867 4.938 1 87.62 118 LEU B N 1
ATOM 3129 C CA . LEU B 1 118 ? 13.391 11.477 5.559 1 87.62 118 LEU B CA 1
ATOM 3130 C C . LEU B 1 118 ? 12.367 10.422 5.957 1 87.62 118 LEU B C 1
ATOM 3132 O O . LEU B 1 118 ? 12.289 9.359 5.324 1 87.62 118 LEU B O 1
ATOM 3136 N N . ILE B 1 119 ? 11.633 10.734 7.039 1 90.75 119 ILE B N 1
ATOM 3137 C CA . ILE B 1 119 ? 10.594 9.82 7.496 1 90.75 119 ILE B CA 1
ATOM 3138 C C . ILE B 1 119 ? 9.242 10.539 7.531 1 90.75 119 ILE B C 1
ATOM 3140 O O . ILE B 1 119 ? 9.141 11.641 8.078 1 90.75 119 ILE B O 1
ATOM 3144 N N . LEU B 1 120 ? 8.312 9.945 6.879 1 95.62 120 LEU B N 1
ATOM 3145 C CA . LEU B 1 120 ? 6.918 10.359 6.969 1 95.62 120 LEU B CA 1
ATOM 3146 C C . LEU B 1 120 ? 6.117 9.398 7.836 1 95.62 120 LEU B C 1
ATOM 3148 O O . LEU B 1 120 ? 6.32 8.18 7.773 1 95.62 120 LEU B O 1
ATOM 3152 N N . THR B 1 121 ? 5.285 9.938 8.672 1 95 121 THR B N 1
ATOM 3153 C CA . THR B 1 121 ? 4.316 9.109 9.383 1 95 121 THR B CA 1
ATOM 3154 C C . THR B 1 121 ? 2.895 9.43 8.93 1 95 121 THR B C 1
ATOM 3156 O O . THR B 1 121 ? 2.576 10.586 8.648 1 95 121 THR B O 1
ATOM 3159 N N . LEU B 1 122 ? 2.09 8.414 8.82 1 96.38 122 LEU B N 1
ATOM 3160 C CA . LEU B 1 122 ? 0.709 8.562 8.375 1 96.38 122 LEU B CA 1
ATOM 3161 C C . LEU B 1 122 ? -0.263 8.086 9.445 1 96.38 122 LEU B C 1
ATOM 3163 O O . LEU B 1 122 ? -0.388 6.883 9.688 1 96.38 122 LEU B O 1
ATOM 3167 N N . ASP B 1 123 ? -0.964 9.016 10.039 1 96.06 123 ASP B N 1
ATOM 3168 C CA . ASP B 1 123 ? -2.02 8.727 11.008 1 96.06 123 ASP B CA 1
ATOM 3169 C C . ASP B 1 123 ? -1.513 7.801 12.109 1 96.06 123 ASP B C 1
ATOM 3171 O O . ASP B 1 123 ? -2.123 6.77 12.391 1 96.06 123 ASP B O 1
ATOM 3175 N N . VAL B 1 124 ? -0.451 8.203 12.758 1 93.75 124 VAL B N 1
ATOM 3176 C CA . VAL B 1 124 ? 0.103 7.426 13.859 1 93.75 124 VAL B CA 1
ATOM 3177 C C . VAL B 1 124 ? -0.181 8.141 15.18 1 93.75 124 VAL B C 1
ATOM 3179 O O . VAL B 1 124 ? -0.344 9.359 15.211 1 93.75 124 VAL B O 1
ATOM 3182 N N . ASP B 1 125 ? -0.311 7.324 16.188 1 95.06 125 ASP B N 1
ATOM 3183 C CA . ASP B 1 125 ? -0.48 7.945 17.5 1 95.06 125 ASP B CA 1
ATOM 3184 C C . ASP B 1 125 ? 0.801 8.648 17.938 1 95.06 125 ASP B C 1
ATOM 3186 O O . ASP B 1 125 ? 1.895 8.297 17.5 1 95.06 125 ASP B O 1
ATOM 3190 N N . ASN B 1 126 ? 0.688 9.562 18.875 1 94.62 126 ASN B N 1
ATOM 3191 C CA . ASN B 1 126 ? 1.81 10.414 19.266 1 94.62 126 ASN B CA 1
ATOM 3192 C C . ASN B 1 126 ? 2.924 9.609 19.922 1 94.62 126 ASN B C 1
ATOM 3194 O O . ASN B 1 126 ? 4.105 9.898 19.719 1 94.62 126 ASN B O 1
ATOM 3198 N N . ASP B 1 127 ? 2.59 8.586 20.703 1 91.38 127 ASP B N 1
ATOM 3199 C CA . ASP B 1 127 ? 3.611 7.742 21.312 1 91.38 127 ASP B CA 1
ATOM 3200 C C . ASP B 1 127 ? 4.496 7.086 20.266 1 91.38 127 ASP B C 1
ATOM 3202 O O . ASP B 1 127 ? 5.723 7.09 20.391 1 91.38 127 ASP B O 1
ATOM 3206 N N . THR B 1 128 ? 3.848 6.59 19.312 1 91.06 128 THR B N 1
ATOM 3207 C CA . THR B 1 128 ? 4.578 5.949 18.219 1 91.06 128 THR B CA 1
ATOM 3208 C C . THR B 1 128 ? 5.406 6.977 17.453 1 91.06 128 THR B C 1
ATOM 3210 O O . THR B 1 128 ? 6.559 6.715 17.094 1 91.06 128 THR B O 1
ATOM 3213 N N . PHE B 1 129 ? 4.84 8.109 17.188 1 90.94 129 PHE B N 1
ATOM 3214 C CA . PHE B 1 129 ? 5.527 9.18 16.469 1 90.94 129 PHE B CA 1
ATOM 3215 C C . PHE B 1 129 ? 6.832 9.555 17.172 1 90.94 129 PHE B C 1
ATOM 3217 O O . PHE B 1 129 ? 7.891 9.586 16.531 1 90.94 129 PHE B O 1
ATOM 3224 N N . TYR B 1 130 ? 6.797 9.711 18.453 1 85.81 130 TYR B N 1
ATOM 3225 C CA . TYR B 1 130 ? 7.973 10.125 19.203 1 85.81 130 TYR B CA 1
ATOM 3226 C C . TYR B 1 130 ? 8.977 8.977 19.328 1 85.81 130 TYR B C 1
ATOM 3228 O O . TYR B 1 130 ? 10.188 9.211 19.344 1 85.81 130 TYR B O 1
ATOM 3236 N N . LYS B 1 131 ? 8.445 7.816 19.422 1 83.81 131 LYS B N 1
ATOM 3237 C CA . LYS B 1 131 ? 9.336 6.656 19.438 1 83.81 131 LYS B CA 1
ATOM 3238 C C . LYS B 1 131 ? 10.18 6.605 18.172 1 83.81 131 LYS B C 1
ATOM 3240 O O . LYS B 1 131 ? 11.391 6.379 18.234 1 83.81 131 LYS B O 1
ATOM 3245 N N . ILE B 1 132 ? 9.516 6.859 17.031 1 83.75 132 ILE B N 1
ATOM 3246 C CA . ILE B 1 132 ? 10.211 6.867 15.758 1 83.75 132 ILE B CA 1
ATOM 3247 C C . ILE B 1 132 ? 11.25 7.984 15.742 1 83.75 132 ILE B C 1
ATOM 3249 O O . ILE B 1 132 ? 12.383 7.781 15.297 1 83.75 132 ILE B O 1
ATOM 3253 N N . GLY B 1 133 ? 10.859 9.141 16.219 1 80 133 GLY B N 1
ATOM 3254 C CA . GLY B 1 133 ? 11.758 10.289 16.266 1 80 133 GLY B CA 1
ATOM 3255 C C . GLY B 1 133 ? 12.961 10.07 17.156 1 80 133 GLY B C 1
ATOM 3256 O O . GLY B 1 133 ? 14.062 10.547 16.859 1 80 133 GLY B O 1
ATOM 3257 N N . LYS B 1 134 ? 12.75 9.328 18.188 1 74.69 134 LYS B N 1
ATOM 3258 C CA . LYS B 1 134 ? 13.82 9.078 19.156 1 74.69 134 LYS B CA 1
ATOM 3259 C C . LYS B 1 134 ? 14.828 8.07 18.609 1 74.69 134 LYS B C 1
ATOM 3261 O O . LYS B 1 134 ? 16.016 8.133 18.922 1 74.69 134 LYS B O 1
ATOM 3266 N N . LEU B 1 135 ? 14.312 7.238 17.781 1 71.75 135 LEU B N 1
ATOM 3267 C CA . LEU B 1 135 ? 15.156 6.18 17.25 1 71.75 135 LEU B CA 1
ATOM 3268 C C . LEU B 1 135 ? 15.883 6.648 15.992 1 71.75 135 LEU B C 1
ATOM 3270 O O . LEU B 1 135 ? 16.891 6.059 15.594 1 71.75 135 LEU B O 1
ATOM 3274 N N . ASN B 1 136 ? 15.227 7.625 15.398 1 70.25 136 ASN B N 1
ATOM 3275 C CA . ASN B 1 136 ? 15.758 8.094 14.117 1 70.25 136 ASN B CA 1
ATOM 3276 C C . ASN B 1 136 ? 16.078 9.578 14.156 1 70.25 136 ASN B C 1
ATOM 3278 O O . ASN B 1 136 ? 15.258 10.398 14.57 1 70.25 136 ASN B O 1
ATOM 3282 N N . PHE B 1 137 ? 17.281 9.883 13.75 1 66.69 137 PHE B N 1
ATOM 3283 C CA . PHE B 1 137 ? 17.688 11.281 13.742 1 66.69 137 PHE B CA 1
ATOM 3284 C C . PHE B 1 137 ? 17.594 11.867 12.344 1 66.69 137 PHE B C 1
ATOM 3286 O O . PHE B 1 137 ? 18.562 12.469 11.852 1 66.69 137 PHE B O 1
ATOM 3293 N N . LYS B 1 138 ? 16.547 11.57 11.719 1 75.12 138 LYS B N 1
ATOM 3294 C CA . LYS B 1 138 ? 16.219 12.07 10.383 1 75.12 138 LYS B CA 1
ATOM 3295 C C . LYS B 1 138 ? 15.016 13.008 10.438 1 75.12 138 LYS B C 1
ATOM 3297 O O . LYS B 1 138 ? 14.234 12.977 11.391 1 75.12 138 LYS B O 1
ATOM 3302 N N . PRO B 1 139 ? 14.969 13.945 9.492 1 82.75 139 PRO B N 1
ATOM 3303 C CA . PRO B 1 139 ? 13.734 14.734 9.438 1 82.75 139 PRO B CA 1
ATOM 3304 C C . PRO B 1 139 ? 12.477 13.875 9.5 1 82.75 139 PRO B C 1
ATOM 3306 O O . PRO B 1 139 ? 12.406 12.828 8.852 1 82.75 139 PRO B O 1
ATOM 3309 N N . LEU B 1 140 ? 11.562 14.289 10.375 1 88.62 140 LEU B N 1
ATOM 3310 C CA . LEU B 1 140 ? 10.328 13.555 10.641 1 88.62 140 LEU B CA 1
ATOM 3311 C C . LEU B 1 140 ? 9.109 14.445 10.43 1 88.62 140 LEU B C 1
ATOM 3313 O O . LEU B 1 140 ? 9.031 15.539 11 1 88.62 140 LEU B O 1
ATOM 3317 N N . ILE B 1 141 ? 8.188 14.039 9.555 1 94 141 ILE B N 1
ATOM 3318 C CA . ILE B 1 141 ? 6.992 14.805 9.227 1 94 141 ILE B CA 1
ATOM 3319 C C . ILE B 1 141 ? 5.746 13.977 9.547 1 94 141 ILE B C 1
ATOM 3321 O O . ILE B 1 141 ? 5.672 12.797 9.195 1 94 141 ILE B O 1
ATOM 3325 N N . ALA B 1 142 ? 4.797 14.57 10.219 1 96.38 142 ALA B N 1
ATOM 3326 C CA . ALA B 1 142 ? 3.547 13.906 10.57 1 96.38 142 ALA B CA 1
ATOM 3327 C C . ALA B 1 142 ? 2.439 14.266 9.586 1 96.38 142 ALA B C 1
ATOM 3329 O O . ALA B 1 142 ? 2.066 15.43 9.461 1 96.38 142 ALA B O 1
ATOM 3330 N N . ILE B 1 143 ? 1.939 13.258 8.875 1 97.88 143 ILE B N 1
ATOM 3331 C CA . ILE B 1 143 ? 0.803 13.453 7.984 1 97.88 143 ILE B CA 1
ATOM 3332 C C . ILE B 1 143 ? -0.465 12.906 8.633 1 97.88 143 ILE B C 1
ATOM 3334 O O . ILE B 1 143 ? -0.479 11.773 9.125 1 97.88 143 ILE B O 1
ATOM 3338 N N . ASP B 1 144 ? -1.496 13.672 8.648 1 97.69 144 ASP B N 1
ATOM 3339 C CA . ASP B 1 144 ? -2.787 13.305 9.227 1 97.69 144 ASP B CA 1
ATOM 3340 C C . ASP B 1 144 ? -2.637 12.883 10.688 1 97.69 144 ASP B C 1
ATOM 3342 O O . ASP B 1 144 ? -3.184 11.859 11.102 1 97.69 144 ASP B O 1
ATOM 3346 N N . SER B 1 145 ? -1.774 13.547 11.367 1 97.31 145 SER B N 1
ATOM 3347 C CA . SER B 1 145 ? -1.562 13.422 12.805 1 97.31 145 SER B CA 1
ATOM 3348 C C . SER B 1 145 ? -1.296 14.789 13.438 1 97.31 145 SER B C 1
ATOM 3350 O O . SER B 1 145 ? -0.459 15.547 12.953 1 97.31 145 SER B O 1
ATOM 3352 N N . PHE B 1 146 ? -2.047 15.086 14.461 1 96.31 146 PHE B N 1
ATOM 3353 C CA . PHE B 1 146 ? -1.765 16.266 15.266 1 96.31 146 PHE B CA 1
ATOM 3354 C C . PHE B 1 146 ? -0.771 15.945 16.375 1 96.31 146 PHE B C 1
ATOM 3356 O O . PHE B 1 146 ? -1.152 15.422 17.422 1 96.31 146 PHE B O 1
ATOM 3363 N N . VAL B 1 147 ? 0.431 16.266 16.109 1 91.25 147 VAL B N 1
ATOM 3364 C CA . VAL B 1 147 ? 1.502 16.062 17.078 1 91.25 147 VAL B CA 1
ATOM 3365 C C . VAL B 1 147 ? 1.607 17.281 17.984 1 91.25 147 VAL B C 1
ATOM 3367 O O . VAL B 1 147 ? 1.911 17.141 19.188 1 91.25 147 VAL B O 1
ATOM 3370 N N . ASN B 1 148 ? 1.359 18.422 17.547 1 87.5 148 ASN B N 1
ATOM 3371 C CA . ASN B 1 148 ? 1.364 19.703 18.25 1 87.5 148 ASN B CA 1
ATOM 3372 C C . ASN B 1 148 ? 2.713 19.969 18.906 1 87.5 148 ASN B C 1
ATOM 3374 O O . ASN B 1 148 ? 2.773 20.328 20.078 1 87.5 148 ASN B O 1
ATOM 3378 N N . ASP B 1 149 ? 3.764 19.594 18.281 1 81.69 149 ASP B N 1
ATOM 3379 C CA . ASP B 1 149 ? 5.156 19.875 18.609 1 81.69 149 ASP B CA 1
ATOM 3380 C C . ASP B 1 149 ? 5.816 20.703 17.5 1 81.69 149 ASP B C 1
ATOM 3382 O O . ASP B 1 149 ? 5.949 20.25 16.375 1 81.69 149 ASP B O 1
ATOM 3386 N N . PRO B 1 150 ? 6.125 21.984 17.812 1 76.75 150 PRO B N 1
ATOM 3387 C CA . PRO B 1 150 ? 6.648 22.891 16.797 1 76.75 150 PRO B CA 1
ATOM 3388 C C . PRO B 1 150 ? 7.98 22.422 16.203 1 76.75 150 PRO B C 1
ATOM 3390 O O . PRO B 1 150 ? 8.445 22.969 15.203 1 76.75 150 PRO B O 1
ATOM 3393 N N . LEU B 1 151 ? 8.547 21.453 16.734 1 71.94 151 LEU B N 1
ATOM 3394 C CA . LEU B 1 151 ? 9.797 20.906 16.219 1 71.94 151 LEU B CA 1
ATOM 3395 C C . LEU B 1 151 ? 9.562 20.094 14.961 1 71.94 151 LEU B C 1
ATOM 3397 O O . LEU B 1 151 ? 10.492 19.844 14.195 1 71.94 151 LEU B O 1
ATOM 3401 N N . PHE B 1 152 ? 8.289 19.719 14.805 1 83.12 152 PHE B N 1
ATOM 3402 C CA . PHE B 1 152 ? 7.984 18.844 13.68 1 83.12 152 PHE B CA 1
ATOM 3403 C C . PHE B 1 152 ? 6.906 19.453 12.789 1 83.12 152 PHE B C 1
ATOM 3405 O O . PHE B 1 152 ? 5.988 20.125 13.281 1 83.12 152 PHE B O 1
ATOM 3412 N N . PHE B 1 153 ? 7.094 19.203 11.531 1 88.31 153 PHE B N 1
ATOM 3413 C CA . PHE B 1 153 ? 6.016 19.562 10.617 1 88.31 153 PHE B CA 1
ATOM 3414 C C . PHE B 1 153 ? 4.855 18.578 10.734 1 88.31 153 PHE B C 1
ATOM 3416 O O . PHE B 1 153 ? 5.07 17.375 10.875 1 88.31 153 PHE B O 1
ATOM 3423 N N . GLN B 1 154 ? 3.727 19.109 10.852 1 94.44 154 GLN B N 1
ATOM 3424 C CA . GLN B 1 154 ? 2.51 18.312 10.742 1 94.44 154 GLN B CA 1
ATOM 3425 C C . GLN B 1 154 ? 1.602 18.828 9.633 1 94.44 154 GLN B C 1
ATOM 3427 O O . GLN B 1 154 ? 1.451 20.047 9.477 1 94.44 154 GLN B O 1
ATOM 3432 N N . ILE B 1 155 ? 1.115 17.969 8.805 1 97.31 155 ILE B N 1
ATOM 3433 C CA . ILE B 1 155 ? 0.237 18.312 7.695 1 97.31 155 ILE B CA 1
ATOM 3434 C C . ILE B 1 155 ? -1.125 17.641 7.891 1 97.31 155 ILE B C 1
ATOM 3436 O O . ILE B 1 155 ? -1.228 16.422 7.914 1 97.31 155 ILE B O 1
ATOM 3440 N N . ASN B 1 156 ? -2.158 18.438 8.023 1 97.31 156 ASN B N 1
ATOM 3441 C CA . ASN B 1 156 ? -3.502 17.922 8.281 1 97.31 156 ASN B CA 1
ATOM 3442 C C . ASN B 1 156 ? -4.543 18.625 7.418 1 97.31 156 ASN B C 1
ATOM 3444 O O . ASN B 1 156 ? -4.258 19.656 6.801 1 97.31 156 ASN B O 1
ATOM 3448 N N . THR B 1 157 ? -5.672 18.062 7.309 1 97.25 157 THR B N 1
ATOM 3449 C CA . THR B 1 157 ? -6.824 18.656 6.637 1 97.25 157 THR B CA 1
ATOM 3450 C C . THR B 1 157 ? -7.309 19.891 7.387 1 97.25 157 THR B C 1
ATOM 3452 O O . THR B 1 157 ? -7.348 19.906 8.617 1 97.25 157 THR B O 1
ATOM 3455 N N . ASP B 1 158 ? -7.637 20.906 6.656 1 97.12 158 ASP B N 1
ATOM 3456 C CA . ASP B 1 158 ? -8.305 22.078 7.234 1 97.12 158 ASP B CA 1
ATOM 3457 C C . ASP B 1 158 ? -9.789 21.797 7.461 1 97.12 158 ASP B C 1
ATOM 3459 O O . ASP B 1 158 ? -10.625 22.125 6.613 1 97.12 158 ASP B O 1
ATOM 3463 N N . TYR B 1 159 ? -10.086 21.312 8.609 1 97 159 TYR B N 1
ATOM 3464 C CA . TYR B 1 159 ? -11.438 20.859 8.898 1 97 159 TYR B CA 1
ATOM 3465 C C . TYR B 1 159 ? -12.406 22.031 8.977 1 97 159 TYR B C 1
ATOM 3467 O O . TYR B 1 159 ? -13.602 21.891 8.703 1 97 159 TYR B O 1
ATOM 3475 N N . ALA B 1 160 ? -11.906 23.203 9.391 1 96.56 160 ALA B N 1
ATOM 3476 C CA . ALA B 1 160 ? -12.758 24.391 9.383 1 96.56 160 ALA B CA 1
ATOM 3477 C C . ALA B 1 160 ? -13.227 24.719 7.969 1 96.56 160 ALA B C 1
ATOM 3479 O O . ALA B 1 160 ? -14.422 24.922 7.734 1 96.56 160 ALA B O 1
ATOM 3480 N N . ALA B 1 161 ? -12.289 24.734 7.086 1 97.06 161 ALA B N 1
ATOM 3481 C CA . ALA B 1 161 ? -12.617 24.984 5.684 1 97.06 161 ALA B CA 1
ATOM 3482 C C . ALA B 1 161 ? -13.523 23.891 5.129 1 97.06 161 ALA B C 1
ATOM 3484 O O . ALA B 1 161 ? -14.445 24.172 4.359 1 97.06 161 ALA B O 1
ATOM 3485 N N . LEU B 1 162 ? -13.234 22.641 5.469 1 97.62 162 LEU B N 1
ATOM 3486 C CA . LEU B 1 162 ? -14.039 21.5 5.031 1 97.62 162 LEU B CA 1
ATOM 3487 C C . LEU B 1 162 ? -15.492 21.656 5.488 1 97.62 162 LEU B C 1
ATOM 3489 O O . LEU B 1 162 ? -16.422 21.406 4.711 1 97.62 162 LEU B O 1
ATOM 3493 N N . LYS B 1 163 ? -15.648 22.047 6.699 1 97.38 163 LYS B N 1
ATOM 3494 C CA . LYS B 1 163 ? -16.984 22.234 7.246 1 97.38 163 LYS B CA 1
ATOM 3495 C C . LYS B 1 163 ? -17.734 23.328 6.5 1 97.38 163 LYS B C 1
ATOM 3497 O O . LYS B 1 163 ? -18.922 23.188 6.176 1 97.38 163 LYS B O 1
ATOM 3502 N N . ASP B 1 164 ? -17.031 24.422 6.23 1 97.31 164 ASP B N 1
ATOM 3503 C CA . ASP B 1 164 ? -17.641 25.531 5.496 1 97.31 164 ASP B CA 1
ATOM 3504 C C . ASP B 1 164 ? -18.094 25.078 4.113 1 97.31 164 ASP B C 1
ATOM 3506 O O . ASP B 1 164 ? -19.203 25.406 3.689 1 97.31 164 ASP B O 1
ATOM 3510 N N . GLN B 1 165 ? -17.281 24.281 3.494 1 97.56 165 GLN B N 1
ATOM 3511 C CA . GLN B 1 165 ? -17.625 23.766 2.172 1 97.56 165 GLN B CA 1
ATOM 3512 C C . GLN B 1 165 ? -18.828 22.844 2.232 1 97.56 165 GLN B C 1
ATOM 3514 O O . GLN B 1 165 ? -19.719 22.906 1.382 1 97.56 165 GLN B O 1
ATOM 3519 N N . ALA B 1 166 ? -18.844 22 3.182 1 97.88 166 ALA B N 1
ATOM 3520 C CA . ALA B 1 166 ? -19.953 21.047 3.34 1 97.88 166 ALA B CA 1
ATOM 3521 C C . ALA B 1 166 ? -21.25 21.781 3.629 1 97.88 166 ALA B C 1
ATOM 3523 O O . ALA B 1 166 ? -22.297 21.469 3.047 1 97.88 166 ALA B O 1
ATOM 3524 N N . ASN B 1 167 ? -21.203 22.781 4.527 1 97.44 167 ASN B N 1
ATOM 3525 C CA . ASN B 1 167 ? -22.391 23.562 4.855 1 97.44 167 ASN B CA 1
ATOM 3526 C C . ASN B 1 167 ? -22.969 24.25 3.621 1 97.44 167 ASN B C 1
ATOM 3528 O O . ASN B 1 167 ? -24.188 24.281 3.428 1 97.44 167 ASN B O 1
ATOM 3532 N N . GLN B 1 168 ? -22.062 24.797 2.84 1 97.88 168 GLN B N 1
ATOM 3533 C CA . GLN B 1 168 ? -22.484 25.469 1.611 1 97.88 168 GLN B CA 1
ATOM 3534 C C . GLN B 1 168 ? -23.094 24.469 0.627 1 97.88 168 GLN B C 1
ATOM 3536 O O . GLN B 1 168 ? -24.156 24.734 0.047 1 97.88 168 GLN B O 1
ATOM 3541 N N . PHE B 1 169 ? -22.484 23.328 0.48 1 97.75 169 PHE B N 1
ATOM 3542 C CA . PHE B 1 169 ? -22.922 22.328 -0.475 1 97.75 169 PHE B CA 1
ATOM 3543 C C . PHE B 1 169 ? -24.297 21.766 -0.098 1 97.75 169 PHE B C 1
ATOM 3545 O O . PHE B 1 169 ? -25.172 21.625 -0.955 1 97.75 169 PHE B O 1
ATOM 3552 N N . PHE B 1 170 ? -24.484 21.469 1.204 1 97.5 170 PHE B N 1
ATOM 3553 C CA . PHE B 1 170 ? -25.719 20.828 1.653 1 97.5 170 PHE B CA 1
ATOM 3554 C C . PHE B 1 170 ? -26.75 21.875 2.045 1 97.5 170 PHE B C 1
ATOM 3556 O O . PHE B 1 170 ? -27.797 21.531 2.609 1 97.5 170 PHE B O 1
ATOM 3563 N N . LYS B 1 171 ? -26.453 23.141 1.827 1 96.75 171 LYS B N 1
ATOM 3564 C CA . LYS B 1 171 ? -27.359 24.25 2.105 1 96.75 171 LYS B CA 1
ATOM 3565 C C . LYS B 1 171 ? -27.875 24.203 3.543 1 96.75 171 LYS B C 1
ATOM 3567 O O . LYS B 1 171 ? -29.078 24.297 3.783 1 96.75 171 LYS B O 1
ATOM 3572 N N . ASP B 1 172 ? -27.047 23.844 4.363 1 92.81 172 ASP B N 1
ATOM 3573 C CA . ASP B 1 172 ? -27.234 23.828 5.812 1 92.81 172 ASP B CA 1
ATOM 3574 C C . ASP B 1 172 ? -28.203 22.734 6.23 1 92.81 172 ASP B C 1
ATOM 3576 O O . ASP B 1 172 ? -28.734 22.75 7.348 1 92.81 172 ASP B O 1
ATOM 3580 N N . GLU B 1 173 ? -28.516 21.797 5.301 1 96.19 173 GLU B N 1
ATOM 3581 C CA . GLU B 1 173 ? -29.188 20.562 5.695 1 96.19 173 GLU B CA 1
ATOM 3582 C C . GLU B 1 173 ? -28.25 19.641 6.453 1 96.19 173 GLU B C 1
ATOM 3584 O O . GLU B 1 173 ? -27.031 19.672 6.25 1 96.19 173 GLU B O 1
ATOM 3589 N N . PRO B 1 174 ? -28.797 18.828 7.305 1 96.69 174 PRO B N 1
ATOM 3590 C CA . PRO B 1 174 ? -27.938 17.922 8.062 1 96.69 174 PRO B CA 1
ATOM 3591 C C . PRO B 1 174 ? -27.203 16.938 7.168 1 96.69 174 PRO B C 1
ATOM 3593 O O . PRO B 1 174 ? -27.734 16.484 6.152 1 96.69 174 PRO B O 1
ATOM 3596 N N . TYR B 1 175 ? -26 16.656 7.531 1 98.06 175 TYR B N 1
ATOM 3597 C CA . TYR B 1 175 ? -25.188 15.664 6.84 1 98.06 175 TYR B CA 1
ATOM 3598 C C . TYR B 1 175 ? -24.312 14.891 7.824 1 98.06 175 TYR B C 1
ATOM 3600 O O . TYR B 1 175 ? -24.125 15.32 8.969 1 98.06 175 TYR B O 1
ATOM 3608 N N . THR B 1 176 ? -23.875 13.734 7.367 1 97.75 176 THR B N 1
ATOM 3609 C CA . THR B 1 176 ? -23 12.883 8.156 1 97.75 176 THR B CA 1
ATOM 3610 C C . THR B 1 176 ? -21.594 12.82 7.539 1 97.75 176 THR B C 1
ATOM 3612 O O . THR B 1 176 ? -21.453 12.617 6.332 1 97.75 176 THR B O 1
ATOM 3615 N N . LEU B 1 177 ? -20.578 13.125 8.359 1 98.38 177 LEU B N 1
ATOM 3616 C CA . LEU B 1 177 ? -19.219 12.797 7.945 1 98.38 177 LEU B CA 1
ATOM 3617 C C . LEU B 1 177 ? -18.922 11.32 8.188 1 98.38 177 LEU B C 1
ATOM 3619 O O . LEU B 1 177 ? -18.875 10.867 9.328 1 98.38 177 LEU B O 1
ATOM 3623 N N . LEU B 1 178 ? -18.812 10.57 7.102 1 97.75 178 LEU B N 1
ATOM 3624 C CA . LEU B 1 178 ? -18.344 9.195 7.207 1 97.75 178 LEU B CA 1
ATOM 3625 C C . LEU B 1 178 ? -16.828 9.125 7.121 1 97.75 178 LEU B C 1
ATOM 3627 O O . LEU B 1 178 ? -16.219 9.68 6.199 1 97.75 178 LEU B O 1
ATOM 3631 N N . SER B 1 179 ? -16.25 8.539 8.094 1 97.81 179 SER B N 1
ATOM 3632 C CA . SER B 1 179 ? -14.789 8.453 8.141 1 97.81 179 SER B CA 1
ATOM 3633 C C . SER B 1 179 ? -14.328 7.031 8.469 1 97.81 179 SER B C 1
ATOM 3635 O O . SER B 1 179 ? -15.062 6.273 9.102 1 97.81 179 SER B O 1
ATOM 3637 N N . LEU B 1 180 ? -13.195 6.691 7.965 1 97.62 180 LEU B N 1
ATOM 3638 C CA . LEU B 1 180 ? -12.523 5.48 8.422 1 97.62 180 LEU B CA 1
ATOM 3639 C C . LEU B 1 180 ? -11.891 5.695 9.797 1 97.62 180 LEU B C 1
ATOM 3641 O O . LEU B 1 180 ? -11.797 6.832 10.266 1 97.62 180 LEU B O 1
ATOM 3645 N N . PRO B 1 181 ? -11.508 4.617 10.445 1 97.06 181 PRO B N 1
ATOM 3646 C CA . PRO B 1 181 ? -10.914 4.758 11.773 1 97.06 181 PRO B CA 1
ATOM 3647 C C . PRO B 1 181 ? -9.719 5.699 11.797 1 97.06 181 PRO B C 1
ATOM 3649 O O . PRO B 1 181 ? -8.914 5.699 10.859 1 97.06 181 PRO B O 1
ATOM 3652 N N . ILE B 1 182 ? -9.609 6.5 12.789 1 97 182 ILE B N 1
ATOM 3653 C CA . ILE B 1 182 ? -8.531 7.469 13.008 1 97 182 ILE B CA 1
ATOM 3654 C C . ILE B 1 182 ? -7.656 7.012 14.172 1 97 182 ILE B C 1
ATOM 3656 O O . ILE B 1 182 ? -8.141 6.848 15.289 1 97 182 ILE B O 1
ATOM 3660 N N . THR B 1 183 ? -6.422 6.816 13.891 1 95.81 183 THR B N 1
ATOM 3661 C CA . THR B 1 183 ? -5.504 6.285 14.898 1 95.81 183 THR B CA 1
ATOM 3662 C C . THR B 1 183 ? -5.016 7.398 15.82 1 95.81 183 THR B C 1
ATOM 3664 O O . THR B 1 183 ? -4.93 7.207 17.031 1 95.81 183 THR B O 1
ATOM 3667 N N . ASN B 1 184 ? -4.695 8.5 15.211 1 97.38 184 ASN B N 1
ATOM 3668 C CA . ASN B 1 184 ? -4.234 9.625 16.016 1 97.38 184 ASN B CA 1
ATOM 3669 C C . ASN B 1 184 ? -5.359 10.211 16.859 1 97.38 184 ASN B C 1
ATOM 3671 O O . ASN B 1 184 ? -6.316 10.766 16.328 1 97.38 184 ASN B O 1
ATOM 3675 N N . ARG B 1 185 ? -5.195 10.133 18.125 1 97.69 185 ARG B N 1
ATOM 3676 C CA . ARG B 1 185 ? -6.238 10.531 19.062 1 97.69 185 ARG B CA 1
ATOM 3677 C C . ARG B 1 185 ? -6.555 12.023 18.922 1 97.69 185 ARG B C 1
ATOM 3679 O O . ARG B 1 185 ? -7.719 12.422 18.938 1 97.69 185 ARG B O 1
ATOM 3686 N N . GLU B 1 186 ? -5.531 12.805 18.859 1 97.25 186 GLU B N 1
ATOM 3687 C CA . GLU B 1 186 ? -5.707 14.242 18.719 1 97.25 186 GLU B CA 1
ATOM 3688 C C . GLU B 1 186 ? -6.496 14.594 17.469 1 97.25 186 GLU B C 1
ATOM 3690 O O . GLU B 1 186 ? -7.352 15.484 17.484 1 97.25 186 GLU B O 1
ATOM 3695 N N . ARG B 1 187 ? -6.23 13.914 16.422 1 97.69 187 ARG B N 1
ATOM 3696 C CA . ARG B 1 187 ? -6.98 14.133 15.18 1 97.69 187 ARG B CA 1
ATOM 3697 C C . ARG B 1 187 ? -8.438 13.711 15.344 1 97.69 187 ARG B C 1
ATOM 3699 O O . ARG B 1 187 ? -9.344 14.43 14.922 1 97.69 187 ARG B O 1
ATOM 3706 N N . TYR B 1 188 ? -8.641 12.562 15.93 1 97.88 188 TYR B N 1
ATOM 3707 C CA . TYR B 1 188 ? -10 12.102 16.172 1 97.88 188 TYR B CA 1
ATOM 3708 C C . TYR B 1 188 ? -10.797 13.133 16.953 1 97.88 188 TYR B C 1
ATOM 3710 O O . TYR B 1 188 ? -11.93 13.453 16.594 1 97.88 188 TYR B O 1
ATOM 3718 N N . GLU B 1 189 ? -10.211 13.609 18.031 1 97.44 189 GLU B N 1
ATOM 3719 C CA . GLU B 1 189 ? -10.875 14.594 18.875 1 97.44 189 GLU B CA 1
ATOM 3720 C C . GLU B 1 189 ? -11.188 15.867 18.094 1 97.44 189 GLU B C 1
ATOM 3722 O O . GLU B 1 189 ? -12.266 16.453 18.234 1 97.44 189 GLU B O 1
ATOM 3727 N N . HIS B 1 190 ? -10.227 16.234 17.281 1 96.19 190 HIS B N 1
ATOM 3728 C CA . HIS B 1 190 ? -10.398 17.438 16.469 1 96.19 190 HIS B CA 1
ATOM 3729 C C . HIS B 1 190 ? -11.539 17.266 15.477 1 96.19 190 HIS B C 1
ATOM 3731 O O . HIS B 1 190 ? -12.414 18.141 15.383 1 96.19 190 HIS B O 1
ATOM 3737 N N . VAL B 1 191 ? -11.625 16.188 14.773 1 97.56 191 VAL B N 1
ATOM 3738 C CA . VAL B 1 191 ? -12.664 15.906 13.781 1 97.56 191 VAL B CA 1
ATOM 3739 C C . VAL B 1 191 ? -14.023 15.797 14.469 1 97.56 191 VAL B C 1
ATOM 3741 O O . VAL B 1 191 ? -15.008 16.359 13.992 1 97.56 191 VAL B O 1
ATOM 3744 N N . SER B 1 192 ? -14.023 15.094 15.57 1 97.44 192 SER B N 1
ATOM 3745 C CA . SER B 1 192 ? -15.266 14.891 16.297 1 97.44 192 SER B CA 1
ATOM 3746 C C . SER B 1 192 ? -15.852 16.219 16.781 1 97.44 192 SER B C 1
ATOM 3748 O O . SER B 1 192 ? -17.078 16.375 16.828 1 97.44 192 SER B O 1
ATOM 3750 N N . ALA B 1 193 ? -15.023 17.125 17.188 1 96.44 193 ALA B N 1
ATOM 3751 C CA . ALA B 1 193 ? -15.469 18.422 17.672 1 96.44 193 ALA B CA 1
ATOM 3752 C C . ALA B 1 193 ? -16.078 19.266 16.547 1 96.44 193 ALA B C 1
ATOM 3754 O O . ALA B 1 193 ? -17.062 19.969 16.75 1 96.44 193 ALA B O 1
ATOM 3755 N N . PHE B 1 194 ? -15.531 19.125 15.344 1 95 194 PHE B N 1
ATOM 3756 C CA . PHE B 1 194 ? -15.977 19.938 14.211 1 95 194 PHE B CA 1
ATOM 3757 C C . PHE B 1 194 ? -17.234 19.344 13.578 1 95 194 PHE B C 1
ATOM 3759 O O . PHE B 1 194 ? -18.047 20.062 13 1 95 194 PHE B O 1
ATOM 3766 N N . PHE B 1 195 ? -17.297 18.047 13.711 1 97.62 195 PHE B N 1
ATOM 3767 C CA . PHE B 1 195 ? -18.406 17.344 13.055 1 97.62 195 PH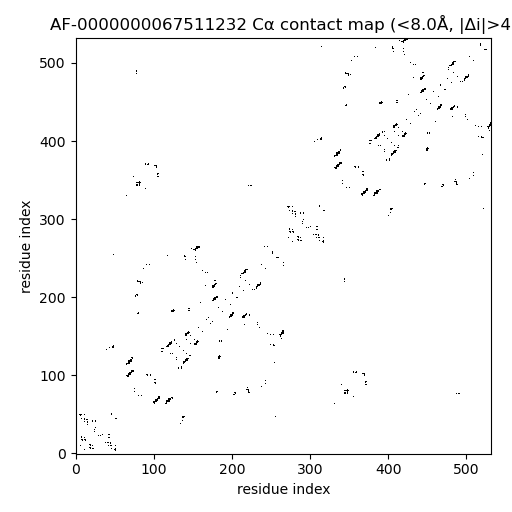E B CA 1
ATOM 3768 C C . PHE B 1 195 ? -19.156 16.469 14.039 1 97.62 195 PHE B C 1
ATOM 3770 O O . PHE B 1 195 ? -18.891 15.266 14.133 1 97.62 195 PHE B O 1
ATOM 3777 N N . PRO B 1 196 ? -20.234 17 14.602 1 92.44 196 PRO B N 1
ATOM 3778 C CA . PRO B 1 196 ? -20.984 16.234 15.602 1 92.44 196 PRO B CA 1
ATOM 3779 C C . PRO B 1 196 ? -21.656 15 15.008 1 92.44 196 PRO B C 1
ATOM 3781 O O . PRO B 1 196 ? -21.891 14.023 15.727 1 92.44 196 PRO B O 1
ATOM 3784 N N . SER B 1 197 ? -21.984 15.016 13.758 1 96.94 197 SER B N 1
ATOM 3785 C CA . SER B 1 197 ? -22.547 13.852 13.078 1 96.94 197 SER B CA 1
ATOM 3786 C C . SER B 1 197 ? -21.453 13.055 12.367 1 96.94 197 SER B C 1
ATOM 3788 O O . SER B 1 197 ? -21.578 12.75 11.18 1 96.94 197 SER B O 1
ATOM 3790 N N . LEU B 1 198 ? -20.422 12.797 13.102 1 98 198 LEU B N 1
ATOM 3791 C CA . LEU B 1 198 ? -19.328 11.953 12.641 1 98 198 LEU B CA 1
ATOM 3792 C C . LEU B 1 198 ? -19.641 10.477 12.867 1 98 198 LEU B C 1
ATOM 3794 O O . LEU B 1 198 ? -20.094 10.102 13.953 1 98 198 LEU B O 1
ATOM 3798 N N . HIS B 1 199 ? -19.516 9.648 11.82 1 98.06 199 HIS B N 1
ATOM 3799 C CA . HIS B 1 199 ? -19.641 8.203 11.953 1 98.06 199 HIS B CA 1
ATOM 3800 C C . HIS B 1 199 ? -18.375 7.492 11.484 1 98.06 199 HIS B C 1
ATOM 3802 O O . HIS B 1 199 ? -17.953 7.656 10.336 1 98.06 199 HIS B O 1
ATOM 3808 N N . ILE B 1 200 ? -17.766 6.711 12.328 1 97.69 200 ILE B N 1
ATOM 3809 C CA . ILE B 1 200 ? -16.594 5.918 12 1 97.69 200 ILE B CA 1
ATOM 3810 C C . ILE B 1 200 ? -17.016 4.551 11.469 1 97.69 200 ILE B C 1
ATOM 3812 O O . ILE B 1 200 ? -17.734 3.811 12.148 1 97.69 200 ILE B O 1
ATOM 3816 N N . VAL B 1 201 ? -16.609 4.262 10.266 1 96.94 201 VAL B N 1
ATOM 3817 C CA . VAL B 1 201 ? -17 3.012 9.617 1 96.94 201 VAL B CA 1
ATOM 3818 C C . VAL B 1 201 ? -15.984 1.922 9.945 1 96.94 201 VAL B C 1
ATOM 3820 O O . VAL B 1 201 ? -14.82 2.023 9.57 1 96.94 201 VAL B O 1
ATOM 3823 N N . ASN B 1 202 ? -16.406 0.834 10.516 1 89.38 202 ASN B N 1
ATOM 3824 C CA . ASN B 1 202 ? -15.531 -0.287 10.852 1 89.38 202 ASN B CA 1
ATOM 3825 C C . ASN B 1 202 ? -15.773 -1.479 9.93 1 89.38 202 ASN B C 1
ATOM 3827 O O . ASN B 1 202 ? -14.852 -2.227 9.617 1 89.38 202 ASN B O 1
ATOM 3831 N N . ASP B 1 203 ? -17.016 -1.618 9.586 1 89.56 203 ASP B N 1
ATOM 3832 C CA . ASP B 1 203 ? -17.438 -2.734 8.75 1 89.56 203 ASP B CA 1
ATOM 3833 C C . ASP B 1 203 ? -18.078 -2.236 7.457 1 89.56 203 ASP B C 1
ATOM 3835 O O . ASP B 1 203 ? -18.984 -1.396 7.488 1 89.56 203 ASP B O 1
ATOM 3839 N N . LEU B 1 204 ? -17.578 -2.826 6.398 1 91.12 204 LEU B N 1
ATOM 3840 C CA . LEU B 1 204 ? -18.078 -2.35 5.109 1 91.12 204 LEU B CA 1
ATOM 3841 C C . LEU B 1 204 ? -19.562 -2.648 4.961 1 91.12 204 LEU B C 1
ATOM 3843 O O . LEU B 1 204 ? -20.266 -1.98 4.191 1 91.12 204 LEU B O 1
ATOM 3847 N N . ARG B 1 205 ? -20.172 -3.533 5.676 1 88.25 205 ARG B N 1
ATOM 3848 C CA . ARG B 1 205 ? -21.578 -3.902 5.578 1 88.25 205 ARG B CA 1
ATOM 3849 C C . ARG B 1 205 ? -22.469 -2.771 6.066 1 88.25 205 ARG B C 1
ATOM 3851 O O . ARG B 1 205 ? -23.656 -2.715 5.723 1 88.25 205 ARG B O 1
ATOM 3858 N N . GLU B 1 206 ? -21.875 -1.888 6.82 1 91.62 206 GLU B N 1
ATOM 3859 C CA . GLU B 1 206 ? -22.656 -0.799 7.379 1 91.62 206 GLU B CA 1
ATOM 3860 C C . GLU B 1 206 ? -22.922 0.286 6.34 1 91.62 206 GLU B C 1
ATOM 3862 O O . GLU B 1 206 ? -23.812 1.128 6.52 1 91.62 206 GLU B O 1
ATOM 3867 N N . LEU B 1 207 ? -22.188 0.252 5.305 1 94.38 207 LEU B N 1
ATOM 3868 C CA . LEU B 1 207 ? -22.203 1.355 4.348 1 94.38 207 LEU B CA 1
ATOM 3869 C C . LEU B 1 207 ? -23.578 1.468 3.691 1 94.38 207 LEU B C 1
ATOM 3871 O O . LEU B 1 207 ? -24.031 2.568 3.355 1 94.38 207 LEU B O 1
ATOM 3875 N N . THR B 1 208 ? -24.25 0.362 3.557 1 91.19 208 THR B N 1
ATOM 3876 C CA . THR B 1 208 ? -25.531 0.366 2.867 1 91.19 208 THR B CA 1
ATOM 3877 C C . THR B 1 208 ? -26.578 1.156 3.66 1 91.19 208 THR B C 1
ATOM 3879 O O . THR B 1 208 ? -27.547 1.656 3.094 1 91.19 208 THR B O 1
ATOM 3882 N N . TYR B 1 209 ? -26.344 1.326 4.934 1 93 209 TYR B N 1
ATOM 3883 C CA . TYR B 1 209 ? -27.281 2.045 5.797 1 93 209 TYR B CA 1
ATOM 3884 C C . TYR B 1 209 ? -27.25 3.541 5.5 1 93 209 TYR B C 1
ATOM 3886 O O . TYR B 1 209 ? -28.156 4.277 5.906 1 93 209 TYR B O 1
ATOM 3894 N N . PHE B 1 210 ? -26.234 3.98 4.766 1 95.25 210 PHE B N 1
ATOM 3895 C CA . PHE B 1 210 ? -26.047 5.414 4.598 1 95.25 210 PHE B CA 1
ATOM 3896 C C . PHE B 1 210 ? -26.344 5.84 3.164 1 95.25 210 PHE B C 1
ATOM 3898 O O . PHE B 1 210 ? -26.078 6.98 2.781 1 95.25 210 PHE B O 1
ATOM 3905 N N . GLU B 1 211 ? -26.875 4.969 2.361 1 92.44 211 GLU B N 1
ATOM 3906 C CA . GLU B 1 211 ? -27.031 5.199 0.93 1 92.44 211 GLU B CA 1
ATOM 3907 C C . GLU B 1 211 ? -28.016 6.332 0.661 1 92.44 211 GLU B C 1
ATOM 3909 O O . GLU B 1 211 ? -27.969 6.977 -0.386 1 92.44 211 GLU B O 1
ATOM 3914 N N . LYS B 1 212 ? -28.891 6.684 1.581 1 92.56 212 LYS B N 1
ATOM 3915 C CA . LYS B 1 212 ? -29.906 7.707 1.357 1 92.56 212 LYS B CA 1
ATOM 3916 C C . LYS B 1 212 ? -29.625 8.953 2.188 1 92.56 212 LYS B C 1
ATOM 3918 O O . LYS B 1 212 ? -30.484 9.836 2.307 1 92.56 212 LYS B O 1
ATOM 3923 N N . GLU B 1 213 ? -28.469 9.07 2.719 1 95.12 213 GLU B N 1
ATOM 3924 C CA . GLU B 1 213 ? -28.109 10.195 3.584 1 95.12 213 GLU B CA 1
ATOM 3925 C C . GLU B 1 213 ? -27.219 11.188 2.857 1 95.12 213 GLU B C 1
ATOM 3927 O O . GLU B 1 213 ? -26.594 10.852 1.85 1 95.12 213 GLU B O 1
ATOM 3932 N N . ASN B 1 214 ? -27.328 12.477 3.357 1 97.69 214 ASN B N 1
ATOM 3933 C CA . ASN B 1 214 ? -26.297 13.438 2.963 1 97.69 214 ASN B CA 1
ATOM 3934 C C . ASN B 1 214 ? -24.938 13.094 3.578 1 97.69 214 ASN B C 1
ATOM 3936 O O . ASN B 1 214 ? -24.812 13.039 4.801 1 97.69 214 ASN B O 1
ATOM 3940 N N . LEU B 1 215 ? -23.969 12.852 2.65 1 98.31 215 LEU B N 1
ATOM 3941 C CA . LEU B 1 215 ? -22.703 12.336 3.152 1 98.31 215 LEU B CA 1
ATOM 3942 C C . LEU B 1 215 ? -21.547 13.281 2.793 1 98.31 215 LEU B C 1
ATOM 3944 O O . LEU B 1 215 ? -21.453 13.734 1.652 1 98.31 215 LEU B O 1
ATOM 3948 N N . LEU B 1 216 ? -20.812 13.672 3.77 1 98.56 216 LEU B N 1
ATOM 3949 C CA . LEU B 1 216 ? -19.5 14.25 3.559 1 98.56 216 LEU B CA 1
ATOM 3950 C C . LEU B 1 216 ? -18.406 13.18 3.641 1 98.56 216 LEU B C 1
ATOM 3952 O O . LEU B 1 216 ? -18.344 12.438 4.621 1 98.56 216 LEU B O 1
ATOM 3956 N N . LEU B 1 217 ? -17.641 13.055 2.574 1 98.31 217 LEU B N 1
ATOM 3957 C CA . LEU B 1 217 ? -16.609 12.023 2.488 1 98.31 217 LEU B CA 1
ATOM 3958 C C . LEU B 1 217 ? -15.242 12.648 2.254 1 98.31 217 LEU B C 1
ATOM 3960 O O . LEU B 1 217 ? -15.109 13.602 1.48 1 98.31 217 LEU B O 1
ATOM 3964 N N . ILE B 1 218 ? -14.242 12.094 2.92 1 98.06 218 ILE B N 1
ATOM 3965 C CA . ILE B 1 218 ? -12.883 12.57 2.693 1 98.06 218 ILE B CA 1
ATOM 3966 C C . ILE B 1 218 ? -11.984 11.398 2.307 1 98.06 218 ILE B C 1
ATOM 3968 O O . ILE B 1 218 ? -10.875 11.602 1.798 1 98.06 218 ILE B O 1
ATOM 3972 N N . ASP B 1 219 ? -12.367 10.148 2.617 1 97.88 219 ASP B N 1
ATOM 3973 C CA . ASP B 1 219 ? -11.648 8.93 2.262 1 97.88 219 ASP B CA 1
ATOM 3974 C C . ASP B 1 219 ? -12.047 8.438 0.872 1 97.88 219 ASP B C 1
ATOM 3976 O O . ASP B 1 219 ? -13.234 8.344 0.559 1 97.88 219 ASP B O 1
ATOM 3980 N N . GLU B 1 220 ? -11.039 8.133 0.063 1 97.81 220 GLU B N 1
ATOM 3981 C CA . GLU B 1 220 ? -11.289 7.738 -1.319 1 97.81 220 GLU B CA 1
ATOM 3982 C C . GLU B 1 220 ? -12.062 6.418 -1.384 1 97.81 220 GLU B C 1
ATOM 3984 O O . GLU B 1 220 ? -12.922 6.238 -2.246 1 97.81 220 GLU B O 1
ATOM 3989 N N . SER B 1 221 ? -11.758 5.473 -0.534 1 96.81 221 SER B N 1
ATOM 3990 C CA . SER B 1 221 ? -12.438 4.18 -0.528 1 96.81 221 SER B CA 1
ATOM 3991 C C . SER B 1 221 ? -13.93 4.336 -0.253 1 96.81 221 SER B C 1
ATOM 3993 O O . SER B 1 221 ? -14.75 3.648 -0.858 1 96.81 221 SER B O 1
ATOM 3995 N N . LEU B 1 222 ? -14.289 5.258 0.644 1 97.5 222 LEU B N 1
ATOM 3996 C CA . LEU B 1 222 ? -15.703 5.531 0.915 1 97.5 222 LEU B CA 1
ATOM 3997 C C . LEU B 1 222 ? -16.359 6.215 -0.278 1 97.5 222 LEU B C 1
ATOM 3999 O O . LEU B 1 222 ? -17.5 5.887 -0.638 1 97.5 222 LEU B O 1
ATOM 4003 N N . ASP B 1 223 ? -15.641 7.152 -0.865 1 97.38 223 ASP B N 1
ATOM 4004 C CA . ASP B 1 223 ? -16.172 7.801 -2.061 1 97.38 223 ASP B CA 1
ATOM 4005 C C . ASP B 1 223 ? -16.453 6.777 -3.16 1 97.38 223 ASP B C 1
ATOM 4007 O O . ASP B 1 223 ? -17.469 6.863 -3.854 1 97.38 223 ASP B O 1
ATOM 4011 N N . GLN B 1 224 ? -15.539 5.844 -3.287 1 95.31 224 GLN B N 1
ATOM 4012 C CA . GLN B 1 224 ? -15.695 4.816 -4.312 1 95.31 224 GLN B CA 1
ATOM 4013 C C . GLN B 1 224 ? -16.953 3.988 -4.078 1 95.31 224 GLN B C 1
ATOM 4015 O O . GLN B 1 224 ? -17.656 3.646 -5.027 1 95.31 224 GLN B O 1
ATOM 4020 N N . PHE B 1 225 ? -17.219 3.682 -2.883 1 95 225 PHE B N 1
ATOM 4021 C CA . PHE B 1 225 ? -18.406 2.906 -2.566 1 95 225 PHE B CA 1
ATOM 4022 C C . PHE B 1 225 ? -19.672 3.674 -2.941 1 95 225 PHE B C 1
ATOM 4024 O O . PHE B 1 225 ? -20.625 3.092 -3.455 1 95 225 PHE B O 1
ATOM 4031 N N . PHE B 1 226 ? -19.656 4.953 -2.719 1 95.94 226 PHE B N 1
ATOM 4032 C CA . PHE B 1 226 ? -20.828 5.777 -2.928 1 95.94 226 PHE B CA 1
ATOM 4033 C C . PHE B 1 226 ? -20.75 6.512 -4.262 1 95.94 226 PHE B C 1
ATOM 4035 O O . PHE B 1 226 ? -21.312 7.598 -4.41 1 95.94 226 PHE B O 1
ATOM 4042 N N . VAL B 1 227 ? -20.047 5.949 -5.191 1 92.06 227 VAL B N 1
ATOM 4043 C CA . VAL B 1 227 ? -19.719 6.625 -6.441 1 92.06 227 VAL B CA 1
ATOM 4044 C C . VAL B 1 227 ? -21 7.047 -7.156 1 92.06 227 VAL B C 1
ATOM 4046 O O . VAL B 1 227 ? -21.047 8.102 -7.793 1 92.06 227 VAL B O 1
ATOM 4049 N N . ASN B 1 228 ? -22.094 6.395 -7.016 1 89.75 228 ASN B N 1
ATOM 4050 C CA . ASN B 1 228 ? -23.328 6.684 -7.738 1 89.75 228 ASN B CA 1
ATOM 4051 C C . ASN B 1 228 ? -24.297 7.496 -6.887 1 89.75 228 ASN B C 1
ATOM 4053 O O . ASN B 1 228 ? -25.406 7.801 -7.328 1 89.75 228 ASN B O 1
ATOM 4057 N N . SER B 1 229 ? -23.875 7.844 -5.703 1 91.31 229 SER B N 1
ATOM 4058 C CA . SER B 1 229 ? -24.766 8.617 -4.836 1 91.31 229 SER B CA 1
ATOM 4059 C C . SER B 1 229 ? -24.781 10.086 -5.238 1 91.31 229 SER B C 1
ATOM 4061 O O . SER B 1 229 ? -23.734 10.68 -5.5 1 91.31 229 SER B O 1
ATOM 4063 N N . SER B 1 230 ? -25.906 10.672 -5.312 1 88.25 230 SER B N 1
ATOM 4064 C CA . SER B 1 230 ? -26.062 12.086 -5.652 1 88.25 230 SER B CA 1
ATOM 4065 C C . SER B 1 230 ? -26.016 12.961 -4.402 1 88.25 230 SER B C 1
ATOM 4067 O O . SER B 1 230 ? -25.891 14.188 -4.5 1 88.25 230 SER B O 1
ATOM 4069 N N . GLN B 1 231 ? -26.062 12.461 -3.262 1 93.94 231 GLN B N 1
ATOM 4070 C CA . GLN B 1 231 ? -26.141 13.195 -2.006 1 93.94 231 GLN B CA 1
ATOM 4071 C C . GLN B 1 231 ? -24.797 13.156 -1.272 1 93.94 231 GLN B C 1
ATOM 4073 O O . GLN B 1 231 ? -24.766 13.07 -0.043 1 93.94 231 GLN B O 1
ATOM 4078 N N . LYS B 1 232 ? -23.766 13.141 -1.997 1 97.19 232 LYS B N 1
ATOM 4079 C CA . LYS B 1 232 ? -22.453 13.086 -1.347 1 97.19 232 LYS B CA 1
ATOM 4080 C C . LYS B 1 232 ? -21.562 14.242 -1.801 1 97.19 232 LYS B C 1
ATOM 4082 O O . LYS B 1 232 ? -21.641 14.68 -2.951 1 97.19 232 LYS B O 1
ATOM 4087 N N . LEU B 1 233 ? -20.844 14.812 -0.901 1 98.12 233 LEU B N 1
ATOM 4088 C CA . LEU B 1 233 ? -19.734 15.719 -1.168 1 98.12 233 LEU B CA 1
ATOM 4089 C C . LEU B 1 233 ? -18.391 15.047 -0.846 1 98.12 233 LEU B C 1
ATOM 4091 O O . LEU B 1 233 ? -18.172 14.625 0.29 1 98.12 233 LEU B O 1
ATOM 4095 N N . TYR B 1 234 ? -17.609 14.875 -1.85 1 98.12 234 TYR B N 1
ATOM 4096 C CA . TYR B 1 234 ? -16.297 14.258 -1.663 1 98.12 234 TYR B CA 1
ATOM 4097 C C . TYR B 1 234 ? -15.195 15.305 -1.706 1 98.12 234 TYR B C 1
ATOM 4099 O O . TYR B 1 234 ? -15.008 15.977 -2.727 1 98.12 234 TYR B O 1
ATOM 4107 N N . CYS B 1 235 ? -14.523 15.539 -0.618 1 97.88 235 CYS B N 1
ATOM 4108 C CA . CYS B 1 235 ? -13.336 16.375 -0.477 1 97.88 235 CYS B CA 1
ATOM 4109 C C . CYS B 1 235 ? -12.125 15.531 -0.104 1 97.88 235 CYS B C 1
ATOM 4111 O O . CYS B 1 235 ? -11.875 15.281 1.076 1 97.88 235 CYS B O 1
ATOM 4113 N N . PRO B 1 236 ? -11.336 15.195 -1.074 1 97.31 236 PRO B N 1
ATOM 4114 C CA . PRO B 1 236 ? -10.273 14.219 -0.823 1 97.31 236 PRO B CA 1
ATOM 4115 C C . PRO B 1 236 ? -9.258 14.703 0.21 1 97.31 236 PRO B C 1
ATOM 4117 O O . PRO B 1 236 ? -8.766 15.836 0.116 1 97.31 236 PRO B O 1
ATOM 4120 N N . ARG B 1 237 ? -8.914 13.828 1.134 1 94.94 237 ARG B N 1
ATOM 4121 C CA . ARG B 1 237 ? -7.879 14.086 2.131 1 94.94 237 ARG B CA 1
ATOM 4122 C C . ARG B 1 237 ? -6.52 14.289 1.47 1 94.94 237 ARG B C 1
ATOM 4124 O O . ARG B 1 237 ? -5.691 15.062 1.965 1 94.94 237 ARG B O 1
ATOM 4131 N N . PHE B 1 238 ? -6.246 13.547 0.423 1 96.31 238 PHE B N 1
ATOM 4132 C CA . PHE B 1 238 ? -5.008 13.672 -0.336 1 96.31 238 PHE B CA 1
ATOM 4133 C C . PHE B 1 238 ? -5.273 14.281 -1.708 1 96.31 238 PHE B C 1
ATOM 4135 O O . PHE B 1 238 ? -5.543 13.562 -2.672 1 96.31 238 PHE B O 1
ATOM 4142 N N . SER B 1 239 ? -5.215 15.57 -1.771 1 96 239 SER B N 1
ATOM 4143 C CA . SER B 1 239 ? -5.402 16.375 -2.973 1 96 239 SER B CA 1
ATOM 4144 C C . SER B 1 239 ? -4.066 16.828 -3.555 1 96 239 SER B C 1
ATOM 4146 O O . SER B 1 239 ? -3.031 16.734 -2.891 1 96 239 SER B O 1
ATOM 4148 N N . PRO B 1 240 ? -4.043 17.25 -4.824 1 95.12 240 PRO B N 1
ATOM 4149 C CA . PRO B 1 240 ? -2.811 17.812 -5.379 1 95.12 240 PRO B CA 1
ATOM 4150 C C . PRO B 1 240 ? -2.24 18.953 -4.527 1 95.12 240 PRO B C 1
ATOM 4152 O O . PRO B 1 240 ? -1.021 19.062 -4.383 1 95.12 240 PRO B O 1
ATOM 4155 N N . LYS B 1 241 ? -3.129 19.734 -3.949 1 96.75 241 LYS B N 1
ATOM 4156 C CA . LYS B 1 241 ? -2.676 20.812 -3.076 1 96.75 241 LYS B CA 1
ATOM 4157 C C . LYS B 1 241 ? -1.95 20.266 -1.853 1 96.75 241 LYS B C 1
ATOM 4159 O O . LYS B 1 241 ? -0.891 20.766 -1.475 1 96.75 241 LYS B O 1
ATOM 4164 N N . LYS B 1 242 ? -2.482 19.281 -1.227 1 97 242 LYS B N 1
ATOM 4165 C CA . LYS B 1 242 ? -1.818 18.656 -0.085 1 97 242 LYS B CA 1
ATOM 4166 C C . LYS B 1 242 ? -0.477 18.062 -0.491 1 97 242 LYS B C 1
ATOM 4168 O O . LYS B 1 242 ? 0.492 18.109 0.27 1 97 242 LYS B O 1
ATOM 4173 N N . GLY B 1 243 ? -0.479 17.438 -1.701 1 97.19 243 GLY B N 1
ATOM 4174 C CA . GLY B 1 243 ? 0.779 16.938 -2.227 1 97.19 243 GLY B CA 1
ATOM 4175 C C . GLY B 1 243 ? 1.864 17.984 -2.305 1 97.19 243 GLY B C 1
ATOM 4176 O O . GLY B 1 243 ? 3.002 17.75 -1.892 1 97.19 243 GLY B O 1
ATOM 4177 N N . GLN B 1 244 ? 1.49 19.125 -2.791 1 96.75 244 GLN B N 1
ATOM 4178 C CA . GLN B 1 244 ? 2.439 20.234 -2.898 1 96.75 244 GLN B CA 1
ATOM 4179 C C . GLN B 1 244 ? 2.934 20.672 -1.521 1 96.75 244 GLN B C 1
ATOM 4181 O O . GLN B 1 244 ? 4.121 20.938 -1.338 1 96.75 244 GLN B O 1
ATOM 4186 N N . VAL B 1 245 ? 2.055 20.703 -0.616 1 96.5 245 VAL B N 1
ATOM 4187 C CA . VAL B 1 245 ? 2.406 21.109 0.742 1 96.5 245 VAL B CA 1
ATOM 4188 C C . VAL B 1 245 ? 3.361 20.094 1.354 1 96.5 245 VAL B C 1
ATOM 4190 O O . VAL B 1 245 ? 4.309 20.453 2.053 1 96.5 245 VAL B O 1
ATOM 4193 N N . ILE B 1 246 ? 3.107 18.812 1.097 1 97 246 ILE B N 1
ATOM 4194 C CA . ILE B 1 246 ? 3.98 17.75 1.592 1 97 246 ILE B CA 1
ATOM 4195 C C . ILE B 1 246 ? 5.387 17.938 1.025 1 97 246 ILE B C 1
ATOM 4197 O O . ILE B 1 246 ? 6.371 17.875 1.764 1 97 246 ILE B O 1
ATOM 4201 N N . LEU B 1 247 ? 5.473 18.203 -0.267 1 95.44 247 LEU B N 1
ATOM 4202 C CA . LEU B 1 247 ? 6.773 18.406 -0.903 1 95.44 247 LEU B CA 1
ATOM 4203 C C . LEU B 1 247 ? 7.488 19.609 -0.309 1 95.44 247 LEU B C 1
ATOM 4205 O O . LEU B 1 247 ? 8.695 19.562 -0.071 1 95.44 247 LEU B O 1
ATOM 4209 N N . GLU B 1 248 ? 6.746 20.656 -0.067 1 92.62 248 GLU B N 1
ATOM 4210 C CA . GLU B 1 248 ? 7.324 21.844 0.548 1 92.62 248 GLU B CA 1
ATOM 4211 C C . GLU B 1 248 ? 7.844 21.547 1.95 1 92.62 248 GLU B C 1
ATOM 4213 O O . GLU B 1 248 ? 8.953 21.953 2.305 1 92.62 248 GLU B O 1
ATOM 4218 N N . ALA B 1 249 ? 7.059 20.844 2.695 1 92.19 249 ALA B N 1
ATOM 4219 C CA . ALA B 1 249 ? 7.461 20.484 4.051 1 92.19 249 ALA B CA 1
ATOM 4220 C C . ALA B 1 249 ? 8.727 19.625 4.035 1 92.19 249 ALA B C 1
ATOM 4222 O O . ALA B 1 249 ? 9.602 19.781 4.895 1 92.19 249 ALA B O 1
ATOM 4223 N N . ILE B 1 250 ? 8.797 18.703 3.086 1 90.62 250 ILE B N 1
ATOM 4224 C CA . ILE B 1 250 ? 9.969 17.844 2.938 1 90.62 250 ILE B CA 1
ATOM 4225 C C . ILE B 1 250 ? 11.203 18.703 2.689 1 90.62 250 ILE B C 1
ATOM 4227 O O . ILE B 1 250 ? 12.242 18.516 3.324 1 90.62 250 ILE B O 1
ATOM 4231 N N . GLU B 1 251 ? 11.094 19.672 1.81 1 86 251 GLU B N 1
ATOM 4232 C CA . GLU B 1 251 ? 12.203 20.562 1.508 1 86 251 GLU B CA 1
ATOM 4233 C C . GLU B 1 251 ? 12.617 21.359 2.738 1 86 251 GLU B C 1
ATOM 4235 O O . GLU B 1 251 ? 13.812 21.5 3.023 1 86 251 GLU B O 1
ATOM 4240 N N . TRP B 1 252 ? 11.641 21.875 3.42 1 83.56 252 TRP B N 1
ATOM 4241 C CA . TRP B 1 252 ? 11.922 22.656 4.617 1 83.56 252 TRP B CA 1
ATOM 4242 C C . TRP B 1 252 ? 12.586 21.797 5.691 1 83.56 252 TRP B C 1
ATOM 4244 O O . TRP B 1 252 ? 13.523 22.25 6.352 1 83.56 252 TRP B O 1
ATOM 4254 N N . ALA B 1 253 ? 12.07 20.594 5.836 1 81.25 253 ALA B N 1
ATOM 4255 C CA . ALA B 1 253 ? 12.594 19.688 6.855 1 81.25 253 ALA B CA 1
ATOM 4256 C C . ALA B 1 253 ? 14.039 19.281 6.547 1 81.25 253 ALA B C 1
ATOM 4258 O O . ALA B 1 253 ? 14.867 19.203 7.449 1 81.25 253 ALA B O 1
ATOM 4259 N N . LYS B 1 254 ? 14.266 19.062 5.293 1 75.56 254 LYS B N 1
ATOM 4260 C CA . LYS B 1 254 ? 15.602 18.656 4.875 1 75.56 254 LYS B CA 1
ATOM 4261 C C . LYS B 1 254 ? 16.594 19.797 5.066 1 75.56 254 LYS B C 1
ATOM 4263 O O . LYS B 1 254 ? 17.766 19.562 5.402 1 75.56 254 LYS B O 1
ATOM 4268 N N . LYS B 1 255 ? 16.062 20.969 4.762 1 70.06 255 LYS B N 1
ATOM 4269 C CA . LYS B 1 255 ? 16.922 22.141 4.887 1 70.06 255 LYS B CA 1
ATOM 4270 C C . LYS B 1 255 ? 17 22.641 6.332 1 70.06 255 LYS B C 1
ATOM 4272 O O . LYS B 1 255 ? 17.734 23.562 6.645 1 70.06 255 LYS B O 1
ATOM 4277 N N . ARG B 1 256 ? 16.234 21.969 7.152 1 59.38 256 ARG B N 1
ATOM 4278 C CA . ARG B 1 256 ? 16.172 22.297 8.57 1 59.38 256 ARG B CA 1
ATOM 4279 C C . ARG B 1 256 ? 15.828 23.766 8.781 1 59.38 256 ARG B C 1
ATOM 4281 O O . ARG B 1 256 ? 16.453 24.438 9.602 1 59.38 256 ARG B O 1
ATOM 4288 N N . GLN B 1 257 ? 15.117 24.203 7.852 1 57.09 257 GLN B N 1
ATOM 4289 C CA . GLN B 1 257 ? 14.648 25.578 7.973 1 57.09 257 GLN B CA 1
ATOM 4290 C C . GLN B 1 257 ? 13.523 25.703 9 1 57.09 257 GLN B C 1
ATOM 4292 O O . GLN B 1 257 ? 12.508 25 8.898 1 57.09 257 GLN B O 1
ATOM 4297 N N . PRO B 1 258 ? 14.008 26.281 10.172 1 51 258 PRO B N 1
ATOM 4298 C CA . PRO B 1 258 ? 12.891 26.516 11.086 1 51 258 PRO B CA 1
ATOM 4299 C C . PRO B 1 258 ? 11.75 27.312 10.438 1 51 258 PRO B C 1
ATOM 4301 O O . PRO B 1 258 ? 11.992 28.344 9.812 1 51 258 PRO B O 1
ATOM 4304 N N . ASP B 1 259 ? 10.883 26.609 9.797 1 54.53 259 ASP B N 1
ATOM 4305 C CA . ASP B 1 259 ? 9.742 27.391 9.32 1 54.53 259 ASP B CA 1
ATOM 4306 C C . ASP B 1 259 ? 8.773 27.688 10.461 1 54.53 259 ASP B C 1
ATOM 4308 O O . ASP B 1 259 ? 8.578 26.859 11.352 1 54.53 259 ASP B O 1
ATOM 4312 N N . LYS B 1 260 ? 8.5 29.016 10.641 1 58.25 260 LYS B N 1
ATOM 4313 C CA . LYS B 1 260 ? 7.523 29.5 11.617 1 58.25 260 LYS B CA 1
ATOM 4314 C C . LYS B 1 260 ? 6.203 28.734 11.5 1 58.25 260 LYS B C 1
ATOM 4316 O O . LYS B 1 260 ? 5.426 28.672 12.453 1 58.25 260 LYS B O 1
ATOM 4321 N N . LYS B 1 261 ? 6.059 27.969 10.391 1 76.94 261 LYS B N 1
ATOM 4322 C CA . LYS B 1 261 ? 4.762 27.312 10.25 1 76.94 261 LYS B CA 1
ATOM 4323 C C . LYS B 1 261 ? 4.918 25.797 10.195 1 76.94 261 LYS B C 1
ATOM 4325 O O . LYS B 1 261 ? 5.012 25.219 9.109 1 76.94 261 LYS B O 1
ATOM 4330 N N . HIS B 1 262 ? 4.91 25.203 11.305 1 81.5 262 HIS B N 1
ATOM 4331 C CA . HIS B 1 262 ? 5.07 23.766 11.414 1 81.5 262 HIS B CA 1
ATOM 4332 C C . HIS B 1 262 ? 3.725 23.047 11.32 1 81.5 262 HIS B C 1
ATOM 4334 O O . HIS B 1 262 ? 3.67 21.844 11.055 1 81.5 262 HIS B O 1
ATOM 4340 N N . ASN B 1 263 ? 2.68 23.828 11.578 1 88.5 263 ASN B N 1
ATOM 4341 C CA . ASN B 1 263 ? 1.32 23.312 11.43 1 88.5 263 ASN B CA 1
ATOM 4342 C C . ASN B 1 263 ? 0.73 23.688 10.07 1 88.5 263 ASN B C 1
ATOM 4344 O O . ASN B 1 263 ? 0.268 24.812 9.875 1 88.5 263 ASN B O 1
ATOM 4348 N N . LEU B 1 264 ? 0.682 22.812 9.164 1 91.81 264 LEU B N 1
ATOM 4349 C CA . LEU B 1 264 ? 0.232 23.047 7.797 1 91.81 264 LEU B CA 1
ATOM 4350 C C . LEU B 1 264 ? -1.139 22.422 7.559 1 91.81 264 LEU B C 1
ATOM 4352 O O . LEU B 1 264 ? -1.274 21.203 7.547 1 91.81 264 LEU B O 1
ATOM 4356 N N . LEU B 1 265 ? -2.119 23.266 7.418 1 91.56 265 LEU B N 1
ATOM 4357 C CA . LEU B 1 265 ? -3.492 22.828 7.18 1 91.56 265 LEU B CA 1
ATOM 4358 C C . LEU B 1 265 ? -3.867 22.984 5.711 1 91.56 265 LEU B C 1
ATOM 4360 O O . LEU B 1 265 ? -3.582 24.016 5.102 1 91.56 265 LEU B O 1
ATOM 4364 N N . VAL B 1 266 ? -4.414 21.938 5.207 1 93.5 266 VAL B N 1
ATOM 4365 C CA . VAL B 1 266 ? -4.738 21.953 3.783 1 93.5 266 VAL B CA 1
ATOM 4366 C C . VAL B 1 266 ? -6.164 21.453 3.576 1 93.5 266 VAL B C 1
ATOM 4368 O O . VAL B 1 266 ? -6.59 20.484 4.215 1 93.5 266 VAL B O 1
#

Foldseek 3Di:
DPLPQCDLCNLCVQLVHDSVLLVCLLVVVPVDPDDPVSSLSSLLSCLLSVHDPDVVVCVVPLPLQLEEEEEEAQDDAPLVNVLVVVVVVLLQVLSVVVVHHYDYDYLVDLAEDPSHQEYEYELAELVSQVSSSSRYSHQYEYECADNVDLQYAYEFAPLVVLLVVLCVVQVNDDAAEEDEDGHYPVSVVVNCVSGVRYDYDRYPVCLVVCLPGQYEYAGPSSCVVNVVRPRYDYHHGDDVVSSVVVVVSSVCSSSVPSDPPRYHHD/DPLPQCDLCNLCVQLVHDSVLLVCLLVVVPVDPDDPVSSLSSLLSCLLSVHDPDPVVCVVPLPLQLEEEEEEAQDDAPLVNVLVVVVVVLLQVLSVVVVHHYHYDYLVPLAEDPSHQEYEYELAELVSQVSSSSRYSHQYEYECADNVDLQYAYEFAPLVVLLVVLCVVQVNDDAAEEDEDGHYPVSVVVNCVSGVRYDYDRYPVCLVVCLPGQYEYAGPSSCVVNVVRPRYDYHHRDDVVSSVVVVVSSVCSSSSPSDPPRYHHD

Secondary structure (DSSP, 8-state):
-------HHHHHHHHTS-HHHHHHHHTT-TTS---HHHHHHHHHHHHHTT--S-STTTTTT-----EEEEEEPPPSSHHHHHHHHHHHHHHHHHHHTTT-EEEEEETT-----TT-SEEEEES--HHHHHHHHHH--S-EEEES-----TTSEEEE--HHHHHHHHHHHTTT---EEEE-----HHHHHHHHHH-TTEEE---GGGGGGGTTS-EEE--HHHHHHTTT-SSEEE--SS-HHHHHHHHHHHHHHHHT---S--EEE-/-------HHHHHHHHTS-HHHHHHHHTT-TTS---HHHHHHHHHHHHHTT--S-SHHHHS------EEEEEEPPPSSHHHHHHHHHHHHHHHHHHHTTT-EEEEEEGGG----TT-SEEEEES--HHHHHHHHHH--S-EEEES-----TTSEEEE--HHHHHHHHHHHTTT---EEEE-----HHHHHHHHHH-TTEEE---GGGGGGGTTS-EEE--HHHHHHTTT-SSEEE--SS-HHHHHHHHHHHHHHHTT---S--EEE-

InterPro domains:
  IPR000843 LacI-type HTH domain [PF00356] (7-54)
  IPR000843 LacI-type HTH domain [PR00036] (7-17)
  IPR000843 LacI-type HTH domain [PR00036] (17-27)
  IPR000843 LacI-type HTH domain [PS50932] (6-62)
  IPR000843 LacI-type HTH domain [SM00354] (5-77)
  IPR000843 LacI-type HTH domain [cd01392] (9-62)
  IPR010982 Lambda repressor-like, DNA-binding domain superfamily [G3DSA:1.10.260.40] (6-67)
  IPR010982 Lambda repressor-like, DNA-binding domain superfamily [SSF47413] (5-65)

Solvent-accessible surface area (backbone atoms only — not comparable to full-atom values): 29115 Å² total; per-residue (Å²): 129,81,80,71,73,58,41,62,57,51,31,7,61,74,48,70,44,53,47,64,54,36,50,29,53,76,62,66,46,76,86,55,98,65,51,71,65,56,41,49,42,33,49,37,37,25,38,53,50,65,51,67,88,64,62,77,70,50,65,63,55,68,66,77,68,40,22,34,34,38,38,34,63,80,56,88,35,59,60,48,21,18,35,48,36,51,49,50,52,52,50,30,52,60,36,39,76,72,67,31,42,44,29,65,42,47,61,89,61,80,61,71,55,86,72,39,63,30,36,38,34,42,36,45,34,62,71,57,52,50,52,48,50,73,57,28,54,47,42,55,35,30,33,55,20,65,69,90,43,82,91,32,42,23,37,36,69,35,58,70,60,51,47,53,50,50,39,62,71,49,69,69,50,82,56,31,38,50,37,62,79,66,60,10,59,59,38,43,54,52,50,46,70,76,33,82,48,57,43,72,54,72,51,80,80,57,53,70,80,50,70,87,43,41,32,38,29,37,48,64,44,60,43,58,74,46,63,86,48,85,47,56,47,78,52,63,71,80,37,73,67,44,50,51,49,50,53,49,49,51,52,35,46,71,64,50,48,85,56,97,70,24,75,43,66,77,129,80,80,71,73,58,39,62,57,51,30,7,61,73,46,71,43,54,46,63,53,36,50,28,52,75,62,65,46,77,88,54,95,64,52,69,65,56,41,49,42,31,48,39,37,24,35,50,52,65,50,64,91,65,62,76,70,51,64,66,55,69,70,76,67,40,22,33,34,36,39,32,65,80,55,89,34,59,61,49,22,18,35,48,35,52,51,48,52,51,50,30,53,61,36,39,78,72,66,32,42,45,30,65,40,46,61,90,60,80,60,71,54,84,72,40,62,30,39,39,34,41,35,44,34,62,71,58,51,50,52,47,52,72,56,28,54,46,40,54,38,32,34,54,19,64,70,89,44,83,90,32,41,22,37,36,70,36,59,68,60,50,48,53,49,49,38,61,74,48,68,70,49,82,56,32,40,49,37,61,80,66,60,11,58,57,39,42,54,52,50,45,71,77,32,82,48,57,42,72,54,73,52,80,79,56,55,69,79,49,70,88,42,42,33,40,30,36,48,65,45,61,41,59,74,46,61,85,48,85,47,57,47,79,53,62,71,80,36,74,68,43,50,51,50,49,54,50,49,50,52,34,42,72,65,48,48,85,54,98,67,24,74,42,66,78

Radius of gyration: 26.33 Å; Cα contacts (8 Å, |Δi|>4): 861; chains: 2; bounding box: 69×67×71 Å